Protein AF-0000000072279058 (afdb_homodimer)

Secondary structure (DSSP, 8-state):
---EEEEB-SSHHHHHHH-SSTTB-EEEEGGGS-HHHHHHHHHHHHHHSTT--EEEEE-TT--BB-TTPPPEEE-TT-EEEEE-SPPPTT--SEEBS-TTSGGG--TT-EEEETTTTEEEEEEEE-SSSEEEEEEEE-EEE-TT-BEEESS-----SS--HHHHHHHHHHTT-TTEEEEETT--SHHHHHHHHHHTTS--EEEEE-S---HHHHHHHHTTSSEEEEEHHHHHHHHHHHHHHHHHHHHHHHGGGSSS-EEEESSTTGGGGT-SS--HHHHHHHHHHHHHT--EEEESHHHHT-S-HHHHHHHHHHHHHHHH-/---EEEEB-SSHHHHHHH-SSTTB-EEEEGGGS-HHHHHHHHHHHHHHSTT--EEEEE-TT--BB-TTPPPEEE-TT-EEEEE-SPPPTT--SEEBS-TTSGGG--TT-EEEETTTTEEEEEEEE-SSSEEEEEEEE-EEE-TT-BEEESS-----SS--HHHHHHHHHHTT-TTEEEEETT--SHHHHHHHHHHTTS--EEEEE-S---HHHHHHHHTTSSEEEEEHHHHHHHHHHHHHHHHHHHHHHHGGGSSS-EEEESSTTGGGGT-SS--HHHHHHHHHHHHHT--EEEESHHHHT-S-HHHHHHHHHHHHHHHH-

Organism: Entamoeba histolytica (strain ATCC 30459 / HM-1:IMSS / ABRM) (NCBI:txid294381)

pLDDT: mean 94.72, std 4.69, range [57.72, 98.88]

Solvent-accessible surface area (backbone atoms only — not comparable to full-atom values): 33031 Å² total; per-residue (Å²): 133,75,66,32,40,30,42,26,37,90,47,73,67,44,44,63,49,54,62,83,53,83,59,53,33,42,28,35,64,46,69,82,45,57,67,72,58,45,55,51,49,52,52,51,47,43,70,75,39,71,80,52,47,32,33,40,33,37,54,56,75,62,42,26,28,18,74,72,34,60,75,39,80,44,48,59,70,36,78,38,41,36,28,48,55,83,64,53,92,82,59,81,54,49,29,34,56,50,75,65,52,55,74,73,56,48,66,67,39,58,34,32,28,52,78,53,62,22,28,34,33,29,64,39,71,77,52,78,51,31,33,35,26,34,24,70,35,39,45,76,44,53,48,41,30,42,44,41,49,68,67,72,82,74,83,57,57,55,68,47,71,67,51,45,52,51,35,64,76,42,44,82,42,84,38,48,27,40,28,36,34,62,50,86,54,54,49,26,49,53,42,48,32,62,64,23,75,63,49,56,33,30,38,24,38,31,64,91,74,54,67,70,58,50,39,55,38,26,70,68,34,59,29,37,32,46,30,44,52,60,15,31,62,53,47,32,66,54,46,31,25,54,48,52,54,52,43,59,71,46,48,82,74,38,71,34,53,40,28,46,27,40,47,54,57,53,53,22,23,85,34,92,61,64,47,57,33,34,48,38,42,51,42,46,40,54,73,69,59,45,34,29,40,34,33,49,58,29,37,62,71,20,78,35,32,43,58,47,48,51,48,54,52,52,46,51,53,58,63,76,103,132,76,67,32,39,30,42,25,38,89,48,71,68,45,46,64,49,54,62,84,53,84,59,53,34,41,28,34,63,45,67,83,45,55,68,71,57,45,55,51,51,52,51,52,48,42,70,75,38,71,80,52,48,31,33,41,32,37,53,54,73,63,42,28,29,20,72,72,34,61,77,40,79,44,49,60,70,37,78,38,42,37,27,48,56,82,65,52,94,81,58,82,54,49,29,34,58,47,75,64,53,56,75,72,56,47,66,66,39,58,37,32,27,52,78,54,61,22,30,36,32,29,64,39,72,78,52,79,50,31,33,35,25,33,26,69,35,38,44,75,43,54,48,39,30,41,44,43,49,68,68,72,82,74,83,59,56,52,70,47,71,67,51,45,51,50,34,64,74,41,44,82,43,82,38,47,27,40,30,36,32,60,50,85,53,52,50,25,50,53,41,48,32,61,66,22,74,64,49,55,34,32,40,25,37,31,64,93,74,55,67,70,57,49,40,55,38,26,70,70,34,60,29,36,32,46,31,44,53,59,14,31,61,52,48,32,67,54,47,32,25,51,49,53,52,52,44,60,72,45,49,82,76,37,71,34,55,40,28,47,25,38,47,56,57,52,53,23,21,84,35,93,61,65,46,56,32,34,48,37,42,53,41,45,40,53,74,69,60,42,33,29,39,33,35,49,59,29,38,62,70,20,78,35,31,43,57,46,46,51,49,56,51,52,48,52,53,59,62,74,102

InterPro domains:
  IPR001697 Pyruvate kinase [PR01050] (50-66)
  IPR001697 Pyruvate kinase [PR01050] (201-227)
  IPR001697 Pyruvate kinase [PR01050] (228-252)
  IPR001697 Pyruvate kinase [PR01050] (253-277)
  IPR001697 Pyruvate kinase [PR01050] (278-296)
  IPR001697 Pyruvate kinase [PR01050] (297-313)
  IPR001697 Pyruvate kinase [PTHR11817] (17-311)
  IPR011037 Pyruvate kinase-like, insert domain superfamily [SSF50800] (62-150)
  IPR015793 Pyruvate kinase, barrel [PF00224] (26-308)
  IPR015806 Pyruvate kinase, insert domain superfamily [G3DSA:2.40.33.10] (62-156)
  IPR015813 Pyruvate/Phosphoenolpyruvate kinase-like domain superfamily [SSF51621] (7-316)
  IPR040442 Pyruvate kinase-like domain superfamily [G3DSA:3.20.20.60] (19-311)

Foldseek 3Di:
DAAAEEEEADDPVLVVLQVPDPRYAYEYECLLDDLVSVLVRVVVCCVVPPPGAYEYEDPAPFKWFAQQDDKEWADAFDKAKEFCDDDDPPHNHTHIPDLQVLVVDDQQFWKAKQLNQWIWGWHARPDSTMTMIGTHHIDIDHGSITIDGAPRDDDDLAGDPRRLVNLQSCLPPPNYEYEYPCHQAQNHLVNSCVSSVRGAYEYEHQEADDLVRQQSNLVSHAEYEDALSNNCSHQNDVGSVVRVVVCLVSVVVHNHAYEYEYPLQVVQLEDLDGDPVSLVVLLVCVVSRHRYYYHYSNSYRRPRNNSVSVVSNVSSVVSVD/DAAAEEEEADDPVLVVLQVPDPRYAYEYECLLDDLVSVLVRVVVCCVVPPPGAYEYEDPAPFKWFAQQDDKEWADAFDKAKEFCDDDDPPHNHTHIPDLQVLVVDDQQFWKAKQLNQWIWGWHHRPDSTMTMIGTHHIDIDHGSITIDGAPRDDDDLAGDPRRLVNLQSCLPPPNYEYEYPCHQAQNHLVNSCVSSVRGAYEYEHQEADDLVRQQSNLVSHAEYEDALSNNCSHQNDVRSVVRVVVCLVSVVVHNHAYEYEYPLQVVQLEDLDGDPVSLVVLLVCVVSRHRYYYHYCNSYRRPRNNSVSVVSNVSSVVSVD

Nearest PDB structures (foldseek):
  8iw2-assembly1_A-2  TM=8.907E-01  e=6.709E-64  Entamoeba histolytica HM-1:IMSS
  8tbs-assembly1_B  TM=8.304E-01  e=2.067E-26  Homo sapiens
  7oo1-assembly1_A  TM=7.433E-01  e=3.541E-27  Pseudomonas aeruginosa PAO1
  4ip7-assembly1_A  TM=8.406E-01  e=6.637E-25  Homo sapiens
  7ueh-assembly2_A  TM=7.627E-01  e=2.048E-25  Zymomonas mobilis

Structure (mmCIF, N/CA/C/O backbone):
data_AF-0000000072279058-model_v1
#
loop_
_entity.id
_entity.type
_entity.pdbx_description
1 polymer 'Pyruvate kinase'
#
loop_
_atom_site.group_PDB
_atom_site.id
_atom_site.type_symbol
_atom_site.label_atom_id
_atom_site.label_alt_id
_atom_site.label_comp_id
_atom_site.label_asym_id
_atom_site.label_entity_id
_atom_site.label_seq_id
_atom_site.pdbx_PDB_ins_code
_atom_site.Cartn_x
_atom_site.Cartn_y
_atom_site.Cartn_z
_atom_site.occupancy
_atom_site.B_iso_or_equiv
_atom_site.auth_seq_id
_atom_site.auth_comp_id
_atom_site.auth_asym_id
_atom_site.auth_atom_id
_atom_site.pdbx_PDB_model_num
ATOM 1 N N . MET A 1 1 ? 18.25 -15.102 10.148 1 57.91 1 MET A N 1
ATOM 2 C CA . MET A 1 1 ? 18.344 -15.25 8.695 1 57.91 1 MET A CA 1
ATOM 3 C C . MET A 1 1 ? 18.156 -13.906 8 1 57.91 1 MET A C 1
ATOM 5 O O . MET A 1 1 ? 17.422 -13.039 8.492 1 57.91 1 MET A O 1
ATOM 9 N N . SER A 1 2 ? 18.969 -13.672 6.914 1 84.88 2 SER A N 1
ATOM 10 C CA . SER A 1 2 ? 19 -12.414 6.176 1 84.88 2 SER A CA 1
ATOM 11 C C . SER A 1 2 ? 17.75 -12.242 5.316 1 84.88 2 SER A C 1
ATOM 13 O O . SER A 1 2 ? 17.156 -13.227 4.875 1 84.88 2 SER A O 1
ATOM 15 N N . PHE A 1 3 ? 17.172 -11.148 5.254 1 97.31 3 PHE A N 1
ATOM 16 C CA . PHE A 1 3 ? 16.047 -10.797 4.395 1 97.31 3 PHE A CA 1
ATOM 17 C C . PHE A 1 3 ? 16.438 -10.891 2.924 1 97.31 3 PHE A C 1
ATOM 19 O O . PHE A 1 3 ? 17.469 -10.352 2.512 1 97.31 3 PHE A O 1
ATOM 26 N N . ILE A 1 4 ? 15.672 -11.664 2.145 1 98.5 4 ILE A N 1
ATOM 27 C CA . ILE A 1 4 ? 16.078 -11.891 0.761 1 98.5 4 ILE A CA 1
ATOM 28 C C . ILE A 1 4 ? 15.086 -11.211 -0.184 1 98.5 4 ILE A C 1
ATOM 30 O O . ILE A 1 4 ? 13.945 -10.945 0.19 1 98.5 4 ILE A O 1
ATOM 34 N N . PHE A 1 5 ? 15.57 -10.914 -1.385 1 98.69 5 PHE A N 1
ATOM 35 C CA . PHE A 1 5 ? 14.781 -10.312 -2.453 1 98.69 5 PHE A CA 1
ATOM 36 C C . PHE A 1 5 ? 14.688 -11.242 -3.652 1 98.69 5 PHE A C 1
ATOM 38 O O . PHE A 1 5 ? 15.695 -11.797 -4.098 1 98.69 5 PHE A O 1
ATOM 45 N N . ILE A 1 6 ? 13.461 -11.422 -4.141 1 98.81 6 ILE A N 1
ATOM 46 C CA . ILE A 1 6 ? 13.266 -12.352 -5.25 1 98.81 6 ILE A CA 1
ATOM 47 C C . ILE A 1 6 ? 12.547 -11.648 -6.395 1 98.81 6 ILE A C 1
ATOM 49 O O . ILE A 1 6 ? 11.328 -11.773 -6.539 1 98.81 6 ILE A O 1
ATOM 53 N N . PRO A 1 7 ? 13.297 -10.875 -7.215 1 98.75 7 PRO A N 1
ATOM 54 C CA . PRO A 1 7 ? 12.695 -10.266 -8.406 1 98.75 7 PRO A CA 1
ATOM 55 C C . PRO A 1 7 ? 12.367 -11.289 -9.492 1 98.75 7 PRO A C 1
ATOM 57 O O . PRO A 1 7 ? 13.078 -12.281 -9.641 1 98.75 7 PRO A O 1
ATOM 60 N N . THR A 1 8 ? 11.336 -11.047 -10.188 1 98.56 8 THR A N 1
ATOM 61 C CA . THR A 1 8 ? 10.938 -11.852 -11.336 1 98.56 8 THR A CA 1
ATOM 62 C C . THR A 1 8 ? 11.508 -11.266 -12.625 1 98.56 8 THR A C 1
ATOM 64 O O . THR A 1 8 ? 11.523 -10.047 -12.812 1 98.56 8 THR A O 1
ATOM 67 N N . VAL A 1 9 ? 11.977 -12.141 -13.508 1 98.38 9 VAL A N 1
ATOM 68 C CA . VAL A 1 9 ? 12.539 -11.672 -14.773 1 98.38 9 VAL A CA 1
ATOM 69 C C . VAL A 1 9 ? 12.055 -12.562 -15.914 1 98.38 9 VAL A C 1
ATOM 71 O O . VAL A 1 9 ? 11.711 -13.727 -15.703 1 98.38 9 VAL A O 1
ATOM 74 N N . ARG A 1 10 ? 12.086 -11.953 -17.125 1 96.88 10 ARG A N 1
ATOM 75 C CA . ARG A 1 10 ? 11.719 -12.688 -18.344 1 96.88 10 ARG A CA 1
ATOM 76 C C . ARG A 1 10 ? 12.797 -12.547 -19.406 1 96.88 10 ARG A C 1
ATOM 78 O O . ARG A 1 10 ? 12.734 -13.211 -20.453 1 96.88 10 ARG A O 1
ATOM 85 N N . THR A 1 11 ? 13.766 -11.641 -19.188 1 97.75 11 THR A N 1
ATOM 86 C CA . THR A 1 11 ? 14.844 -11.406 -20.141 1 97.75 11 THR A CA 1
ATOM 87 C C . THR A 1 11 ? 16.188 -11.258 -19.422 1 97.75 11 THR A C 1
ATOM 89 O O . THR A 1 11 ? 16.219 -10.992 -18.219 1 97.75 11 THR A O 1
ATOM 92 N N . LEU A 1 12 ? 17.219 -11.406 -20.188 1 98.25 12 LEU A N 1
ATOM 93 C CA . LEU A 1 12 ? 18.547 -11.211 -19.625 1 98.25 12 LEU A CA 1
ATOM 94 C C . LEU A 1 12 ? 18.766 -9.758 -19.219 1 98.25 12 LEU A C 1
ATOM 96 O O . LEU A 1 12 ? 19.453 -9.477 -18.234 1 98.25 12 LEU A O 1
ATOM 100 N N . HIS A 1 13 ? 18.172 -8.883 -19.969 1 98 13 HIS A N 1
ATOM 101 C CA . HIS A 1 13 ? 18.281 -7.461 -19.641 1 98 13 HIS A CA 1
ATOM 102 C C . HIS A 1 13 ? 17.656 -7.148 -18.297 1 98 13 HIS A C 1
ATOM 104 O O . HIS A 1 13 ? 18.25 -6.434 -17.484 1 98 13 HIS A O 1
ATOM 110 N N . GLN A 1 14 ? 16.547 -7.699 -18.031 1 98.06 14 GLN A N 1
ATOM 111 C CA . GLN A 1 14 ? 15.891 -7.504 -16.75 1 98.06 14 GLN A CA 1
ATOM 112 C C . GLN A 1 14 ? 16.734 -8.062 -15.609 1 98.06 14 GLN A C 1
ATOM 114 O O . GLN A 1 14 ? 16.828 -7.465 -14.539 1 98.06 14 GLN A O 1
ATOM 119 N N . ALA A 1 15 ? 17.312 -9.219 -15.867 1 98.56 15 ALA A N 1
ATOM 120 C CA . ALA A 1 15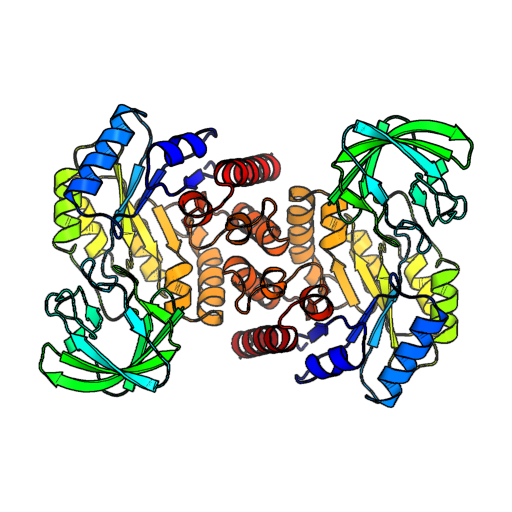 ? 18.188 -9.812 -14.852 1 98.56 15 ALA A CA 1
ATOM 121 C C . ALA A 1 15 ? 19.328 -8.875 -14.492 1 98.56 15 ALA A C 1
ATOM 123 O O . ALA A 1 15 ? 19.672 -8.727 -13.32 1 98.56 15 ALA A O 1
ATOM 124 N N . GLU A 1 16 ? 19.859 -8.219 -15.461 1 97.94 16 GLU A N 1
ATOM 125 C CA . GLU A 1 16 ? 20.953 -7.281 -15.258 1 97.94 16 GLU A CA 1
ATOM 126 C C . GLU A 1 16 ? 20.531 -6.105 -14.383 1 97.94 16 GLU A C 1
ATOM 128 O O . GLU A 1 16 ? 21.297 -5.617 -13.562 1 97.94 16 GLU A O 1
ATOM 133 N N . LEU A 1 17 ? 19.359 -5.73 -14.539 1 97.56 17 LEU A N 1
ATOM 134 C CA . LEU A 1 17 ? 18.844 -4.551 -13.852 1 97.56 17 LEU A CA 1
ATOM 135 C C . LEU A 1 17 ? 18.609 -4.844 -12.375 1 97.56 17 LEU A C 1
ATOM 137 O O . LEU A 1 17 ? 18.656 -3.941 -11.539 1 97.56 17 LEU A O 1
ATOM 141 N N . VAL A 1 18 ? 18.375 -6.137 -12.031 1 98.31 18 VAL A N 1
ATOM 142 C CA . VAL A 1 18 ? 17.828 -6.395 -10.703 1 98.31 18 VAL A CA 1
ATOM 143 C C . VAL A 1 18 ? 18.859 -7.113 -9.844 1 98.31 18 VAL A C 1
ATOM 145 O O . VAL A 1 18 ? 18.656 -7.324 -8.648 1 98.31 18 VAL A O 1
ATOM 148 N N . LEU A 1 19 ? 20.031 -7.543 -10.305 1 98 19 LEU A N 1
ATOM 149 C CA . LEU A 1 19 ? 20.984 -8.359 -9.578 1 98 19 LEU A CA 1
ATOM 150 C C . LEU A 1 19 ? 22.094 -7.496 -8.984 1 98 19 LEU A C 1
ATOM 152 O O . LEU A 1 19 ? 23.156 -8.008 -8.609 1 98 19 LEU A O 1
ATOM 156 N N . ASN A 1 20 ? 21.891 -6.281 -8.656 1 95.5 20 ASN A N 1
ATOM 157 C CA . ASN A 1 20 ? 22.938 -5.379 -8.195 1 95.5 20 ASN A CA 1
ATOM 158 C C . ASN A 1 20 ? 23.062 -5.391 -6.672 1 95.5 20 ASN A C 1
ATOM 160 O O . ASN A 1 20 ? 23.938 -4.738 -6.109 1 95.5 20 ASN A O 1
ATOM 164 N N . HIS A 1 21 ? 22.234 -6.102 -5.973 1 96.62 21 HIS A N 1
ATOM 165 C CA . HIS A 1 21 ? 22.234 -6.086 -4.512 1 96.62 21 HIS A CA 1
ATOM 166 C C . HIS A 1 21 ? 22.484 -7.48 -3.945 1 96.62 21 HIS A C 1
ATOM 168 O O . HIS A 1 21 ? 22.172 -8.484 -4.594 1 96.62 21 HIS A O 1
ATOM 174 N N . LYS A 1 22 ? 23 -7.547 -2.762 1 96.44 22 LYS A N 1
ATOM 175 C CA . LYS A 1 22 ? 23.188 -8.812 -2.064 1 96.44 22 LYS A CA 1
ATOM 176 C C . LYS A 1 22 ? 21.859 -9.461 -1.716 1 96.44 22 LYS A C 1
ATOM 178 O O . LYS A 1 22 ? 20.812 -8.797 -1.712 1 96.44 22 LYS A O 1
ATOM 183 N N . ASN A 1 23 ? 21.844 -10.797 -1.521 1 97.56 23 ASN A N 1
ATOM 184 C CA . ASN A 1 23 ? 20.688 -11.562 -1.081 1 97.56 23 ASN A CA 1
ATOM 185 C C . ASN A 1 23 ? 19.531 -11.469 -2.084 1 97.56 23 ASN A C 1
ATOM 187 O O . ASN A 1 23 ? 18.375 -11.414 -1.694 1 97.56 23 ASN A O 1
ATOM 191 N N . THR A 1 24 ? 19.938 -11.312 -3.354 1 98.44 24 THR A N 1
ATOM 192 C CA . THR A 1 24 ? 18.969 -11.25 -4.434 1 98.44 24 THR A CA 1
ATOM 193 C C . THR A 1 24 ? 18.984 -12.539 -5.25 1 98.44 24 THR A C 1
ATOM 195 O O . THR A 1 24 ? 20.047 -13 -5.676 1 98.44 24 THR A O 1
ATOM 198 N N . TYR A 1 25 ? 17.781 -13.125 -5.461 1 98.69 25 TYR A N 1
ATOM 199 C CA . TYR A 1 25 ? 17.625 -14.352 -6.23 1 98.69 25 TYR A CA 1
ATOM 200 C C . TYR A 1 25 ? 16.547 -14.203 -7.289 1 98.69 25 TYR A C 1
ATOM 202 O O . TYR A 1 25 ? 15.547 -13.508 -7.07 1 98.69 25 TYR A O 1
ATOM 210 N N . LEU A 1 26 ? 16.672 -14.906 -8.414 1 98.81 26 LEU A N 1
ATOM 211 C CA . LEU A 1 26 ? 15.789 -14.664 -9.555 1 98.81 26 LEU A CA 1
ATOM 212 C C . LEU A 1 26 ? 14.594 -15.617 -9.523 1 98.81 26 LEU A C 1
ATOM 214 O O . LEU A 1 26 ? 14.734 -16.781 -9.133 1 98.81 26 LEU A O 1
ATOM 218 N N . ARG A 1 27 ? 13.508 -15.102 -9.922 1 98.81 27 ARG A N 1
ATOM 219 C CA . ARG A 1 27 ? 12.32 -15.914 -10.188 1 98.81 27 ARG A CA 1
ATOM 220 C C . ARG A 1 27 ? 11.969 -15.883 -11.672 1 98.81 27 ARG A C 1
ATOM 222 O O . ARG A 1 27 ? 11.961 -14.82 -12.297 1 98.81 27 ARG A O 1
ATOM 229 N N . VAL A 1 28 ? 11.719 -17.016 -12.203 1 98.62 28 VAL A N 1
ATOM 230 C CA . VAL A 1 28 ? 11.188 -17.156 -13.555 1 98.62 28 VAL A CA 1
ATOM 231 C C . VAL A 1 28 ? 9.836 -17.859 -13.516 1 98.62 28 VAL A C 1
ATOM 233 O O . VAL A 1 28 ? 9.742 -19 -13.062 1 98.62 28 VAL A O 1
ATOM 236 N N . ASN A 1 29 ? 8.828 -17.141 -13.922 1 95.94 29 ASN A N 1
ATOM 237 C CA . ASN A 1 29 ? 7.48 -17.703 -13.961 1 95.94 29 ASN A CA 1
ATOM 238 C C . ASN A 1 29 ? 7.281 -18.594 -15.188 1 95.94 29 ASN A C 1
ATOM 240 O O . ASN A 1 29 ? 7.191 -18.094 -16.312 1 95.94 29 ASN A O 1
ATOM 244 N N . SER A 1 30 ? 7.066 -19.844 -15.016 1 95.88 30 SER A N 1
ATOM 245 C CA . SER A 1 30 ? 6.988 -20.797 -16.125 1 95.88 30 SER A CA 1
ATOM 246 C C . SER A 1 30 ? 5.668 -20.672 -16.875 1 95.88 30 SER A C 1
ATOM 248 O O . SER A 1 30 ? 5.562 -21.078 -18.031 1 95.88 30 SER A O 1
ATOM 250 N N . SER A 1 31 ? 4.68 -20.094 -16.188 1 88.94 31 SER A N 1
ATOM 251 C CA . SER A 1 31 ? 3.332 -20.062 -16.75 1 88.94 31 SER A CA 1
ATOM 252 C C . SER A 1 31 ? 3.275 -19.172 -17.984 1 88.94 31 SER A C 1
ATOM 254 O O . SER A 1 31 ? 2.348 -19.281 -18.797 1 88.94 31 SER A O 1
ATOM 256 N N . HIS A 1 32 ? 4.258 -18.406 -18.172 1 83.75 32 HIS A N 1
ATOM 257 C CA . HIS A 1 32 ? 4.207 -17.422 -19.25 1 83.75 32 HIS A CA 1
ATOM 258 C C . HIS A 1 32 ? 5.168 -17.797 -20.375 1 83.75 32 HIS A C 1
ATOM 260 O O . HIS A 1 32 ? 5.422 -16.984 -21.281 1 83.75 32 HIS A O 1
ATOM 266 N N . MET A 1 33 ? 5.738 -19 -20.328 1 87.81 33 MET A N 1
ATOM 267 C CA . MET A 1 33 ? 6.688 -19.469 -21.344 1 87.81 33 MET A CA 1
ATOM 268 C C . MET A 1 33 ? 6.383 -20.906 -21.734 1 87.81 33 MET A C 1
ATOM 270 O O . MET A 1 33 ? 5.934 -21.719 -20.922 1 87.81 33 MET A O 1
ATOM 274 N N . GLU A 1 34 ? 6.688 -21.188 -23.016 1 89.69 34 GLU A N 1
ATOM 275 C CA . GLU A 1 34 ? 6.73 -22.594 -23.406 1 89.69 34 GLU A CA 1
ATOM 276 C C . GLU A 1 34 ? 7.93 -23.297 -22.781 1 89.69 34 GLU A C 1
ATOM 278 O O . GLU A 1 34 ? 8.961 -22.672 -22.531 1 89.69 34 GLU A O 1
ATOM 283 N N . VAL A 1 35 ? 7.828 -24.625 -22.609 1 95.12 35 VAL A N 1
ATOM 284 C CA . VAL A 1 35 ? 8.82 -25.391 -21.859 1 95.12 35 VAL A CA 1
ATOM 285 C C . VAL A 1 35 ? 10.188 -25.266 -22.531 1 95.12 35 VAL A C 1
ATOM 287 O O . VAL A 1 35 ? 11.18 -24.953 -21.859 1 95.12 35 VAL A O 1
ATOM 290 N N . PRO A 1 36 ? 10.297 -25.375 -23.875 1 97 36 PRO A N 1
ATOM 291 C CA . PRO A 1 36 ? 11.625 -25.25 -24.484 1 97 36 PRO A CA 1
ATOM 292 C C . PRO A 1 36 ? 12.234 -23.859 -24.281 1 97 36 PRO A C 1
ATOM 294 O O . PRO A 1 36 ? 13.438 -23.734 -24.031 1 97 36 PRO A O 1
ATOM 297 N N . GLN A 1 37 ? 11.398 -22.891 -24.344 1 96.19 37 GLN A N 1
ATOM 298 C CA . GLN A 1 37 ? 11.859 -21.531 -24.141 1 96.19 37 GLN A CA 1
ATOM 299 C C . GLN A 1 37 ? 12.312 -21.312 -22.703 1 96.19 37 GLN A C 1
ATOM 301 O O . GLN A 1 37 ? 13.312 -20.625 -22.453 1 96.19 37 GLN A O 1
ATOM 306 N N . LEU A 1 38 ? 11.602 -21.859 -21.828 1 97.81 38 LEU A N 1
ATOM 307 C CA . LEU A 1 38 ? 11.938 -21.766 -20.406 1 97.81 38 LEU A CA 1
ATOM 308 C C . LEU A 1 38 ? 13.305 -22.375 -20.141 1 97.81 38 LEU A C 1
ATOM 310 O O . LEU A 1 38 ? 14.156 -21.75 -19.5 1 97.81 38 LEU A O 1
ATOM 314 N N . VAL A 1 39 ? 13.508 -23.562 -20.594 1 98.38 39 VAL A N 1
ATOM 315 C CA . VAL A 1 39 ? 14.742 -24.297 -20.359 1 98.38 39 VAL A CA 1
ATOM 316 C C . VAL A 1 39 ? 15.922 -23.531 -20.953 1 98.38 39 VAL A C 1
ATOM 318 O O . VAL A 1 39 ? 16.969 -23.391 -20.297 1 98.38 39 VAL A O 1
ATOM 321 N N . GLU A 1 40 ? 15.672 -23.047 -22.141 1 98.44 40 GLU A N 1
ATOM 322 C CA . GLU A 1 40 ? 16.719 -22.25 -22.797 1 98.44 40 GLU A CA 1
ATOM 323 C C . GLU A 1 40 ? 17.047 -21 -21.984 1 98.44 40 GLU A C 1
ATOM 325 O O . GLU A 1 40 ? 18.234 -20.688 -21.781 1 98.44 40 GLU A O 1
ATOM 330 N N . PHE A 1 41 ? 16.094 -20.328 -21.531 1 98.56 41 PHE A N 1
ATOM 331 C CA . PHE A 1 41 ? 16.281 -19.094 -20.781 1 98.56 41 PHE A CA 1
ATOM 332 C C . PHE A 1 41 ? 17.016 -19.359 -19.469 1 98.56 41 PHE A C 1
ATOM 334 O O . PHE A 1 41 ? 17.922 -18.609 -19.094 1 98.56 41 PHE A O 1
ATOM 341 N N . ILE A 1 42 ? 16.672 -20.438 -18.781 1 98.75 42 ILE A N 1
ATOM 342 C CA . ILE A 1 42 ? 17.328 -20.797 -17.531 1 98.75 42 ILE A CA 1
ATOM 343 C C . ILE A 1 42 ? 18.812 -21.062 -17.781 1 98.75 42 ILE A C 1
ATOM 345 O O . ILE A 1 42 ? 19.672 -20.578 -17.031 1 98.75 42 ILE A O 1
ATOM 349 N N . HIS A 1 43 ? 19.094 -21.766 -18.844 1 98.69 43 HIS A N 1
ATOM 350 C CA . HIS A 1 43 ? 20.5 -22.047 -19.141 1 98.69 43 HIS A CA 1
ATOM 351 C C . HIS A 1 43 ? 21.25 -20.766 -19.484 1 98.69 43 HIS A C 1
ATOM 353 O O . HIS A 1 43 ? 22.422 -20.625 -19.125 1 98.69 43 HIS A O 1
ATOM 359 N N . GLN A 1 44 ? 20.594 -19.891 -20.172 1 98.75 44 GLN A N 1
ATOM 360 C CA . GLN A 1 44 ? 21.203 -18.594 -20.453 1 98.75 44 GLN A CA 1
ATOM 361 C C . GLN A 1 44 ? 21.531 -17.844 -19.172 1 98.75 44 GLN A C 1
ATOM 363 O O . GLN A 1 44 ? 22.609 -17.25 -19.047 1 98.75 44 GLN A O 1
ATOM 368 N N . LEU A 1 45 ? 20.641 -17.859 -18.25 1 98.81 45 LEU A N 1
ATOM 369 C CA . LEU A 1 45 ? 20.859 -17.203 -16.953 1 98.81 45 LEU A CA 1
ATOM 370 C C . LEU A 1 45 ? 22.031 -17.859 -16.203 1 98.81 45 LEU A C 1
ATOM 372 O O . LEU A 1 45 ? 22.859 -17.156 -15.641 1 98.81 45 LEU A O 1
ATOM 376 N N . VAL A 1 46 ? 22.094 -19.188 -16.203 1 98.62 46 VAL A N 1
ATOM 377 C CA . VAL A 1 46 ? 23.141 -19.922 -15.508 1 98.62 46 VAL A CA 1
ATOM 378 C C . VAL A 1 46 ? 24.5 -19.594 -16.125 1 98.62 46 VAL A C 1
ATOM 380 O O . VAL A 1 46 ? 25.484 -19.406 -15.406 1 98.62 46 VAL A O 1
ATOM 383 N N . ASP A 1 47 ? 24.5 -19.516 -17.453 1 98.56 47 ASP A N 1
ATOM 384 C CA . ASP A 1 47 ? 25.75 -19.203 -18.156 1 98.56 47 ASP A CA 1
ATOM 385 C C . ASP A 1 47 ? 26.219 -17.797 -17.828 1 98.56 47 ASP A C 1
ATOM 387 O O . ASP A 1 47 ? 27.422 -17.578 -17.609 1 98.56 47 ASP A O 1
ATOM 391 N N . LYS A 1 48 ? 25.328 -16.906 -17.766 1 98.12 48 LYS A N 1
ATOM 392 C CA . LYS A 1 48 ? 25.688 -15.5 -17.547 1 98.12 48 LYS A CA 1
ATOM 393 C C . LYS A 1 48 ? 25.984 -15.234 -16.078 1 98.12 48 LYS A C 1
ATOM 395 O O . LYS A 1 48 ? 26.844 -14.398 -15.758 1 98.12 48 LYS A O 1
ATOM 400 N N . TYR A 1 49 ? 25.25 -15.922 -15.234 1 98.06 49 TYR A N 1
ATOM 401 C CA . TYR A 1 49 ? 25.406 -15.711 -13.797 1 98.06 49 TYR A CA 1
ATOM 402 C C . TYR A 1 49 ? 25.625 -17.031 -13.07 1 98.06 49 TYR A C 1
ATOM 404 O O . TYR A 1 49 ? 24.781 -17.453 -12.266 1 98.06 49 TYR A O 1
ATOM 412 N N . PRO A 1 50 ? 26.75 -17.656 -13.234 1 97.81 50 PRO A N 1
ATOM 413 C CA . PRO A 1 50 ? 27.016 -18.953 -12.578 1 97.81 50 PRO A CA 1
ATOM 414 C C . PRO A 1 50 ? 26.891 -18.859 -11.055 1 97.81 50 PRO A C 1
ATOM 416 O O . PRO A 1 50 ? 27.469 -17.953 -10.438 1 97.81 50 PRO A O 1
ATOM 419 N N . GLY A 1 51 ? 26.062 -19.719 -10.523 1 97.88 51 GLY A N 1
ATOM 420 C CA . GLY A 1 51 ? 25.922 -19.781 -9.078 1 97.88 51 GLY A CA 1
ATOM 421 C C . GLY A 1 51 ? 24.719 -19 -8.57 1 97.88 51 GLY A C 1
ATOM 422 O O . GLY A 1 51 ? 24.344 -19.125 -7.402 1 97.88 51 GLY A O 1
ATOM 423 N N . GLN A 1 52 ? 24.094 -18.219 -9.406 1 98.12 52 GLN A N 1
ATOM 424 C CA . GLN A 1 52 ? 22.922 -17.438 -9.047 1 98.12 52 GLN A CA 1
ATOM 425 C C . GLN A 1 52 ? 21.688 -18.328 -8.875 1 98.12 52 GLN A C 1
ATOM 427 O O . GLN A 1 52 ? 21.25 -18.969 -9.828 1 98.12 52 GLN A O 1
ATOM 432 N N . LYS A 1 53 ? 21.156 -18.312 -7.672 1 98.31 53 LYS A N 1
ATOM 433 C CA . LYS A 1 53 ? 19.953 -19.094 -7.406 1 98.31 53 LYS A CA 1
ATOM 434 C C . LYS A 1 53 ? 18.781 -18.594 -8.242 1 98.31 53 LYS A C 1
ATOM 436 O O . LYS A 1 53 ? 18.562 -17.391 -8.359 1 98.31 53 LYS A O 1
ATOM 441 N N . ILE A 1 54 ? 18.062 -19.562 -8.859 1 98.88 54 ILE A N 1
ATOM 442 C CA . ILE A 1 54 ? 16.938 -19.266 -9.727 1 98.88 54 ILE A CA 1
ATOM 443 C C . ILE A 1 54 ? 15.719 -20.078 -9.297 1 98.88 54 ILE A C 1
ATOM 445 O O . ILE A 1 54 ? 15.766 -21.312 -9.289 1 98.88 54 ILE A O 1
ATOM 449 N N . TYR A 1 55 ? 14.656 -19.359 -8.906 1 98.88 55 TYR A N 1
ATOM 450 C CA . TYR A 1 55 ? 13.383 -20.016 -8.633 1 98.88 55 TYR A CA 1
ATOM 451 C C . TYR A 1 55 ? 12.57 -20.188 -9.906 1 98.88 55 TYR A C 1
ATOM 453 O O . TYR A 1 55 ? 12.133 -19.219 -10.516 1 98.88 55 TYR A O 1
ATOM 461 N N . VAL A 1 56 ? 12.414 -21.438 -10.305 1 98.81 56 VAL A N 1
ATOM 462 C CA . VAL A 1 56 ? 11.461 -21.734 -11.375 1 98.81 56 VAL A CA 1
ATOM 463 C C . VAL A 1 56 ? 10.07 -21.953 -10.781 1 98.81 56 VAL A C 1
ATOM 465 O O . VAL A 1 56 ? 9.836 -22.938 -10.07 1 98.81 56 VAL A O 1
ATOM 468 N N . ASP A 1 57 ? 9.203 -21.047 -11.062 1 98.31 57 ASP A N 1
ATOM 469 C CA . ASP A 1 57 ? 7.84 -21.031 -10.531 1 98.31 57 ASP A CA 1
ATOM 470 C C . ASP A 1 57 ? 6.914 -21.891 -11.398 1 98.31 57 ASP A C 1
ATOM 472 O O . ASP A 1 57 ? 6.551 -21.484 -12.508 1 98.31 57 ASP A O 1
ATOM 476 N N . LEU A 1 58 ? 6.504 -22.984 -10.828 1 97.75 58 LEU A N 1
ATOM 477 C CA . LEU A 1 58 ? 5.68 -23.969 -11.531 1 97.75 58 LEU A CA 1
ATOM 478 C C . LEU A 1 58 ? 4.199 -23.641 -11.383 1 97.75 58 LEU A C 1
ATOM 480 O O . LEU A 1 58 ? 3.754 -23.219 -10.312 1 97.75 58 LEU A O 1
ATOM 484 N N . GLN A 1 59 ? 3.467 -23.859 -12.391 1 93.19 59 GLN A N 1
ATOM 485 C CA . GLN A 1 59 ? 2.064 -23.469 -12.492 1 93.19 59 GLN A CA 1
ATOM 486 C C . GLN A 1 59 ? 1.212 -24.203 -11.461 1 93.19 59 GLN A C 1
ATOM 488 O O . GLN A 1 59 ? 0.246 -23.656 -10.938 1 93.19 59 GLN A O 1
ATOM 493 N N . GLY A 1 60 ? 1.513 -25.422 -11.203 1 92.81 60 GLY A N 1
ATOM 494 C CA . GLY A 1 60 ? 0.705 -26.234 -10.305 1 92.81 60 GLY A CA 1
ATOM 495 C C . GLY A 1 60 ? -0.708 -26.453 -10.812 1 92.81 60 GLY A C 1
ATOM 496 O O . GLY A 1 60 ? -0.92 -26.672 -12.008 1 92.81 60 GLY A O 1
ATOM 497 N N . SER A 1 61 ? -1.632 -26.438 -9.898 1 88.94 61 SER A N 1
ATOM 498 C CA . SER A 1 61 ? -3.008 -26.797 -10.234 1 88.94 61 SER A CA 1
ATOM 499 C C . SER A 1 61 ? -3.793 -25.578 -10.719 1 88.94 61 SER A C 1
ATOM 501 O O . SER A 1 61 ? -4.996 -25.672 -10.977 1 88.94 61 SER A O 1
ATOM 503 N N . LYS A 1 62 ? -3.148 -24.484 -10.852 1 89.25 62 LYS A N 1
ATOM 504 C CA . LYS A 1 62 ? -3.844 -23.297 -11.32 1 89.25 62 LYS A CA 1
ATOM 505 C C . LYS A 1 62 ? -4.441 -23.516 -12.703 1 89.25 62 LYS A C 1
ATOM 507 O O . LYS A 1 62 ? -3.777 -24.047 -13.594 1 89.25 62 LYS A O 1
ATOM 512 N N . ILE A 1 63 ? -5.715 -23.203 -12.766 1 90 63 ILE A N 1
ATOM 513 C CA . ILE A 1 63 ? -6.379 -23.281 -14.062 1 90 63 ILE A CA 1
ATOM 514 C C . ILE A 1 63 ? -6.098 -22 -14.859 1 90 63 ILE A C 1
ATOM 516 O O . ILE A 1 63 ? -6.18 -20.891 -14.32 1 90 63 ILE A O 1
ATOM 520 N N . ARG A 1 64 ? -5.75 -22.203 -16.141 1 91.81 64 ARG A N 1
ATOM 521 C CA . ARG A 1 64 ? -5.41 -21.047 -16.969 1 91.81 64 ARG A CA 1
ATOM 522 C C . ARG A 1 64 ? -6.098 -21.125 -18.312 1 91.81 64 ARG A C 1
ATOM 524 O O . ARG A 1 64 ? -6.43 -22.203 -18.797 1 91.81 64 ARG A O 1
ATOM 531 N N . ILE A 1 65 ? -6.273 -19.953 -18.859 1 92.38 65 ILE A N 1
ATOM 532 C CA . ILE A 1 65 ? -6.633 -19.859 -20.266 1 92.38 65 ILE A CA 1
ATOM 533 C C . ILE A 1 65 ? -5.535 -20.484 -21.125 1 92.38 65 ILE A C 1
ATOM 535 O O . ILE A 1 65 ? -4.352 -20.391 -20.781 1 92.38 65 ILE A O 1
ATOM 539 N N . SER A 1 66 ? -5.996 -21.062 -22.141 1 90.44 66 SER A N 1
ATOM 540 C CA . SER A 1 66 ? -5.031 -21.688 -23.047 1 90.44 66 SER A CA 1
ATOM 541 C C . SER A 1 66 ? -3.969 -20.688 -23.5 1 90.44 66 SER A C 1
ATOM 543 O O . SER A 1 66 ? -4.277 -19.531 -23.781 1 90.44 66 SER A O 1
ATOM 545 N N . ARG A 1 67 ? -2.727 -21.141 -23.609 1 86.88 67 ARG A N 1
ATOM 546 C CA . ARG A 1 67 ? -1.613 -20.297 -24.031 1 86.88 67 ARG A CA 1
ATOM 547 C C . ARG A 1 67 ? -1.723 -19.938 -25.516 1 86.88 67 ARG A C 1
ATOM 549 O O . ARG A 1 67 ? -1.082 -19 -25.984 1 86.88 67 ARG A O 1
ATOM 556 N N . SER A 1 68 ? -2.537 -20.688 -26.234 1 87.69 68 SER A N 1
ATOM 557 C CA . SER A 1 68 ? -2.738 -20.453 -27.656 1 87.69 68 SER A CA 1
ATOM 558 C C . SER A 1 68 ? -3.988 -19.625 -27.906 1 87.69 68 SER A C 1
ATOM 560 O O . SER A 1 68 ? -4.371 -19.406 -29.062 1 87.69 68 SER A O 1
ATOM 562 N N . GLN A 1 69 ? -4.609 -19.203 -26.781 1 92.56 69 GLN A N 1
ATOM 563 C CA . GLN A 1 69 ? -5.781 -18.328 -26.891 1 92.56 69 GLN A CA 1
ATOM 564 C C . GLN A 1 69 ? -5.43 -17.016 -27.578 1 92.56 69 GLN A C 1
ATOM 566 O O . GLN A 1 69 ? -4.488 -16.328 -27.188 1 92.56 69 GLN A O 1
ATOM 571 N N . PRO A 1 70 ? -6.141 -16.703 -28.734 1 92.25 70 PRO A N 1
ATOM 572 C CA . PRO A 1 70 ? -5.953 -15.352 -29.25 1 92.25 70 PRO A CA 1
ATOM 573 C C . PRO A 1 70 ? -6.555 -14.281 -28.359 1 92.25 70 PRO A C 1
ATOM 575 O O . PRO A 1 70 ? -7.43 -14.578 -27.531 1 92.25 70 PRO A O 1
ATOM 578 N N . ASN A 1 71 ? -6.094 -13.094 -28.516 1 93.44 71 ASN A N 1
ATOM 579 C CA . ASN A 1 71 ? -6.715 -11.984 -27.797 1 93.44 71 ASN A CA 1
ATOM 580 C C . ASN A 1 71 ? -8.188 -11.836 -28.156 1 93.44 71 ASN A C 1
ATOM 582 O O . ASN A 1 71 ? -8.562 -11.969 -29.312 1 93.44 71 ASN A O 1
ATOM 586 N N . LEU A 1 72 ? -8.938 -11.688 -27.188 1 94.12 72 LEU A N 1
ATOM 587 C CA . LEU A 1 72 ? -10.375 -11.586 -27.375 1 94.12 72 LEU A CA 1
ATOM 588 C C . LEU A 1 72 ? -10.969 -10.484 -26.5 1 94.12 72 LEU A C 1
ATOM 590 O O . LEU A 1 72 ? -10.633 -10.383 -25.312 1 94.12 72 LEU A O 1
ATOM 594 N N . ILE A 1 73 ? -11.773 -9.656 -27.094 1 95.62 73 ILE A N 1
ATOM 595 C CA . ILE A 1 73 ? -12.469 -8.641 -26.297 1 95.62 73 ILE A CA 1
ATOM 596 C C . ILE A 1 73 ? -13.805 -9.188 -25.812 1 95.62 73 ILE A C 1
ATOM 598 O O . ILE A 1 73 ? -14.648 -9.602 -26.625 1 95.62 73 ILE A O 1
ATOM 602 N N . LEU A 1 74 ? -13.945 -9.234 -24.578 1 96.75 74 LEU A N 1
ATOM 603 C CA . LEU A 1 74 ? -15.195 -9.641 -23.953 1 96.75 74 LEU A CA 1
ATOM 604 C C . LEU A 1 74 ? -16.016 -8.43 -23.5 1 96.75 74 LEU A C 1
ATOM 606 O O . LEU A 1 74 ? -15.469 -7.5 -22.906 1 96.75 74 LEU A O 1
ATOM 610 N N . THR A 1 75 ? -17.281 -8.438 -23.797 1 96.75 75 THR A N 1
ATOM 611 C CA . THR A 1 75 ? -18.156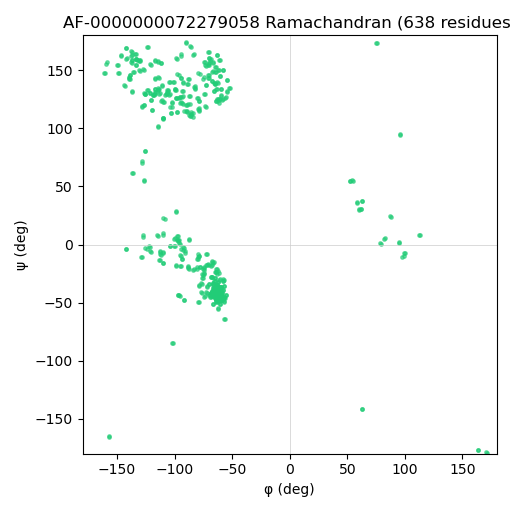 -7.328 -23.453 1 96.75 75 THR A CA 1
ATOM 612 C C . THR A 1 75 ? -19.203 -7.762 -22.422 1 96.75 75 THR A C 1
ATOM 614 O O . THR A 1 75 ? -19.734 -8.867 -22.5 1 96.75 75 THR A O 1
ATOM 617 N N . LYS A 1 76 ? -19.5 -6.91 -21.594 1 96.88 76 LYS A N 1
ATOM 618 C CA . LYS A 1 76 ? -20.5 -7.191 -20.562 1 96.88 76 LYS A CA 1
ATOM 619 C C . LYS A 1 76 ? -21.797 -7.703 -21.188 1 96.88 76 LYS A C 1
ATOM 621 O O . LYS A 1 76 ? -22.234 -7.188 -22.219 1 96.88 76 LYS A O 1
ATOM 626 N N . ASP A 1 77 ? -22.328 -8.695 -20.641 1 97.25 77 ASP A N 1
ATOM 627 C CA . ASP A 1 77 ? -23.625 -9.297 -20.953 1 97.25 77 ASP A CA 1
ATOM 628 C C . ASP A 1 77 ? -23.547 -10.164 -22.203 1 97.25 77 ASP A C 1
ATOM 630 O O . ASP A 1 77 ? -24.531 -10.805 -22.578 1 97.25 77 ASP A O 1
ATOM 634 N N . GLN A 1 78 ? -22.391 -10.25 -22.75 1 96.69 78 GLN A N 1
ATOM 635 C CA . GLN A 1 78 ? -22.219 -11.109 -23.922 1 96.69 78 GLN A CA 1
ATOM 636 C C . GLN A 1 78 ? -22.203 -12.586 -23.516 1 96.69 78 GLN A C 1
ATOM 638 O O . GLN A 1 78 ? -21.688 -12.938 -22.469 1 96.69 78 GLN A O 1
ATOM 643 N N . SER A 1 79 ? -22.844 -13.422 -24.422 1 97.5 79 SER A N 1
ATOM 644 C CA . SER A 1 79 ? -22.719 -14.867 -24.266 1 97.5 79 SER A CA 1
ATOM 645 C C . SER A 1 79 ? -21.406 -15.367 -24.875 1 97.5 79 SER A C 1
ATOM 647 O O . SER A 1 79 ? -21 -14.914 -25.953 1 97.5 79 SER A O 1
ATOM 649 N N . VAL A 1 80 ? -20.734 -16.25 -24.141 1 97.69 80 VAL A N 1
ATOM 650 C CA . VAL A 1 80 ? -19.453 -16.734 -24.625 1 97.69 80 VAL A CA 1
ATOM 651 C C . VAL A 1 80 ? -19.344 -18.234 -24.344 1 97.69 80 VAL A C 1
ATOM 653 O O . VAL A 1 80 ? -19.828 -18.719 -23.312 1 97.69 80 VAL A O 1
ATOM 656 N N . GLU A 1 81 ? -18.734 -18.906 -25.234 1 97.25 81 GLU A N 1
ATOM 657 C CA . GLU A 1 81 ? -18.5 -20.344 -25.078 1 97.25 81 GLU A CA 1
ATOM 658 C C . GLU A 1 81 ? -17.172 -20.594 -24.359 1 97.25 81 GLU A C 1
ATOM 660 O O . GLU A 1 81 ? -16.172 -19.922 -24.625 1 97.25 81 GLU A O 1
ATOM 665 N N . LEU A 1 82 ? -17.203 -21.547 -23.453 1 97.06 82 LEU A N 1
ATOM 666 C CA . LEU A 1 82 ? -16.016 -22.094 -22.812 1 97.06 82 LEU A CA 1
ATOM 667 C C . LEU A 1 82 ? -15.711 -23.484 -23.359 1 97.06 82 LEU A C 1
ATOM 669 O O . LEU A 1 82 ? -16.594 -24.328 -23.469 1 97.06 82 LEU A O 1
ATOM 673 N N . THR A 1 83 ? -14.461 -23.656 -23.703 1 96.38 83 THR A N 1
ATOM 674 C CA . THR A 1 83 ? -14.172 -24.969 -24.266 1 96.38 83 THR A CA 1
ATOM 675 C C . THR A 1 83 ? -12.742 -25.391 -23.938 1 96.38 83 THR A C 1
ATOM 677 O O . THR A 1 83 ? -11.891 -24.562 -23.641 1 96.38 83 THR A O 1
ATOM 680 N N . ILE A 1 84 ? -12.492 -26.719 -23.906 1 93.94 84 ILE A N 1
ATOM 681 C CA . ILE A 1 84 ? -11.164 -27.25 -23.672 1 93.94 84 ILE A CA 1
ATOM 682 C C . ILE A 1 84 ? -10.516 -27.656 -24.984 1 93.94 84 ILE A C 1
ATOM 684 O O . ILE A 1 84 ? -9.414 -28.203 -25 1 93.94 84 ILE A O 1
ATOM 688 N N . LYS A 1 85 ? -11.234 -27.344 -26.031 1 92.44 85 LYS A N 1
ATOM 689 C CA . LYS A 1 85 ? -10.68 -27.625 -27.344 1 92.44 85 LYS A CA 1
ATOM 690 C C . LYS A 1 85 ? -9.578 -26.641 -27.703 1 92.44 85 LYS A C 1
ATOM 692 O O . LYS A 1 85 ? -9.523 -25.531 -27.156 1 92.44 85 LYS A O 1
ATOM 697 N N . ALA A 1 86 ? -8.719 -27.047 -28.594 1 91.12 86 ALA A N 1
ATOM 698 C CA . ALA A 1 86 ? -7.656 -26.156 -29.047 1 91.12 86 ALA A CA 1
ATOM 699 C C . ALA A 1 86 ? -8.234 -24.953 -29.797 1 91.12 86 ALA A C 1
ATOM 701 O O . ALA A 1 86 ? -9.188 -25.094 -30.562 1 91.12 86 ALA A O 1
ATOM 702 N N . PRO A 1 87 ? -7.652 -23.828 -29.516 1 91.62 87 PRO A N 1
ATOM 703 C CA . PRO A 1 87 ? -8.18 -22.641 -30.172 1 91.62 87 PRO A CA 1
ATOM 704 C C . PRO A 1 87 ? -7.871 -22.594 -31.672 1 91.62 87 PRO A C 1
ATOM 706 O O . PRO A 1 87 ? -6.793 -23.016 -32.094 1 91.62 87 PRO A O 1
ATOM 709 N N . THR A 1 88 ? -8.875 -22.062 -32.375 1 89 88 THR A N 1
ATOM 710 C CA . THR A 1 88 ? -8.617 -21.641 -33.75 1 89 88 THR A CA 1
ATOM 711 C C . THR A 1 88 ? -8.273 -20.156 -33.812 1 89 88 THR A C 1
ATOM 713 O O . THR A 1 88 ? -8.516 -19.422 -32.875 1 89 88 THR A O 1
ATOM 716 N N . LYS A 1 89 ? -7.711 -19.719 -34.906 1 87.12 89 LYS A N 1
ATOM 717 C CA . LYS A 1 89 ? -7.27 -18.344 -35.031 1 87.12 89 LYS A CA 1
ATOM 718 C C . LYS A 1 89 ? -8.438 -17.375 -34.906 1 87.12 89 LYS A C 1
ATOM 720 O O . LYS A 1 89 ? -8.273 -16.266 -34.406 1 87.12 89 LYS A O 1
ATOM 725 N N . ASP A 1 90 ? -9.617 -17.797 -35.312 1 88.06 90 ASP A N 1
ATOM 726 C CA . ASP A 1 90 ? -10.75 -16.891 -35.344 1 88.06 90 ASP A CA 1
ATOM 727 C C . ASP A 1 90 ? -11.773 -17.219 -34.25 1 88.06 90 ASP A C 1
ATOM 729 O O . ASP A 1 90 ? -12.914 -16.75 -34.312 1 88.06 90 ASP A O 1
ATOM 733 N N . THR A 1 91 ? -11.32 -17.859 -33.312 1 90.38 91 THR A N 1
ATOM 734 C CA . THR A 1 91 ? -12.258 -18.312 -32.281 1 90.38 91 THR A CA 1
ATOM 735 C C . THR A 1 91 ? -12.828 -17.125 -31.5 1 90.38 91 THR A C 1
ATOM 737 O O . THR A 1 91 ? -12.172 -16.094 -31.359 1 90.38 91 THR A O 1
ATOM 740 N N . LYS A 1 92 ? -14.078 -17.234 -31.016 1 92.25 92 LYS A N 1
ATOM 741 C CA . LYS A 1 92 ? -14.727 -16.266 -30.141 1 92.25 92 LYS A CA 1
ATOM 742 C C . LYS A 1 92 ? -14.992 -16.875 -28.766 1 92.25 92 LYS A C 1
ATOM 744 O O . LYS A 1 92 ? -15.625 -16.234 -27.906 1 92.25 92 LYS A O 1
ATOM 749 N N . ALA A 1 93 ? -14.414 -18.094 -28.641 1 95.94 93 ALA A N 1
ATOM 750 C CA . ALA A 1 93 ? -14.625 -18.812 -27.391 1 95.94 93 ALA A CA 1
ATOM 751 C C . ALA A 1 93 ? -13.43 -18.641 -26.453 1 95.94 93 ALA A C 1
ATOM 753 O O . ALA A 1 93 ? -12.359 -18.203 -26.875 1 95.94 93 ALA A O 1
ATOM 754 N N . ILE A 1 94 ? -13.688 -18.906 -25.203 1 96.38 94 ILE A N 1
ATOM 755 C CA . ILE A 1 94 ? -12.625 -18.969 -24.203 1 96.38 94 ILE A CA 1
ATOM 756 C C . ILE A 1 94 ? -12.117 -20.406 -24.094 1 96.38 94 ILE A C 1
ATOM 758 O O . ILE A 1 94 ? -12.859 -21.312 -23.688 1 96.38 94 ILE A O 1
ATOM 762 N N . HIS A 1 95 ? -10.938 -20.562 -24.453 1 95.38 95 HIS A N 1
ATOM 763 C CA . HIS A 1 95 ? -10.328 -21.891 -24.406 1 95.38 95 HIS A CA 1
ATOM 764 C C . HIS A 1 95 ? -9.539 -22.094 -23.109 1 95.38 95 HIS A C 1
ATOM 766 O O . HIS A 1 95 ? -8.656 -21.297 -22.797 1 95.38 95 HIS A O 1
ATOM 772 N N . ILE A 1 96 ? -9.852 -23.172 -22.438 1 93.5 96 ILE A N 1
ATOM 773 C CA . ILE A 1 96 ? -9.266 -23.422 -21.125 1 93.5 96 ILE A CA 1
ATOM 774 C C . ILE A 1 96 ? -8.195 -24.516 -21.234 1 93.5 96 ILE A C 1
ATOM 776 O O . ILE A 1 96 ? -8.406 -25.531 -21.906 1 93.5 96 ILE A O 1
ATOM 780 N N . GLY A 1 97 ? -7.137 -24.375 -20.578 1 83.75 97 GLY A N 1
ATOM 781 C CA . GLY A 1 97 ? -5.98 -25.25 -20.703 1 83.75 97 GLY A CA 1
ATOM 782 C C . GLY A 1 97 ? -6.164 -26.578 -20 1 83.75 97 GLY A C 1
ATOM 783 O O . GLY A 1 97 ? -5.641 -27.609 -20.469 1 83.75 97 GLY A O 1
ATOM 784 N N . ASN A 1 98 ? -6.828 -26.656 -18.938 1 83.25 98 ASN A N 1
ATOM 785 C CA . ASN A 1 98 ? -7.02 -27.891 -18.203 1 83.25 98 ASN A CA 1
ATOM 786 C C . ASN A 1 98 ? -8.219 -28.672 -18.719 1 83.25 98 ASN A C 1
ATOM 788 O O . ASN A 1 98 ? -9.359 -28.219 -18.609 1 83.25 98 ASN A O 1
ATOM 792 N N . PRO A 1 99 ? -7.996 -29.859 -19.156 1 82.06 99 PRO A N 1
ATOM 793 C CA . PRO A 1 99 ? -9.07 -30.641 -19.781 1 82.06 99 PRO A CA 1
ATOM 794 C C . PRO A 1 99 ? -10.18 -31.016 -18.812 1 82.06 99 PRO A C 1
ATOM 796 O O . PRO A 1 99 ? -11.273 -31.391 -19.234 1 82.06 99 PRO A O 1
ATOM 799 N N . ASN A 1 100 ? -9.945 -30.906 -17.531 1 84.44 100 ASN A N 1
ATOM 800 C CA . ASN A 1 100 ? -10.945 -31.328 -16.547 1 84.44 100 ASN A CA 1
ATOM 801 C C . ASN A 1 100 ? -11.766 -30.141 -16.047 1 84.44 100 ASN A C 1
ATOM 803 O O . ASN A 1 100 ? -12.625 -30.312 -15.18 1 84.44 100 ASN A O 1
ATOM 807 N N . THR A 1 101 ? -11.625 -29.031 -16.578 1 88.62 101 THR A N 1
ATOM 808 C CA . THR A 1 101 ? -12.203 -27.812 -16.031 1 88.62 101 THR A CA 1
ATOM 809 C C . THR A 1 101 ? -13.711 -27.781 -16.219 1 88.62 101 THR A C 1
ATOM 811 O O . THR A 1 101 ? -14.461 -27.422 -15.312 1 88.62 101 THR A O 1
ATOM 814 N N . ILE A 1 102 ? -14.188 -28.219 -17.422 1 90.88 102 ILE A N 1
ATOM 815 C CA . ILE A 1 102 ? -15.602 -28.109 -17.734 1 90.88 102 ILE A CA 1
ATOM 816 C C . ILE A 1 102 ? -16.422 -28.984 -16.797 1 90.88 102 ILE A C 1
ATOM 818 O O . ILE A 1 102 ? -17.531 -28.625 -16.406 1 90.88 102 ILE A O 1
ATOM 822 N N . LYS A 1 103 ? -15.836 -30.094 -16.375 1 89.06 103 LYS A N 1
ATOM 823 C CA . LYS A 1 103 ? -16.5 -31.031 -15.484 1 89.06 103 LYS A CA 1
ATOM 824 C C . LYS A 1 103 ? -16.719 -30.422 -14.102 1 89.06 103 LYS A C 1
ATOM 826 O O . LYS A 1 103 ? -17.547 -30.891 -13.328 1 89.06 103 LYS A O 1
ATOM 831 N N . LEU A 1 104 ? -16 -29.391 -13.844 1 89 104 LEU A N 1
ATOM 832 C CA . LEU A 1 104 ? -16.062 -28.75 -12.531 1 89 104 LEU A CA 1
ATOM 833 C C . LEU A 1 104 ? -17.109 -27.641 -12.516 1 89 104 LEU A C 1
ATOM 835 O O . LEU A 1 104 ? -17.406 -27.078 -11.461 1 89 104 LEU A O 1
ATOM 839 N N . LEU A 1 105 ? -17.641 -27.359 -13.641 1 91.88 105 LEU A N 1
ATOM 840 C CA . LEU A 1 105 ? -18.562 -26.234 -13.773 1 91.88 105 LEU A CA 1
ATOM 841 C C . LEU A 1 105 ? -20.016 -26.688 -13.672 1 91.88 105 LEU A C 1
ATOM 843 O O . LEU A 1 105 ? -20.328 -27.828 -13.969 1 91.88 105 LEU A O 1
ATOM 847 N N . SER A 1 106 ? -20.781 -25.844 -13.109 1 93 106 SER A N 1
ATOM 848 C CA . SER A 1 106 ? -22.234 -25.984 -13.078 1 93 106 SER A CA 1
ATOM 849 C C . SER A 1 106 ? -22.938 -24.656 -13.352 1 93 106 SER A C 1
ATOM 851 O O . SER A 1 106 ? -22.297 -23.594 -13.32 1 93 106 SER A O 1
ATOM 853 N N . GLN A 1 107 ? -24.219 -24.844 -13.633 1 94.19 107 GLN A N 1
ATOM 854 C CA . GLN A 1 107 ? -24.984 -23.609 -13.781 1 94.19 107 GLN A CA 1
ATOM 855 C C . GLN A 1 107 ? -24.859 -22.719 -12.547 1 94.19 107 GLN A C 1
ATOM 857 O O . GLN A 1 107 ? -25 -23.203 -11.422 1 94.19 107 GLN A O 1
ATOM 862 N N . GLY A 1 108 ? -24.484 -21.516 -12.805 1 93.81 108 GLY A N 1
ATOM 863 C CA . GLY A 1 108 ? -24.359 -20.578 -11.695 1 93.81 108 GLY A CA 1
ATOM 864 C C . GLY A 1 108 ? -22.938 -20.406 -11.211 1 93.81 108 GLY A C 1
ATOM 865 O O . GLY A 1 108 ? -22.656 -19.469 -10.445 1 93.81 108 GLY A O 1
ATOM 866 N N . THR A 1 109 ? -22.031 -21.219 -11.742 1 93.31 109 THR A N 1
ATOM 867 C CA . THR A 1 109 ? -20.641 -21.094 -11.336 1 93.31 109 THR A CA 1
ATOM 868 C C . THR A 1 109 ? -20.078 -19.734 -11.742 1 93.31 109 THR A C 1
ATOM 870 O O . THR A 1 109 ? -20.188 -19.328 -12.898 1 93.31 109 THR A O 1
ATOM 873 N N . HIS A 1 110 ? -19.578 -19.047 -10.719 1 93.56 110 HIS A N 1
ATOM 874 C CA . HIS A 1 110 ? -18.922 -17.75 -10.961 1 93.56 110 HIS A CA 1
ATOM 875 C C . HIS A 1 110 ? -17.422 -17.922 -11.141 1 93.56 110 HIS A C 1
ATOM 877 O O . HIS A 1 110 ? -16.766 -18.562 -10.312 1 93.56 110 HIS A O 1
ATOM 883 N N . VAL A 1 111 ? -16.922 -17.344 -12.297 1 94.62 111 VAL A N 1
ATOM 884 C CA . VAL A 1 111 ? -15.508 -17.5 -12.617 1 94.62 111 VAL A CA 1
ATOM 885 C C . VAL A 1 111 ? -14.852 -16.141 -12.742 1 94.62 111 VAL A C 1
ATOM 887 O O . VAL A 1 111 ? -15.367 -15.25 -13.414 1 94.62 111 VAL A O 1
ATOM 890 N N . LYS A 1 112 ? -13.695 -15.992 -12.023 1 93.75 112 LYS A N 1
ATOM 891 C CA . LYS A 1 112 ? -12.859 -14.812 -12.188 1 93.75 112 LYS A CA 1
ATOM 892 C C . LYS A 1 112 ? -11.688 -15.094 -13.125 1 93.75 112 LYS A C 1
ATOM 894 O O . LYS A 1 112 ? -11.047 -16.141 -13.023 1 93.75 112 LYS A O 1
ATOM 899 N N . ILE A 1 113 ? -11.523 -14.125 -14.078 1 93.25 113 ILE A N 1
ATOM 900 C CA . ILE A 1 113 ? -10.453 -14.289 -15.062 1 93.25 113 ILE A CA 1
ATOM 901 C C . ILE A 1 113 ? -9.438 -13.164 -14.914 1 93.25 113 ILE A C 1
ATOM 903 O O . ILE A 1 113 ? -9.805 -12.008 -14.672 1 93.25 113 ILE A O 1
ATOM 907 N N . ASP A 1 114 ? -8.164 -13.477 -15.094 1 88.88 114 ASP A N 1
ATOM 908 C CA . ASP A 1 114 ? -7.078 -12.5 -15.039 1 88.88 114 ASP A CA 1
ATOM 909 C C . ASP A 1 114 ? -7.105 -11.727 -13.727 1 88.88 114 ASP A C 1
ATOM 911 O O . ASP A 1 114 ? -7.184 -10.492 -13.727 1 88.88 114 ASP A O 1
ATOM 915 N N . ASP A 1 115 ? -7.082 -12.547 -12.688 1 77.88 115 ASP A N 1
ATOM 916 C CA . ASP A 1 115 ? -7.008 -12.039 -11.32 1 77.88 115 ASP A CA 1
ATOM 917 C C . ASP A 1 115 ? -8.211 -11.148 -11 1 77.88 115 ASP A C 1
ATOM 919 O O . ASP A 1 115 ? -8.062 -10.117 -10.344 1 77.88 115 ASP A O 1
ATOM 923 N N . GLY A 1 116 ? -9.305 -11.445 -11.641 1 82.94 116 GLY A N 1
ATOM 924 C CA . GLY A 1 116 ? -10.547 -10.766 -11.312 1 82.94 116 GLY A CA 1
ATOM 925 C C . GLY A 1 116 ? -10.828 -9.578 -12.211 1 82.94 116 GLY A C 1
ATOM 926 O O . GLY A 1 116 ? -11.867 -8.914 -12.07 1 82.94 116 GLY A O 1
ATOM 927 N N . ARG A 1 117 ? -10.023 -9.305 -13.133 1 83.19 117 ARG A N 1
ATOM 928 C CA . ARG A 1 117 ? -10.227 -8.195 -14.062 1 83.19 117 ARG A CA 1
ATOM 929 C C . ARG A 1 117 ? -11.43 -8.461 -14.969 1 83.19 117 ARG A C 1
ATOM 931 O O . ARG A 1 117 ? -12.039 -7.52 -15.484 1 83.19 117 ARG A O 1
ATOM 938 N N . MET A 1 118 ? -11.688 -9.719 -15.18 1 92.31 118 MET A N 1
ATOM 939 C CA . MET A 1 118 ? -12.875 -10.164 -15.906 1 92.31 118 MET A CA 1
ATOM 940 C C . MET A 1 118 ? -13.648 -11.203 -15.094 1 92.31 118 MET A C 1
ATOM 942 O O . MET A 1 118 ? -13.07 -11.891 -14.258 1 92.31 118 MET A O 1
ATOM 946 N N . GLU A 1 119 ? -14.922 -11.18 -15.359 1 95.5 119 GLU A N 1
ATOM 947 C CA . GLU A 1 119 ? -15.773 -12.125 -14.648 1 95.5 119 GLU A CA 1
ATOM 948 C C . GLU A 1 119 ? -16.844 -12.711 -15.578 1 95.5 119 GLU A C 1
ATOM 950 O O . GLU A 1 119 ? -17.406 -12 -16.406 1 95.5 119 GLU A O 1
ATOM 955 N N . ILE A 1 120 ? -17.141 -13.992 -15.406 1 96.56 120 ILE A N 1
ATOM 956 C CA . ILE A 1 120 ? -18.188 -14.648 -16.156 1 96.56 120 ILE A CA 1
ATOM 957 C C . ILE A 1 120 ? -19.016 -15.539 -15.234 1 96.56 120 ILE A C 1
ATOM 959 O O . ILE A 1 120 ? -18.562 -15.898 -14.148 1 96.56 120 ILE A O 1
ATOM 963 N N . VAL A 1 121 ? -20.219 -15.844 -15.641 1 97.19 121 VAL A N 1
ATOM 964 C CA . VAL A 1 121 ? -21.094 -16.781 -14.945 1 97.19 121 VAL A CA 1
ATOM 965 C C . VAL A 1 121 ? -21.562 -17.875 -15.906 1 97.19 121 VAL A C 1
ATOM 967 O O . VAL A 1 121 ? -22.031 -17.562 -17 1 97.19 121 VAL A O 1
ATOM 970 N N . VAL A 1 122 ? -21.422 -19.078 -15.5 1 96.88 122 VAL A N 1
ATOM 971 C CA . VAL A 1 122 ? -21.797 -20.219 -16.344 1 96.88 122 VAL A CA 1
ATOM 972 C C . VAL A 1 122 ? -23.328 -20.328 -16.391 1 96.88 122 VAL A C 1
ATOM 974 O O . VAL A 1 122 ? -23.984 -20.359 -15.359 1 96.88 122 VAL A O 1
ATOM 977 N N . ASN A 1 123 ? -23.812 -20.422 -17.594 1 97.12 123 ASN A N 1
ATOM 978 C CA . ASN A 1 123 ? -25.25 -20.531 -17.797 1 97.12 123 ASN A CA 1
ATOM 979 C C . ASN A 1 123 ? -25.688 -21.984 -17.953 1 97.12 123 ASN A C 1
ATOM 981 O O . ASN A 1 123 ? -26.75 -22.375 -17.469 1 97.12 123 ASN A O 1
ATOM 985 N N . SER A 1 124 ? -24.891 -22.688 -18.734 1 96.31 124 SER A N 1
ATOM 986 C CA . SER A 1 124 ? -25.219 -24.078 -19 1 96.31 124 SER A CA 1
ATOM 987 C C . SER A 1 124 ? -24 -24.859 -19.469 1 96.31 124 SER A C 1
ATOM 989 O O . SER A 1 124 ? -23.031 -24.281 -19.969 1 96.31 124 SER A O 1
ATOM 991 N N . ILE A 1 125 ? -24.156 -26.172 -19.203 1 96.19 125 ILE A N 1
ATOM 992 C CA . ILE A 1 125 ? -23.156 -27.094 -19.719 1 96.19 125 ILE A CA 1
ATOM 993 C C . ILE A 1 125 ? -23.703 -27.812 -20.953 1 96.19 125 ILE A C 1
ATOM 995 O O . ILE A 1 125 ? -24.703 -28.516 -20.875 1 96.19 125 ILE A O 1
ATOM 999 N N . LYS A 1 126 ? -23.031 -27.594 -22.031 1 95.31 126 LYS A N 1
ATOM 1000 C CA . LYS A 1 126 ? -23.5 -28.219 -23.266 1 95.31 126 LYS A CA 1
ATOM 1001 C C . LYS A 1 126 ? -23.109 -29.688 -23.344 1 95.31 126 LYS A C 1
ATOM 1003 O O . LYS A 1 126 ? -23.906 -30.531 -23.75 1 95.31 126 LYS A O 1
ATOM 1008 N N . ASP A 1 127 ? -21.828 -29.922 -23.078 1 93.62 127 ASP A N 1
ATOM 1009 C CA . ASP A 1 127 ? -21.266 -31.266 -23.031 1 93.62 127 ASP A CA 1
ATOM 1010 C C . ASP A 1 127 ? -20 -31.312 -22.188 1 93.62 127 ASP A C 1
ATOM 1012 O O . ASP A 1 127 ? -19.75 -30.406 -21.391 1 93.62 127 ASP A O 1
ATOM 1016 N N . SER A 1 128 ? -19.312 -32.406 -22.375 1 92.5 128 SER A N 1
ATOM 1017 C CA . SER A 1 128 ? -18.156 -32.625 -21.5 1 92.5 128 SER A CA 1
ATOM 1018 C C . SER A 1 128 ? -17.016 -31.688 -21.844 1 92.5 128 SER A C 1
ATOM 1020 O O . SER A 1 128 ? -16.062 -31.562 -21.094 1 92.5 128 SER A O 1
ATOM 1022 N N . GLU A 1 129 ? -17.156 -30.953 -22.953 1 95.12 129 GLU A N 1
ATOM 1023 C CA . GLU A 1 129 ? -16.016 -30.156 -23.406 1 95.12 129 GLU A CA 1
ATOM 1024 C C . GLU A 1 129 ? -16.422 -28.688 -23.578 1 95.12 129 GLU A C 1
ATOM 1026 O O . GLU A 1 129 ? -15.578 -27.844 -23.875 1 95.12 129 GLU A O 1
ATOM 1031 N N . THR A 1 130 ? -17.719 -28.469 -23.344 1 95.81 130 THR A N 1
ATOM 1032 C CA . THR A 1 130 ? -18.188 -27.141 -23.688 1 95.81 130 THR A CA 1
ATOM 1033 C C . THR A 1 130 ? -19.219 -26.641 -22.688 1 95.81 130 THR A C 1
ATOM 1035 O O . THR A 1 130 ? -20.094 -27.406 -22.266 1 95.81 130 THR A O 1
ATOM 1038 N N . ALA A 1 131 ? -19.078 -25.391 -22.312 1 97.12 131 ALA A N 1
ATOM 1039 C CA . ALA A 1 131 ? -20.062 -24.688 -21.5 1 97.12 131 ALA A CA 1
ATOM 1040 C C . ALA A 1 131 ? -20.359 -23.312 -22.078 1 97.12 131 ALA A C 1
ATOM 1042 O O . ALA A 1 131 ? -19.625 -22.812 -22.922 1 97.12 131 ALA A O 1
ATOM 1043 N N . ILE A 1 132 ? -21.531 -22.812 -21.656 1 97.81 132 ILE A N 1
ATOM 1044 C CA . ILE A 1 132 ? -21.922 -21.469 -22.062 1 97.81 132 ILE A CA 1
ATOM 1045 C C . ILE A 1 132 ? -21.969 -20.547 -20.844 1 97.81 132 ILE A C 1
ATOM 1047 O O . ILE A 1 132 ? -22.469 -20.938 -19.781 1 97.81 132 ILE A O 1
ATOM 1051 N N . ALA A 1 133 ? -21.406 -19.391 -21 1 97.94 133 ALA A N 1
ATOM 1052 C CA . ALA A 1 133 ? -21.375 -18.453 -19.891 1 97.94 133 ALA A CA 1
ATOM 1053 C C . ALA A 1 133 ? -21.766 -17.047 -20.344 1 97.94 133 ALA A C 1
ATOM 1055 O O . ALA A 1 133 ? -21.828 -16.781 -21.547 1 97.94 133 ALA A O 1
ATOM 1056 N N . THR A 1 134 ? -22.078 -16.203 -19.422 1 98.25 134 THR A N 1
ATOM 1057 C CA . THR A 1 134 ? -22.328 -14.789 -19.641 1 98.25 134 THR A CA 1
ATOM 1058 C C . THR A 1 134 ? -21.219 -13.938 -19.031 1 98.25 134 THR A C 1
ATOM 1060 O O . THR A 1 134 ? -20.797 -14.195 -17.906 1 98.25 134 THR A O 1
ATOM 1063 N N . VAL A 1 135 ? -20.812 -12.938 -19.797 1 97.88 135 VAL A N 1
ATOM 1064 C CA . VAL A 1 135 ? -19.797 -12.023 -19.297 1 97.88 135 VAL A CA 1
ATOM 1065 C C . VAL A 1 135 ? -20.422 -11.008 -18.344 1 97.88 135 VAL A C 1
ATOM 1067 O O . VAL A 1 135 ? -21.344 -10.289 -18.719 1 97.88 135 VAL A O 1
ATOM 1070 N N . ILE A 1 136 ? -19.891 -10.961 -17.156 1 96.69 136 ILE A N 1
ATOM 1071 C CA . ILE A 1 136 ? -20.375 -10.031 -16.141 1 96.69 136 ILE A CA 1
ATOM 1072 C C . ILE A 1 136 ? -19.5 -8.781 -16.125 1 96.69 136 ILE A C 1
ATOM 1074 O O . ILE A 1 136 ? -20 -7.664 -15.984 1 96.69 136 ILE A O 1
ATOM 1078 N N . LYS A 1 137 ? -18.266 -8.977 -16.203 1 93.88 137 LYS A N 1
ATOM 1079 C CA . LYS A 1 137 ? -17.266 -7.93 -16.312 1 93.88 137 LYS A CA 1
ATOM 1080 C C . LYS A 1 137 ? -16.344 -8.172 -17.516 1 93.88 137 LYS A C 1
ATOM 1082 O O . LYS A 1 137 ? -15.617 -9.164 -17.562 1 93.88 137 LYS A O 1
ATOM 1087 N N . GLY A 1 138 ? -16.328 -7.211 -18.453 1 95.25 138 GLY A N 1
ATOM 1088 C CA . GLY A 1 138 ? -15.617 -7.387 -19.703 1 95.25 138 GLY A CA 1
ATOM 1089 C C . GLY A 1 138 ? -14.18 -6.918 -19.641 1 95.25 138 GLY A C 1
ATOM 1090 O O . GLY A 1 138 ? -13.711 -6.465 -18.594 1 95.25 138 GLY A O 1
ATOM 1091 N N . GLY A 1 139 ? -13.445 -7.191 -20.766 1 94.56 139 GLY A N 1
ATOM 1092 C CA . GLY A 1 139 ? -12.039 -6.828 -20.906 1 94.56 139 GLY A CA 1
ATOM 1093 C C . GLY A 1 139 ? -11.352 -7.574 -22.031 1 94.56 139 GLY A C 1
ATOM 1094 O O . GLY A 1 139 ? -12 -8.273 -22.812 1 94.56 139 GLY A O 1
ATOM 1095 N N . GLU A 1 140 ? -10.117 -7.328 -22.141 1 94.44 140 GLU A N 1
ATOM 1096 C CA . GLU A 1 140 ? -9.32 -8.031 -23.141 1 94.44 140 GLU A CA 1
ATOM 1097 C C . GLU A 1 140 ? -8.75 -9.328 -22.578 1 94.44 140 GLU A C 1
ATOM 1099 O O . GLU A 1 140 ? -7.91 -9.305 -21.688 1 94.44 140 GLU A O 1
ATOM 1104 N N . LEU A 1 141 ? -9.211 -10.414 -23.141 1 94.25 141 LEU A N 1
ATOM 1105 C CA . LEU A 1 141 ? -8.703 -11.727 -22.75 1 94.25 141 LEU A CA 1
ATOM 1106 C C . LEU A 1 141 ? -7.371 -12.016 -23.438 1 94.25 141 LEU A C 1
ATOM 1108 O O . LEU A 1 141 ? -7.27 -11.93 -24.672 1 94.25 141 LEU A O 1
ATOM 1112 N N . LYS A 1 142 ? -6.434 -12.336 -22.625 1 90 142 LYS A N 1
ATOM 1113 C CA . LYS A 1 142 ? -5.102 -12.648 -23.125 1 90 142 LYS A CA 1
ATOM 1114 C C . LYS A 1 142 ? -4.719 -14.094 -22.812 1 90 142 LYS A C 1
ATOM 1116 O O . LYS A 1 142 ? -5.266 -14.695 -21.891 1 90 142 LYS A O 1
ATOM 1121 N N . PRO A 1 143 ? -3.781 -14.594 -23.594 1 88.94 143 PRO A N 1
ATOM 1122 C CA . PRO A 1 143 ? -3.359 -15.977 -23.375 1 88.94 143 PRO A CA 1
ATOM 1123 C C . PRO A 1 143 ? -2.748 -16.203 -22 1 88.94 143 PRO A C 1
ATOM 1125 O O . PRO A 1 143 ? -2.029 -15.336 -21.484 1 88.94 143 PRO A O 1
ATOM 1128 N N . GLY A 1 144 ? -3.127 -17.328 -21.453 1 88.06 144 GLY A N 1
ATOM 1129 C CA . GLY A 1 144 ? -2.424 -17.812 -20.266 1 88.06 144 GLY A CA 1
ATOM 1130 C C . GLY A 1 144 ? -2.914 -17.172 -18.984 1 88.06 144 GLY A C 1
ATOM 1131 O O . GLY A 1 144 ? -2.404 -17.469 -17.891 1 88.06 144 GLY A O 1
ATOM 1132 N N . LYS A 1 145 ? -3.938 -16.375 -19.062 1 89.5 145 LYS A N 1
ATOM 1133 C CA . LYS A 1 145 ? -4.43 -15.695 -17.875 1 89.5 145 LYS A CA 1
ATOM 1134 C C . LYS A 1 145 ? -5.168 -16.672 -16.953 1 89.5 145 LYS A C 1
ATOM 1136 O O . LYS A 1 145 ? -5.656 -17.703 -17.406 1 89.5 145 LYS A O 1
ATOM 1141 N N . GLY A 1 146 ? -5.156 -16.297 -15.773 1 90.94 146 GLY A N 1
ATOM 1142 C CA . GLY A 1 146 ? -5.777 -17.156 -14.773 1 90.94 146 GLY A CA 1
ATOM 1143 C C . GLY A 1 146 ? -7.273 -17.312 -14.961 1 90.94 146 GLY A C 1
ATOM 1144 O O . GLY A 1 146 ? -7.961 -16.359 -15.328 1 90.94 146 GLY A O 1
ATOM 1145 N N . PHE A 1 147 ? -7.758 -18.531 -14.797 1 93 147 PHE A N 1
ATOM 1146 C CA . PHE A 1 147 ? -9.156 -18.938 -14.75 1 93 147 PHE A CA 1
ATOM 1147 C C . PHE A 1 147 ? -9.523 -19.469 -13.375 1 93 147 PHE A C 1
ATOM 1149 O O . PHE A 1 147 ? -9.297 -20.641 -13.078 1 93 147 PHE A O 1
ATOM 1156 N N . ASN A 1 148 ? -10.203 -18.625 -12.578 1 91.69 148 ASN A N 1
ATOM 1157 C CA . ASN A 1 148 ? -10.281 -18.938 -11.148 1 91.69 148 ASN A CA 1
ATOM 1158 C C . ASN A 1 148 ? -11.688 -19.359 -10.742 1 91.69 148 ASN A C 1
ATOM 1160 O O . ASN A 1 148 ? -12.648 -18.609 -10.945 1 91.69 148 ASN A O 1
ATOM 1164 N N . LEU A 1 149 ? -11.766 -20.562 -10.18 1 89.62 149 LEU A N 1
ATOM 1165 C CA . LEU A 1 149 ? -12.961 -21.047 -9.516 1 89.62 149 LEU A CA 1
ATOM 1166 C C . LEU A 1 149 ? -12.836 -20.938 -7.996 1 89.62 149 LEU A C 1
ATOM 1168 O O . LEU A 1 149 ? -11.75 -21.141 -7.445 1 89.62 149 LEU A O 1
ATOM 1172 N N . GLN A 1 150 ? -13.961 -20.531 -7.348 1 83.94 150 GLN A N 1
ATOM 1173 C CA . GLN A 1 150 ? -13.969 -20.391 -5.898 1 83.94 150 GLN A CA 1
ATOM 1174 C C . GLN A 1 150 ? -15.023 -21.297 -5.258 1 83.94 150 GLN A C 1
ATOM 1176 O O . GLN A 1 150 ? -16.203 -21.234 -5.617 1 83.94 150 GLN A O 1
ATOM 1181 N N . PRO A 1 151 ? -14.594 -22.062 -4.41 1 81.19 151 PRO A N 1
ATOM 1182 C CA . PRO A 1 151 ? -13.227 -22.359 -3.963 1 81.19 151 PRO A CA 1
ATOM 1183 C C . PRO A 1 151 ? -12.414 -23.125 -5.008 1 81.19 151 PRO A C 1
ATOM 1185 O O . PRO A 1 151 ? -12.984 -23.75 -5.906 1 81.19 151 PRO A O 1
ATOM 1188 N N . HIS A 1 152 ? -11.094 -22.984 -4.895 1 83.38 152 HIS A N 1
ATOM 1189 C CA . HIS A 1 152 ? -10.258 -23.734 -5.82 1 83.38 152 HIS A CA 1
ATOM 1190 C C . HIS A 1 152 ? -10.594 -25.234 -5.77 1 83.38 152 HIS A C 1
ATOM 1192 O O . HIS A 1 152 ? -10.531 -25.844 -4.707 1 83.38 152 HIS A O 1
ATOM 1198 N N . PRO A 1 153 ? -10.766 -25.781 -6.914 1 76.06 153 PRO A N 1
ATOM 1199 C CA . PRO A 1 153 ? -11.43 -27.078 -6.891 1 76.06 153 PRO A CA 1
ATOM 1200 C C . PRO A 1 153 ? -10.445 -28.25 -6.891 1 76.06 153 PRO A C 1
ATOM 1202 O O . PRO A 1 153 ? -10.852 -29.406 -6.719 1 76.06 153 PRO A O 1
ATOM 1205 N N . PHE A 1 154 ? -9.25 -28 -7.078 1 78.81 154 PHE A N 1
ATOM 1206 C CA . PHE A 1 154 ? -8.328 -29.094 -7.312 1 78.81 154 PHE A CA 1
ATOM 1207 C C . PHE A 1 154 ? -7.445 -29.344 -6.094 1 78.81 154 PHE A C 1
ATOM 1209 O O . PHE A 1 154 ? -6.977 -28.391 -5.469 1 78.81 154 PHE A O 1
ATOM 1216 N N . VAL A 1 155 ? -7.449 -30.641 -5.801 1 78.88 155 VAL A N 1
ATOM 1217 C CA . VAL A 1 155 ? -6.379 -31.141 -4.945 1 78.88 155 VAL A CA 1
ATOM 1218 C C . VAL A 1 155 ? -5.438 -32.031 -5.762 1 78.88 155 VAL A C 1
ATOM 1220 O O . VAL A 1 155 ? -5.844 -33.062 -6.262 1 78.88 155 VAL A O 1
ATOM 1223 N N . GLN A 1 156 ? -4.305 -31.531 -5.984 1 83.56 156 GLN A N 1
ATOM 1224 C CA . GLN A 1 156 ? -3.332 -32.25 -6.793 1 83.56 156 GLN A CA 1
ATOM 1225 C C . GLN A 1 156 ? -2.344 -33 -5.91 1 83.56 156 GLN A C 1
ATOM 1227 O O . GLN A 1 156 ? -1.639 -32.406 -5.098 1 83.56 156 GLN A O 1
ATOM 1232 N N . ASN A 1 157 ? -2.254 -34.312 -6.188 1 88 157 ASN A N 1
ATOM 1233 C CA . ASN A 1 157 ? -1.335 -35.125 -5.41 1 88 157 ASN A CA 1
ATOM 1234 C C . ASN A 1 157 ? -0.022 -35.344 -6.156 1 88 157 ASN A C 1
ATOM 1236 O O . ASN A 1 157 ? 0.963 -35.812 -5.562 1 88 157 ASN A O 1
ATOM 1240 N N . GLN A 1 158 ? -0.135 -35.094 -7.473 1 92.44 158 GLN A N 1
ATOM 1241 C CA . GLN A 1 158 ? 1.041 -35.219 -8.328 1 92.44 158 GLN A CA 1
ATOM 1242 C C . GLN A 1 158 ? 1.193 -34 -9.242 1 92.44 158 GLN A C 1
ATOM 1244 O O . GLN A 1 158 ? 0.228 -33.281 -9.477 1 92.44 158 GLN A O 1
ATOM 1249 N N . LEU A 1 159 ? 2.373 -33.844 -9.68 1 94.69 159 LEU A N 1
ATOM 1250 C CA . LEU A 1 159 ? 2.625 -32.75 -10.602 1 94.69 159 LEU A CA 1
ATOM 1251 C C . LEU A 1 159 ? 1.857 -32.938 -11.906 1 94.69 159 LEU A C 1
ATOM 1253 O O . LEU A 1 159 ? 1.625 -34.094 -12.328 1 94.69 159 LEU A O 1
ATOM 1257 N N . SER A 1 160 ? 1.493 -31.859 -12.492 1 90.38 160 SER A N 1
ATOM 1258 C CA . SER A 1 160 ? 0.989 -31.938 -13.859 1 90.38 160 SER A CA 1
ATOM 1259 C C . SER A 1 160 ? 2.061 -32.438 -14.82 1 90.38 160 SER A C 1
ATOM 1261 O O . SER A 1 160 ? 3.252 -32.406 -14.5 1 90.38 160 SER A O 1
ATOM 1263 N N . GLU A 1 161 ? 1.658 -32.875 -15.992 1 91.44 161 GLU A N 1
ATOM 1264 C CA . GLU A 1 161 ? 2.604 -33.344 -17 1 91.44 161 GLU A CA 1
ATOM 1265 C C . GLU A 1 161 ? 3.588 -32.25 -17.391 1 91.44 161 GLU A C 1
ATOM 1267 O O . GLU A 1 161 ? 4.785 -32.5 -17.547 1 91.44 161 GLU A O 1
ATOM 1272 N N . ARG A 1 162 ? 3.068 -31.109 -17.516 1 91.25 162 ARG A N 1
ATOM 1273 C CA . ARG A 1 162 ? 3.912 -29.984 -17.875 1 91.25 162 ARG A CA 1
ATOM 1274 C C . ARG A 1 162 ? 4.961 -29.703 -16.812 1 91.25 162 ARG A C 1
ATOM 1276 O O . ARG A 1 162 ? 6.145 -29.531 -17.125 1 91.25 162 ARG A O 1
ATOM 1283 N N . ASP A 1 163 ? 4.531 -29.625 -15.594 1 96.5 163 ASP A N 1
ATOM 1284 C CA . ASP A 1 163 ? 5.457 -29.359 -14.5 1 96.5 163 ASP A CA 1
ATOM 1285 C C . ASP A 1 163 ? 6.492 -30.469 -14.375 1 96.5 163 ASP A C 1
ATOM 1287 O O . ASP A 1 163 ? 7.672 -30.203 -14.125 1 96.5 163 ASP A O 1
ATOM 1291 N N . ALA A 1 164 ? 6.031 -31.688 -14.562 1 97.06 164 ALA A N 1
ATOM 1292 C CA . ALA A 1 164 ? 6.945 -32.812 -14.516 1 97.06 164 ALA A CA 1
ATOM 1293 C C . ALA A 1 164 ? 8.016 -32.719 -15.594 1 97.06 164 ALA A C 1
ATOM 1295 O O . ALA A 1 164 ? 9.188 -33 -15.352 1 97.06 164 ALA A O 1
ATOM 1296 N N . GLU A 1 165 ? 7.617 -32.312 -16.75 1 97.88 165 GLU A N 1
ATOM 1297 C CA . GLU A 1 165 ? 8.562 -32.125 -17.859 1 97.88 165 GLU A CA 1
ATOM 1298 C C . GLU A 1 165 ? 9.602 -31.062 -17.516 1 97.88 165 GLU A C 1
ATOM 1300 O O . GLU A 1 165 ? 10.789 -31.25 -17.766 1 97.88 165 GLU A O 1
ATOM 1305 N N . ILE A 1 166 ? 9.164 -30 -16.969 1 98.38 166 ILE A N 1
ATOM 1306 C CA . ILE A 1 166 ? 10.062 -28.922 -16.594 1 98.38 166 ILE A CA 1
ATOM 1307 C C . ILE A 1 166 ? 11.07 -29.422 -15.562 1 98.38 166 ILE A C 1
ATOM 1309 O O . ILE A 1 166 ? 12.273 -29.188 -15.703 1 98.38 166 ILE A O 1
ATOM 1313 N N . VAL A 1 167 ? 10.562 -30.141 -14.57 1 98.69 167 VAL A N 1
ATOM 1314 C CA . VAL A 1 167 ? 11.414 -30.641 -13.5 1 98.69 167 VAL A CA 1
ATOM 1315 C C . VAL A 1 167 ? 12.445 -31.609 -14.07 1 98.69 167 VAL A C 1
ATOM 1317 O O . VAL A 1 167 ? 13.633 -31.516 -13.734 1 98.69 167 VAL A O 1
ATOM 1320 N N . GLU A 1 168 ? 12 -32.438 -14.938 1 98.5 168 GLU A N 1
ATOM 1321 C CA . GLU A 1 168 ? 12.906 -33.406 -15.555 1 98.5 168 GLU A CA 1
ATOM 1322 C C . GLU A 1 168 ? 14.039 -32.719 -16.297 1 98.5 168 GLU A C 1
ATOM 1324 O O . GLU A 1 168 ? 15.188 -33.156 -16.234 1 98.5 168 GLU A O 1
ATOM 1329 N N . LYS A 1 169 ? 13.773 -31.688 -16.938 1 98.56 169 LYS A N 1
ATOM 1330 C CA . LYS A 1 169 ? 14.734 -31 -17.797 1 98.56 169 LYS A CA 1
ATOM 1331 C C . LYS A 1 169 ? 15.672 -30.125 -16.969 1 98.56 169 LYS A C 1
ATOM 1333 O O . LYS A 1 169 ? 16.766 -29.766 -17.422 1 98.56 169 LYS A O 1
ATOM 1338 N N . LEU A 1 170 ? 15.258 -29.766 -15.75 1 98.62 170 LEU A N 1
ATOM 1339 C CA . LEU A 1 170 ? 16.016 -28.766 -15.023 1 98.62 170 LEU A CA 1
ATOM 1340 C C . LEU A 1 170 ? 16.516 -29.297 -13.688 1 98.62 170 LEU A C 1
ATOM 1342 O O . LEU A 1 170 ? 17.25 -28.609 -12.969 1 98.62 170 LEU A O 1
ATOM 1346 N N . LYS A 1 171 ? 16.188 -30.562 -13.289 1 98.19 171 LYS A N 1
ATOM 1347 C CA . LYS A 1 171 ? 16.484 -31.141 -11.977 1 98.19 171 LYS A CA 1
ATOM 1348 C C . LYS A 1 171 ? 18 -31.203 -11.734 1 98.19 171 LYS A C 1
ATOM 1350 O O . LYS A 1 171 ? 18.438 -31.156 -10.586 1 98.19 171 LYS A O 1
ATOM 1355 N N . ASP A 1 172 ? 18.781 -31.234 -12.766 1 97.94 172 ASP A N 1
ATOM 1356 C CA . ASP A 1 172 ? 20.219 -31.406 -12.602 1 97.94 172 ASP A CA 1
ATOM 1357 C C . ASP A 1 172 ? 20.953 -30.062 -12.711 1 97.94 172 ASP A C 1
ATOM 1359 O O . ASP A 1 172 ? 22.172 -30 -12.617 1 97.94 172 ASP A O 1
ATOM 1363 N N . VAL A 1 173 ? 20.266 -28.969 -12.945 1 98.31 173 VAL A N 1
ATOM 1364 C CA . VAL A 1 173 ? 20.844 -27.641 -12.953 1 98.31 173 VAL A CA 1
ATOM 1365 C C . VAL A 1 173 ? 21.031 -27.141 -11.523 1 98.31 173 VAL A C 1
ATOM 1367 O O . VAL A 1 173 ? 20.047 -26.891 -10.812 1 98.31 173 VAL A O 1
ATOM 1370 N N . LYS A 1 174 ? 22.172 -26.922 -11.188 1 97.81 174 LYS A N 1
ATOM 1371 C CA . LYS A 1 174 ? 22.547 -26.688 -9.797 1 97.81 174 LYS A CA 1
ATOM 1372 C C . LYS A 1 174 ? 21.859 -25.438 -9.25 1 97.81 174 LYS A C 1
ATOM 1374 O O . LYS A 1 174 ? 21.438 -25.406 -8.086 1 97.81 174 LYS A O 1
ATOM 1379 N N . GLU A 1 175 ? 21.688 -24.438 -10.016 1 98.44 175 GLU A N 1
ATOM 1380 C CA . GLU A 1 175 ? 21.219 -23.125 -9.586 1 98.44 175 GLU A CA 1
ATOM 1381 C C . GLU A 1 175 ? 19.703 -23.109 -9.406 1 98.44 175 GLU A C 1
ATOM 1383 O O . GLU A 1 175 ? 19.141 -22.188 -8.812 1 98.44 175 GLU A O 1
ATOM 1388 N N . VAL A 1 176 ? 19.031 -24.156 -9.797 1 98.69 176 VAL A N 1
ATOM 1389 C CA . VAL A 1 176 ? 17.578 -24.125 -9.93 1 98.69 176 VAL A CA 1
ATOM 1390 C C . VAL A 1 176 ? 16.938 -24.625 -8.633 1 98.69 176 VAL A C 1
ATOM 1392 O O . VAL A 1 176 ? 17.344 -25.641 -8.078 1 98.69 176 VAL A O 1
ATOM 1395 N N . CYS A 1 177 ? 15.961 -23.844 -8.164 1 98.62 177 CYS A N 1
ATOM 1396 C CA . CYS A 1 177 ? 14.945 -24.203 -7.176 1 98.62 177 CYS A CA 1
ATOM 1397 C C . CYS A 1 177 ? 13.555 -24.203 -7.797 1 98.62 177 CYS A C 1
ATOM 1399 O O . CYS A 1 177 ? 13.336 -23.578 -8.836 1 98.62 177 CYS A O 1
ATOM 1401 N N . PHE A 1 178 ? 12.656 -24.953 -7.133 1 98.81 178 PHE A N 1
ATOM 1402 C CA . PHE A 1 178 ? 11.312 -25 -7.688 1 98.81 178 PHE A CA 1
ATOM 1403 C C . PHE A 1 178 ? 10.305 -24.422 -6.703 1 98.81 178 PHE A C 1
ATOM 1405 O O . PHE A 1 178 ? 10.336 -24.719 -5.512 1 98.81 178 PHE A O 1
ATOM 1412 N N . ALA A 1 179 ? 9.516 -23.516 -7.164 1 98.69 179 ALA A N 1
ATOM 1413 C CA . ALA A 1 179 ? 8.336 -23.031 -6.441 1 98.69 179 ALA A CA 1
ATOM 1414 C C . ALA A 1 179 ? 7.059 -23.609 -7.035 1 98.69 179 ALA A C 1
ATOM 1416 O O . ALA A 1 179 ? 6.848 -23.547 -8.25 1 98.69 179 ALA A O 1
ATOM 1417 N N . LEU A 1 180 ? 6.203 -24.172 -6.195 1 98 180 LEU A N 1
ATOM 1418 C CA . LEU A 1 180 ? 5.004 -24.859 -6.672 1 98 180 LEU A CA 1
ATOM 1419 C C . LEU A 1 180 ? 3.748 -24.094 -6.27 1 98 180 LEU A C 1
ATOM 1421 O O . LEU A 1 180 ? 3.504 -23.875 -5.078 1 98 180 LEU A O 1
ATOM 1425 N N . SER A 1 181 ? 2.949 -23.75 -7.238 1 95.94 181 SER A N 1
ATOM 1426 C CA . SER A 1 181 ? 1.746 -22.969 -7.012 1 95.94 181 SER A CA 1
ATOM 1427 C C . SER A 1 181 ? 0.614 -23.812 -6.457 1 95.94 181 SER A C 1
ATOM 1429 O O . SER A 1 181 ? 0.503 -25 -6.789 1 95.94 181 SER A O 1
ATOM 1431 N N . PHE A 1 182 ? -0.246 -23.234 -5.609 1 94.38 182 PHE A N 1
ATOM 1432 C CA . PHE A 1 182 ? -1.52 -23.734 -5.109 1 94.38 182 PHE A CA 1
ATOM 1433 C C . PHE A 1 182 ? -1.318 -25.016 -4.297 1 94.38 182 PHE A C 1
ATOM 1435 O O . PHE A 1 182 ? -2.125 -25.938 -4.375 1 94.38 182 PHE A O 1
ATOM 1442 N N . VAL A 1 183 ? -0.28 -25.031 -3.596 1 95.69 183 VAL A N 1
ATOM 1443 C CA . VAL A 1 183 ? -0.043 -26.172 -2.717 1 95.69 183 VAL A CA 1
ATOM 1444 C C . VAL A 1 183 ? -1.103 -26.219 -1.618 1 95.69 183 VAL A C 1
ATOM 1446 O O . VAL A 1 183 ? -1.405 -25.188 -1.007 1 95.69 183 VAL A O 1
ATOM 1449 N N . CYS A 1 184 ? -1.701 -27.484 -1.414 1 92.75 184 CYS A N 1
ATOM 1450 C CA . CYS A 1 184 ? -2.68 -27.594 -0.339 1 92.75 184 CYS A CA 1
ATOM 1451 C C . CYS A 1 184 ? -2.549 -28.938 0.366 1 92.75 184 CYS A C 1
ATOM 1453 O O . CYS A 1 184 ? -3.24 -29.203 1.353 1 92.75 184 CYS A O 1
ATOM 1455 N N . VAL A 1 185 ? -1.625 -29.812 -0.153 1 93.38 185 VAL A N 1
ATOM 1456 C CA . VAL A 1 185 ? -1.369 -31.109 0.469 1 93.38 185 VAL A CA 1
ATOM 1457 C C . VAL A 1 185 ? 0.122 -31.422 0.4 1 93.38 185 VAL A C 1
ATOM 1459 O O . VAL A 1 185 ? 0.845 -30.859 -0.429 1 93.38 185 VAL A O 1
ATOM 1462 N N . VAL A 1 186 ? 0.545 -32.312 1.232 1 95.81 186 VAL A N 1
ATOM 1463 C CA . VAL A 1 186 ? 1.965 -32.656 1.317 1 95.81 186 VAL A CA 1
ATOM 1464 C C . VAL A 1 186 ? 2.363 -33.531 0.139 1 95.81 186 VAL A C 1
ATOM 1466 O O . VAL A 1 186 ? 3.516 -33.5 -0.296 1 95.81 186 VAL A O 1
ATOM 1469 N N . GLU A 1 187 ? 1.399 -34.219 -0.386 1 95.62 187 GLU A N 1
ATOM 1470 C CA . GLU A 1 187 ? 1.677 -35.219 -1.418 1 95.62 187 GLU A CA 1
ATOM 1471 C C . GLU A 1 187 ? 2.293 -34.594 -2.656 1 95.62 187 GLU A C 1
ATOM 1473 O O . GLU A 1 187 ? 3.215 -35.125 -3.26 1 95.62 187 GLU A O 1
ATOM 1478 N N . GLU A 1 188 ? 1.823 -33.469 -3.029 1 92.94 188 GLU A N 1
ATOM 1479 C CA . GLU A 1 188 ? 2.35 -32.812 -4.223 1 92.94 188 GLU A CA 1
ATOM 1480 C C . GLU A 1 188 ? 3.797 -32.375 -4.016 1 92.94 188 GLU A C 1
ATOM 1482 O O . GLU A 1 188 ? 4.605 -32.438 -4.945 1 92.94 188 GLU A O 1
ATOM 1487 N N . ILE A 1 189 ? 4.109 -31.938 -2.869 1 96.94 189 ILE A N 1
ATOM 1488 C CA . ILE A 1 189 ? 5.469 -31.531 -2.523 1 96.94 189 ILE A CA 1
ATOM 1489 C C . ILE A 1 189 ? 6.387 -32.75 -2.551 1 96.94 189 ILE A C 1
ATOM 1491 O O . ILE A 1 189 ? 7.504 -32.688 -3.072 1 96.94 189 ILE A O 1
ATOM 1495 N N . GLN A 1 190 ? 5.895 -33.844 -2.004 1 97.25 190 GLN A N 1
ATOM 1496 C CA . GLN A 1 190 ? 6.672 -35.062 -1.975 1 97.25 190 GLN A CA 1
ATOM 1497 C C . GLN A 1 190 ? 6.965 -35.562 -3.387 1 97.25 190 GLN A C 1
ATOM 1499 O O . GLN A 1 190 ? 8.07 -36.031 -3.67 1 97.25 190 GLN A O 1
ATOM 1504 N N . ASP A 1 191 ? 5.98 -35.469 -4.199 1 97.69 191 ASP A N 1
ATOM 1505 C CA . ASP A 1 191 ? 6.18 -35.844 -5.594 1 97.69 191 ASP A CA 1
ATOM 1506 C C . ASP A 1 191 ? 7.246 -34.969 -6.254 1 97.69 191 ASP A C 1
ATOM 1508 O O . ASP A 1 191 ? 8.133 -35.5 -6.938 1 97.69 191 ASP A O 1
ATOM 1512 N N . LEU A 1 192 ? 7.141 -33.719 -6.07 1 98.19 192 LEU A N 1
ATOM 1513 C CA . LEU A 1 192 ? 8.117 -32.781 -6.621 1 98.19 192 LEU A CA 1
ATOM 1514 C C . LEU A 1 192 ? 9.516 -33.094 -6.082 1 98.19 192 LEU A C 1
ATOM 1516 O O . LEU A 1 192 ? 10.492 -33.062 -6.832 1 98.19 192 LEU A O 1
ATOM 1520 N N . LYS A 1 193 ? 9.602 -33.375 -4.84 1 97.62 193 LYS A N 1
ATOM 1521 C CA . LYS A 1 193 ? 10.883 -33.688 -4.215 1 97.62 193 LYS A CA 1
ATOM 1522 C C . LYS A 1 193 ? 11.516 -34.938 -4.844 1 97.62 193 LYS A C 1
ATOM 1524 O O . LYS A 1 193 ? 12.711 -34.938 -5.129 1 97.62 193 LYS A O 1
ATOM 1529 N N . LYS A 1 194 ? 10.703 -35.875 -5.035 1 97.62 194 LYS A N 1
ATOM 1530 C CA . LYS A 1 194 ? 11.164 -37.125 -5.648 1 97.62 194 LYS A CA 1
ATOM 1531 C C . LYS A 1 194 ? 11.641 -36.875 -7.078 1 97.62 194 LYS A C 1
ATOM 1533 O O . LYS A 1 194 ? 12.734 -37.312 -7.453 1 97.62 194 LYS A O 1
ATOM 1538 N N . ARG A 1 195 ? 10.836 -36.188 -7.812 1 97.88 195 ARG A N 1
ATOM 1539 C CA . ARG A 1 195 ? 11.133 -35.938 -9.227 1 97.88 195 ARG A CA 1
ATOM 1540 C C . ARG A 1 195 ? 12.344 -35.031 -9.398 1 97.88 195 ARG A C 1
ATOM 1542 O O . ARG A 1 195 ? 13.078 -35.156 -10.383 1 97.88 195 ARG A O 1
ATOM 1549 N N . SER A 1 196 ? 12.586 -34.219 -8.469 1 97.81 196 SER A N 1
ATOM 1550 C CA . SER A 1 196 ? 13.625 -33.188 -8.602 1 97.81 196 SER A CA 1
ATOM 1551 C C . SER A 1 196 ? 14.93 -33.656 -7.957 1 97.81 196 SER A C 1
ATOM 1553 O O . SER A 1 196 ? 15.898 -32.875 -7.879 1 97.81 196 SER A O 1
ATOM 1555 N N . ASN A 1 197 ? 15 -34.875 -7.438 1 95.56 197 ASN A N 1
ATOM 1556 C CA . ASN A 1 197 ? 16.156 -35.438 -6.75 1 95.56 197 ASN A CA 1
ATOM 1557 C C . ASN A 1 197 ? 16.562 -34.594 -5.535 1 95.56 197 ASN A C 1
ATOM 1559 O O . ASN A 1 197 ? 17.734 -34.281 -5.34 1 95.56 197 ASN A O 1
ATOM 1563 N N . GLY A 1 198 ? 15.531 -34.031 -4.848 1 94.88 198 GLY A N 1
ATOM 1564 C CA . GLY A 1 198 ? 15.758 -33.375 -3.576 1 94.88 198 GLY A CA 1
ATOM 1565 C C . GLY A 1 198 ? 16.109 -31.906 -3.73 1 94.88 198 GLY A C 1
ATOM 1566 O O . GLY A 1 198 ? 16.75 -31.312 -2.857 1 94.88 198 GLY A O 1
ATOM 1567 N N . LYS A 1 199 ? 15.758 -31.266 -4.77 1 96.81 199 LYS A N 1
ATOM 1568 C CA . LYS A 1 199 ? 15.992 -29.844 -4.988 1 96.81 199 LYS A CA 1
ATOM 1569 C C . LYS A 1 199 ? 15.297 -29 -3.92 1 96.81 199 LYS A C 1
ATOM 1571 O O . LYS A 1 199 ? 14.422 -29.484 -3.207 1 96.81 199 LYS A O 1
ATOM 1576 N N . TYR A 1 200 ? 15.82 -27.75 -3.789 1 98.19 200 TYR A N 1
ATOM 1577 C CA . TYR A 1 200 ? 15.164 -26.75 -2.943 1 98.19 200 TYR A CA 1
ATOM 1578 C C . TYR A 1 200 ? 13.75 -26.469 -3.441 1 98.19 200 TYR A C 1
ATOM 1580 O O . TYR A 1 200 ? 13.555 -26.125 -4.613 1 98.19 200 TYR A O 1
ATOM 1588 N N . ILE A 1 201 ? 12.742 -26.625 -2.49 1 98.56 201 ILE A N 1
ATOM 1589 C CA . ILE A 1 201 ? 11.352 -26.531 -2.906 1 98.56 201 ILE A CA 1
ATOM 1590 C C . ILE A 1 201 ? 10.633 -25.453 -2.084 1 98.56 201 ILE A C 1
ATOM 1592 O O . ILE A 1 201 ? 10.781 -25.406 -0.862 1 98.56 201 ILE A O 1
ATOM 1596 N N . VAL A 1 202 ? 9.891 -24.609 -2.811 1 98.69 202 VAL A N 1
ATOM 1597 C CA . VAL A 1 202 ? 9.031 -23.594 -2.225 1 98.69 202 VAL A CA 1
ATOM 1598 C C . VAL A 1 202 ? 7.566 -23.984 -2.395 1 98.69 202 VAL A C 1
ATOM 1600 O O . VAL A 1 202 ? 7.145 -24.375 -3.486 1 98.69 202 VAL A O 1
ATOM 1603 N N . ALA A 1 203 ? 6.824 -23.953 -1.311 1 98.19 203 ALA A N 1
ATOM 1604 C CA . ALA A 1 203 ? 5.371 -24.109 -1.384 1 98.19 203 ALA A CA 1
ATOM 1605 C C . ALA A 1 203 ? 4.68 -22.75 -1.434 1 98.19 203 ALA A C 1
ATOM 1607 O O . ALA A 1 203 ? 4.844 -21.922 -0.529 1 98.19 203 ALA A O 1
ATOM 1608 N N . LYS A 1 204 ? 3.945 -22.547 -2.43 1 97.88 204 LYS A N 1
ATOM 1609 C CA . LYS A 1 204 ? 3.162 -21.312 -2.535 1 97.88 204 LYS A CA 1
ATOM 1610 C C . LYS A 1 204 ? 1.756 -21.516 -1.977 1 97.88 204 LYS A C 1
ATOM 1612 O O . LYS A 1 204 ? 1.009 -22.375 -2.449 1 97.88 204 LYS A O 1
ATOM 1617 N N . ILE A 1 205 ? 1.436 -20.734 -1.016 1 96.75 205 ILE A N 1
ATOM 1618 C CA . ILE A 1 205 ? 0.126 -20.766 -0.373 1 96.75 205 ILE A CA 1
ATOM 1619 C C . ILE A 1 205 ? -0.761 -19.672 -0.961 1 96.75 205 ILE A C 1
ATOM 1621 O O . ILE A 1 205 ? -0.516 -18.484 -0.746 1 96.75 205 ILE A O 1
ATOM 1625 N N . GLU A 1 206 ? -1.827 -20.125 -1.665 1 95.19 206 GLU A N 1
ATOM 1626 C CA . GLU A 1 206 ? -2.674 -19.188 -2.402 1 95.19 206 GLU A CA 1
ATOM 1627 C C . GLU A 1 206 ? -4.145 -19.375 -2.033 1 95.19 206 GLU A C 1
ATOM 1629 O O . GLU A 1 206 ? -5.023 -18.781 -2.662 1 95.19 206 GLU A O 1
ATOM 1634 N N . ARG A 1 207 ? -4.445 -20.172 -1.056 1 90.25 207 ARG A N 1
ATOM 1635 C CA . ARG A 1 207 ? -5.789 -20.375 -0.522 1 90.25 207 ARG A CA 1
ATOM 1636 C C . ARG A 1 207 ? -5.758 -20.547 0.993 1 90.25 207 ARG A C 1
ATOM 1638 O O . ARG A 1 207 ? -4.684 -20.641 1.589 1 90.25 207 ARG A O 1
ATOM 1645 N N . GLU A 1 208 ? -6.91 -20.516 1.572 1 89.69 208 GLU A N 1
ATOM 1646 C CA . GLU A 1 208 ? -6.973 -20.656 3.023 1 89.69 208 GLU A CA 1
ATOM 1647 C C . GLU A 1 208 ? -6.562 -22.047 3.469 1 89.69 208 GLU A C 1
ATOM 1649 O O . GLU A 1 208 ? -6.887 -23.031 2.807 1 89.69 208 GLU A O 1
ATOM 1654 N N . MET A 1 209 ? -5.832 -22.047 4.562 1 90.94 209 MET A N 1
ATOM 1655 C CA . MET A 1 209 ? -5.355 -23.281 5.16 1 90.94 209 MET A CA 1
ATOM 1656 C C . MET A 1 209 ? -5.246 -23.156 6.676 1 90.94 209 MET A C 1
ATOM 1658 O O . MET A 1 209 ? -4.895 -22.094 7.184 1 90.94 209 MET A O 1
ATOM 1662 N N . ASP A 1 210 ? -5.488 -24.266 7.352 1 90.12 210 ASP A N 1
ATOM 1663 C CA . ASP A 1 210 ? -5.34 -24.203 8.805 1 90.12 210 ASP A CA 1
ATOM 1664 C C . ASP A 1 210 ? -3.891 -24.469 9.219 1 90.12 210 ASP A C 1
ATOM 1666 O O . ASP A 1 210 ? -3.061 -24.844 8.391 1 90.12 210 ASP A O 1
ATOM 1670 N N . LEU A 1 211 ? -3.662 -24.25 10.398 1 92.25 211 LEU A N 1
ATOM 1671 C CA . LEU A 1 211 ? -2.314 -24.312 10.953 1 92.25 211 LEU A CA 1
ATOM 1672 C C . LEU A 1 211 ? -1.743 -25.719 10.82 1 92.25 211 LEU A C 1
ATOM 1674 O O . LEU A 1 211 ? -0.564 -25.891 10.5 1 92.25 211 LEU A O 1
ATOM 1678 N N . GLU A 1 212 ? -2.551 -26.656 11.086 1 93.88 212 GLU A N 1
ATOM 1679 C CA . GLU A 1 212 ? -2.074 -28.031 11.039 1 93.88 212 GLU A CA 1
ATOM 1680 C C . GLU A 1 212 ? -1.577 -28.406 9.641 1 93.88 212 GLU A C 1
ATOM 1682 O O . GLU A 1 212 ? -0.52 -29.016 9.492 1 93.88 212 GLU A O 1
ATOM 1687 N N . ARG A 1 213 ? -2.291 -27.984 8.664 1 93.88 213 ARG A N 1
ATOM 1688 C CA . ARG A 1 213 ? -1.899 -28.234 7.285 1 93.88 213 ARG A CA 1
ATOM 1689 C C . ARG A 1 213 ? -0.646 -27.453 6.918 1 93.88 213 ARG A C 1
ATOM 1691 O O . ARG A 1 213 ? 0.245 -27.969 6.242 1 93.88 213 ARG A O 1
ATOM 1698 N N . LEU A 1 214 ? -0.588 -26.25 7.336 1 96 214 LEU A N 1
ATOM 1699 C CA . LEU A 1 214 ? 0.574 -25.406 7.066 1 96 214 LEU A CA 1
ATOM 1700 C C . LEU A 1 214 ? 1.831 -26 7.695 1 96 214 LEU A C 1
ATOM 1702 O O . LEU A 1 214 ? 2.898 -26 7.078 1 96 214 LEU A O 1
ATOM 1706 N N . LYS A 1 215 ? 1.668 -26.531 8.867 1 96.69 215 LYS A N 1
ATOM 1707 C CA . LYS A 1 215 ? 2.793 -27.172 9.547 1 96.69 215 LYS A CA 1
ATOM 1708 C C . LYS A 1 215 ? 3.271 -28.406 8.781 1 96.69 215 LYS A C 1
ATOM 1710 O O . LYS A 1 215 ? 4.477 -28.609 8.625 1 96.69 215 LYS A O 1
ATOM 1715 N N . ALA A 1 216 ? 2.32 -29.172 8.375 1 96.88 216 ALA A N 1
ATOM 1716 C CA . ALA A 1 216 ? 2.652 -30.375 7.609 1 96.88 216 ALA A CA 1
ATOM 1717 C C . ALA A 1 216 ? 3.406 -30.016 6.332 1 96.88 216 ALA A C 1
ATOM 1719 O O . ALA A 1 216 ? 4.426 -30.625 6.016 1 96.88 216 ALA A O 1
ATOM 1720 N N . ILE A 1 217 ? 2.965 -29.016 5.652 1 96.81 217 ILE A N 1
ATOM 1721 C CA . ILE A 1 217 ? 3.586 -28.578 4.406 1 96.81 217 ILE A CA 1
ATOM 1722 C C . ILE A 1 217 ? 4.977 -28.016 4.691 1 96.81 217 ILE A C 1
ATOM 1724 O O . ILE A 1 217 ? 5.941 -28.359 4 1 96.81 217 ILE A O 1
ATOM 1728 N N . SER A 1 218 ? 5.098 -27.25 5.734 1 97.25 218 SER A N 1
ATOM 1729 C CA . SER A 1 218 ? 6.355 -26.594 6.082 1 97.25 218 SER A CA 1
ATOM 1730 C C . SER A 1 218 ? 7.43 -27.609 6.438 1 97.25 218 SER A C 1
ATOM 1732 O O . SER A 1 218 ? 8.625 -27.344 6.293 1 97.25 218 SER A O 1
ATOM 1734 N N . SER A 1 219 ? 6.992 -28.766 6.852 1 97.19 219 SER A N 1
ATOM 1735 C CA . SER A 1 219 ? 7.934 -29.828 7.215 1 97.19 219 SER A CA 1
ATOM 1736 C C . SER A 1 219 ? 8.461 -30.547 5.98 1 97.19 219 SER A C 1
ATOM 1738 O O . SER A 1 219 ? 9.461 -31.266 6.051 1 97.19 219 SER A O 1
ATOM 1740 N N . GLN A 1 220 ? 7.801 -30.281 4.836 1 97.12 220 GLN A N 1
ATOM 1741 C CA . GLN A 1 220 ? 8.156 -31.031 3.629 1 97.12 220 GLN A CA 1
ATOM 1742 C C . GLN A 1 220 ? 8.812 -30.109 2.596 1 97.12 220 GLN A C 1
ATOM 1744 O O . GLN A 1 220 ? 9.359 -30.594 1.599 1 97.12 220 GLN A O 1
ATOM 1749 N N . CYS A 1 221 ? 8.805 -28.828 2.836 1 97.94 221 CYS A N 1
ATOM 1750 C CA . CYS A 1 221 ? 9.383 -27.891 1.88 1 97.94 221 CYS A CA 1
ATOM 1751 C C . CYS A 1 221 ? 10.461 -27.031 2.537 1 97.94 221 CYS A C 1
ATOM 1753 O O . CYS A 1 221 ? 10.711 -27.156 3.736 1 97.94 221 CYS A O 1
ATOM 1755 N N . ASN A 1 222 ? 11.211 -26.281 1.735 1 98.19 222 ASN A N 1
ATOM 1756 C CA . ASN A 1 222 ? 12.328 -25.484 2.236 1 98.19 222 ASN A CA 1
ATOM 1757 C C . ASN A 1 222 ? 11.906 -24.047 2.533 1 98.19 222 ASN A C 1
ATOM 1759 O O . ASN A 1 222 ? 12.594 -23.344 3.281 1 98.19 222 ASN A O 1
ATOM 1763 N N . GLU A 1 223 ? 10.812 -23.641 1.984 1 98.12 223 GLU A N 1
ATOM 1764 C CA . GLU A 1 223 ? 10.344 -22.266 2.059 1 98.12 223 GLU A CA 1
ATOM 1765 C C . GLU A 1 223 ? 8.852 -22.172 1.742 1 98.12 223 GLU A C 1
ATOM 1767 O O . GLU A 1 223 ? 8.328 -22.953 0.96 1 98.12 223 GLU A O 1
ATOM 1772 N N . ILE A 1 224 ? 8.156 -21.234 2.355 1 98.12 224 ILE A N 1
ATOM 1773 C CA . ILE A 1 224 ? 6.754 -20.969 2.051 1 98.12 224 ILE A CA 1
ATOM 1774 C C . ILE A 1 224 ? 6.59 -19.547 1.538 1 98.12 224 ILE A C 1
ATOM 1776 O O . ILE A 1 224 ? 7.148 -18.609 2.109 1 98.12 224 ILE A O 1
ATOM 1780 N N . TRP A 1 225 ? 5.941 -19.438 0.412 1 98.5 225 TRP A N 1
ATOM 1781 C CA . TRP A 1 225 ? 5.516 -18.125 -0.08 1 98.5 225 TRP A CA 1
ATOM 1782 C C . TRP A 1 225 ? 4.031 -17.906 0.176 1 98.5 225 TRP A C 1
ATOM 1784 O O . TRP A 1 225 ? 3.199 -18.734 -0.21 1 98.5 225 TRP A O 1
ATOM 1794 N N . ILE A 1 226 ? 3.723 -16.906 0.862 1 97.5 226 ILE A N 1
ATOM 1795 C CA . ILE A 1 226 ? 2.338 -16.438 0.933 1 97.5 226 ILE A CA 1
ATOM 1796 C C . ILE A 1 226 ? 2.031 -15.539 -0.256 1 97.5 226 ILE A C 1
ATOM 1798 O O . ILE A 1 226 ? 2.559 -14.43 -0.35 1 97.5 226 ILE A O 1
ATOM 1802 N N . CYS A 1 227 ? 1.165 -16 -1.116 1 96.5 227 CYS A N 1
ATOM 1803 C CA . CYS A 1 227 ? 0.963 -15.344 -2.402 1 96.5 227 CYS A CA 1
ATOM 1804 C C . CYS A 1 227 ? -0.399 -14.664 -2.459 1 96.5 227 CYS A C 1
ATOM 1806 O O . CYS A 1 227 ? -1.41 -15.312 -2.74 1 96.5 227 CYS A O 1
ATOM 1808 N N . ARG A 1 228 ? -0.429 -13.391 -2.426 1 95.94 228 ARG A N 1
ATOM 1809 C CA . ARG A 1 228 ? -1.658 -12.641 -2.191 1 95.94 228 ARG A CA 1
ATOM 1810 C C . ARG A 1 228 ? -2.395 -12.367 -3.5 1 95.94 228 ARG A C 1
ATOM 1812 O O . ARG A 1 228 ? -3.572 -12.008 -3.492 1 95.94 228 ARG A O 1
ATOM 1819 N N . GLY A 1 229 ? -1.666 -12.477 -4.609 1 91.69 229 GLY A N 1
ATOM 1820 C CA . GLY A 1 229 ? -2.34 -12.281 -5.883 1 91.69 229 GLY A CA 1
ATOM 1821 C C . GLY A 1 229 ? -3.52 -13.211 -6.086 1 91.69 229 GLY A C 1
ATOM 1822 O O . GLY A 1 229 ? -4.672 -12.773 -6.043 1 91.69 229 GLY A O 1
ATOM 1823 N N . ASP A 1 230 ? -3.256 -14.469 -6.156 1 90.56 230 ASP A N 1
ATOM 1824 C CA . ASP A 1 230 ? -4.289 -15.484 -6.352 1 90.56 230 ASP A CA 1
ATOM 1825 C C . ASP A 1 230 ? -5.164 -15.617 -5.109 1 90.56 230 ASP A C 1
ATOM 1827 O O . ASP A 1 230 ? -6.359 -15.898 -5.215 1 90.56 230 ASP A O 1
ATOM 1831 N N . MET A 1 231 ? -4.594 -15.445 -3.998 1 93.81 231 MET A N 1
ATOM 1832 C CA . MET A 1 231 ? -5.348 -15.555 -2.752 1 93.81 231 MET A CA 1
ATOM 1833 C C . MET A 1 231 ? -6.48 -14.539 -2.709 1 93.81 231 MET A C 1
ATOM 1835 O O . MET A 1 231 ? -7.586 -14.844 -2.26 1 93.81 231 MET A O 1
ATOM 1839 N N . GLY A 1 232 ? -6.145 -13.312 -3.115 1 93 232 GLY A N 1
ATOM 1840 C CA . GLY A 1 232 ? -7.16 -12.273 -3.17 1 93 232 GLY A CA 1
ATOM 1841 C C . GLY A 1 232 ? -8.344 -12.633 -4.051 1 93 232 GLY A C 1
ATOM 1842 O O . GLY A 1 232 ? -9.477 -12.266 -3.754 1 93 232 GLY A O 1
ATOM 1843 N N . VAL A 1 233 ? -8.047 -13.32 -5.102 1 89 233 VAL A N 1
ATOM 1844 C CA . VAL A 1 233 ? -9.102 -13.758 -6.012 1 89 233 VAL A CA 1
ATOM 1845 C C . VAL A 1 233 ? -9.914 -14.875 -5.359 1 89 233 VAL A C 1
ATOM 1847 O O . VAL A 1 233 ? -11.141 -14.914 -5.484 1 89 233 VAL A O 1
ATOM 1850 N N . GLN A 1 234 ? -9.266 -15.742 -4.594 1 89.25 234 GLN A N 1
ATOM 1851 C CA . GLN A 1 234 ? -9.883 -16.922 -3.994 1 89.25 234 GLN A CA 1
ATOM 1852 C C . GLN A 1 234 ? -10.727 -16.547 -2.779 1 89.25 234 GLN A C 1
ATOM 1854 O O . GLN A 1 234 ? -11.859 -17 -2.633 1 89.25 234 GLN A O 1
ATOM 1859 N N . LEU A 1 235 ? -10.211 -15.648 -1.994 1 92.8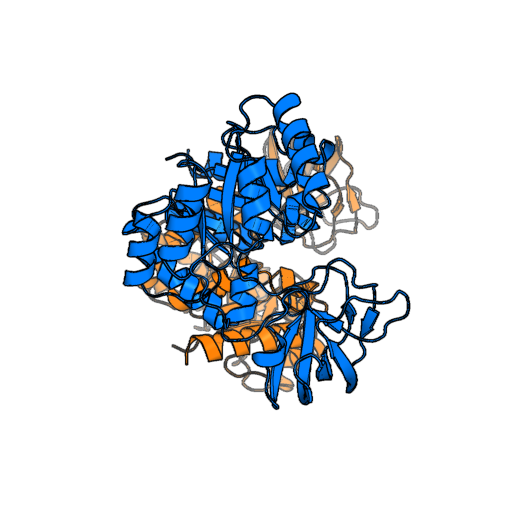1 235 LEU A N 1
ATOM 1860 C CA . LEU A 1 235 ? -10.812 -15.422 -0.683 1 92.81 235 LEU A CA 1
ATOM 1861 C C . LEU A 1 235 ? -11.508 -14.062 -0.63 1 92.81 235 LEU A C 1
ATOM 1863 O O . LEU A 1 235 ? -12.227 -13.766 0.328 1 92.81 235 LEU A O 1
ATOM 1867 N N . GLY A 1 236 ? -11.328 -13.328 -1.653 1 92.88 236 GLY A N 1
ATOM 1868 C CA . GLY A 1 236 ? -11.727 -11.938 -1.544 1 92.88 236 GLY A CA 1
ATOM 1869 C C . GLY A 1 236 ? -10.75 -11.102 -0.734 1 92.88 236 GLY A C 1
ATOM 1870 O O . GLY A 1 236 ? -9.836 -11.641 -0.102 1 92.88 236 GLY A O 1
ATOM 1871 N N . PHE A 1 237 ? -10.992 -9.812 -0.719 1 94.88 237 PHE A N 1
ATOM 1872 C CA . PHE A 1 237 ? -10.039 -8.906 -0.087 1 94.88 237 PHE A CA 1
ATOM 1873 C C . PHE A 1 237 ? -10.047 -9.086 1.426 1 94.88 237 PHE A C 1
ATOM 1875 O O . PHE A 1 237 ? -8.984 -9.141 2.051 1 94.88 237 PHE A O 1
ATOM 1882 N N . VAL A 1 238 ? -11.219 -9.203 2.037 1 97.44 238 VAL A N 1
ATOM 1883 C CA . VAL A 1 238 ? -11.32 -9.352 3.486 1 97.44 238 VAL A CA 1
ATOM 1884 C C . VAL A 1 238 ? -10.766 -10.711 3.912 1 97.44 238 VAL A C 1
ATOM 1886 O O . VAL A 1 238 ? -9.992 -10.797 4.871 1 97.44 238 VAL A O 1
ATOM 1889 N N . GLY A 1 239 ? -11.188 -11.742 3.137 1 96.5 239 GLY A N 1
ATOM 1890 C CA . GLY A 1 239 ? -10.664 -13.07 3.43 1 96.5 239 GLY A CA 1
ATOM 1891 C C . GLY A 1 239 ? -9.156 -13.156 3.338 1 96.5 239 GLY A C 1
ATOM 1892 O O . GLY A 1 239 ? -8.508 -13.773 4.188 1 96.5 239 GLY A O 1
ATOM 1893 N N . MET A 1 240 ? -8.617 -12.539 2.35 1 96.69 240 MET A N 1
ATOM 1894 C CA . MET A 1 240 ? -7.164 -12.508 2.182 1 96.69 240 MET A CA 1
ATOM 1895 C C . MET A 1 240 ? -6.496 -11.797 3.357 1 96.69 240 MET A C 1
ATOM 1897 O O . MET A 1 240 ? -5.551 -12.328 3.949 1 96.69 240 MET A O 1
ATOM 1901 N N . ALA A 1 241 ? -7.035 -10.617 3.701 1 97.94 241 ALA A N 1
ATOM 1902 C CA . ALA A 1 241 ? -6.449 -9.844 4.793 1 97.94 241 ALA A CA 1
ATOM 1903 C C . ALA A 1 241 ? -6.488 -10.625 6.102 1 97.94 241 ALA A C 1
ATOM 1905 O O . ALA A 1 241 ? -5.504 -10.656 6.844 1 97.94 241 ALA A O 1
ATOM 1906 N N . LYS A 1 242 ? -7.574 -11.273 6.367 1 97.25 242 LYS A N 1
ATOM 1907 C CA . LYS A 1 242 ? -7.727 -12.047 7.598 1 97.25 242 LYS A CA 1
ATOM 1908 C C . LYS A 1 242 ? -6.785 -13.25 7.613 1 97.25 242 LYS A C 1
ATOM 1910 O O . LYS A 1 242 ? -6.133 -13.516 8.625 1 97.25 242 LYS A O 1
ATOM 1915 N N . PHE A 1 243 ? -6.691 -13.922 6.523 1 97.25 243 PHE A N 1
ATOM 1916 C CA . PHE A 1 243 ? -5.855 -15.117 6.469 1 97.25 243 PHE A CA 1
ATOM 1917 C C . PHE A 1 243 ? -4.383 -14.75 6.609 1 97.25 243 PHE A C 1
ATOM 1919 O O . PHE A 1 243 ? -3.637 -15.422 7.324 1 97.25 243 PHE A O 1
ATOM 1926 N N . VAL A 1 244 ? -3.965 -13.719 5.906 1 97.75 244 VAL A N 1
ATOM 1927 C CA . VAL A 1 244 ? -2.564 -13.312 5.961 1 97.75 244 VAL A CA 1
ATOM 1928 C C . VAL A 1 244 ? -2.199 -12.922 7.391 1 97.75 244 VAL A C 1
ATOM 1930 O O . VAL A 1 244 ? -1.112 -13.25 7.875 1 97.75 244 VAL A O 1
ATOM 1933 N N . ARG A 1 245 ? -3.092 -12.203 8.023 1 96.62 245 ARG A N 1
ATOM 1934 C CA . ARG A 1 245 ? -2.852 -11.867 9.422 1 96.62 245 ARG A CA 1
ATOM 1935 C C . ARG A 1 245 ? -2.721 -13.117 10.273 1 96.62 245 ARG A C 1
ATOM 1937 O O . ARG A 1 245 ? -1.815 -13.219 11.109 1 96.62 245 ARG A O 1
ATOM 1944 N N . GLU A 1 246 ? -3.623 -14.023 10.109 1 96.25 246 GLU A N 1
ATOM 1945 C CA . GLU A 1 246 ? -3.572 -15.281 10.836 1 96.25 246 GLU A CA 1
ATOM 1946 C C . GLU A 1 246 ? -2.268 -16.031 10.562 1 96.25 246 GLU A C 1
ATOM 1948 O O . GLU A 1 246 ? -1.611 -16.5 11.492 1 96.25 246 GLU A O 1
ATOM 1953 N N . TYR A 1 247 ? -1.912 -16.109 9.359 1 97.25 247 TYR A N 1
ATOM 1954 C CA . TYR A 1 247 ? -0.668 -16.766 8.969 1 97.25 247 TYR A CA 1
ATOM 1955 C C . TYR A 1 247 ? 0.525 -16.125 9.672 1 97.25 247 TYR A C 1
ATOM 1957 O O . TYR A 1 247 ? 1.431 -16.828 10.125 1 97.25 247 TYR A O 1
ATOM 1965 N N . THR A 1 248 ? 0.538 -14.781 9.656 1 96.69 248 THR A N 1
ATOM 1966 C CA . THR A 1 248 ? 1.64 -14.047 10.258 1 96.69 248 THR A CA 1
ATOM 1967 C C . THR A 1 248 ? 1.791 -14.406 11.734 1 96.69 248 THR A C 1
ATOM 1969 O O . THR A 1 248 ? 2.908 -14.461 12.25 1 96.69 248 THR A O 1
ATOM 1972 N N . THR A 1 249 ? 0.711 -14.742 12.328 1 92.44 249 THR A N 1
ATOM 1973 C CA . THR A 1 249 ? 0.756 -15.148 13.727 1 92.44 249 THR A CA 1
ATOM 1974 C C . THR A 1 249 ? 1.305 -16.562 13.867 1 92.44 249 THR A C 1
ATOM 1976 O O . THR A 1 249 ? 1.97 -16.875 14.859 1 92.44 249 THR A O 1
ATOM 1979 N N . PHE A 1 250 ? 1.06 -17.375 12.789 1 90.69 250 PHE A N 1
ATOM 1980 C CA . PHE A 1 250 ? 1.408 -18.797 12.797 1 90.69 250 PHE A CA 1
ATOM 1981 C C . PHE A 1 250 ? 2.844 -19 12.328 1 90.69 250 PHE A C 1
ATOM 1983 O O . PHE A 1 250 ? 3.469 -20 12.656 1 90.69 250 PHE A O 1
ATOM 1990 N N . MET A 1 251 ? 3.334 -18.094 11.656 1 92.81 251 MET A N 1
ATOM 1991 C CA . MET A 1 251 ? 4.523 -18.328 10.844 1 92.81 251 MET A CA 1
ATOM 1992 C C . MET A 1 251 ? 5.719 -18.688 11.727 1 92.81 251 MET A C 1
ATOM 1994 O O . MET A 1 251 ? 6.598 -19.438 11.312 1 92.81 251 MET A O 1
ATOM 1998 N N . LYS A 1 252 ? 5.727 -18.281 12.953 1 92 252 LYS A N 1
ATOM 1999 C CA . LYS A 1 252 ? 6.824 -18.562 13.875 1 92 252 LYS A CA 1
ATOM 2000 C C . LYS A 1 252 ? 6.832 -20.047 14.281 1 92 252 LYS A C 1
ATOM 2002 O O . LYS A 1 252 ? 7.848 -20.547 14.758 1 92 252 LYS A O 1
ATOM 2007 N N . GLN A 1 253 ? 5.766 -20.641 14.055 1 94.94 253 GLN A N 1
ATOM 2008 C CA . GLN A 1 253 ? 5.629 -22.047 14.43 1 94.94 253 GLN A CA 1
ATOM 2009 C C . GLN A 1 253 ? 5.965 -22.969 13.25 1 94.94 253 GLN A C 1
ATOM 2011 O O . GLN A 1 253 ? 5.945 -24.188 13.391 1 94.94 253 GLN A O 1
ATOM 2016 N N . LEU A 1 254 ? 6.227 -22.406 12.117 1 95.38 254 LEU A N 1
ATOM 2017 C CA . LEU A 1 254 ? 6.5 -23.203 10.922 1 95.38 254 LEU A CA 1
ATOM 2018 C C . LEU A 1 254 ? 7.965 -23.625 10.875 1 95.38 254 LEU A C 1
ATOM 2020 O O . LEU A 1 254 ? 8.812 -23.016 11.531 1 95.38 254 LEU A O 1
ATOM 2024 N N . ASN A 1 255 ? 8.25 -24.609 10.047 1 91.56 255 ASN A N 1
ATOM 2025 C CA . ASN A 1 255 ? 9.562 -25.25 10.016 1 91.56 255 ASN A CA 1
ATOM 2026 C C . ASN A 1 255 ? 10.469 -24.641 8.953 1 91.56 255 ASN A C 1
ATOM 2028 O O . ASN A 1 255 ? 11.586 -25.125 8.734 1 91.56 255 ASN A O 1
ATOM 2032 N N . CYS A 1 256 ? 9.992 -23.719 8.297 1 95.88 256 CYS A N 1
ATOM 2033 C CA . CYS A 1 256 ? 10.773 -23.109 7.223 1 95.88 256 CYS A CA 1
ATOM 2034 C C . CYS A 1 256 ? 10.469 -21.625 7.105 1 95.88 256 CYS A C 1
ATOM 2036 O O . CYS A 1 256 ? 9.508 -21.141 7.703 1 95.88 256 CYS A O 1
ATOM 2038 N N . PRO A 1 257 ? 11.383 -20.844 6.391 1 97.44 257 PRO A N 1
ATOM 2039 C CA . PRO A 1 257 ? 11.188 -19.391 6.242 1 97.44 257 PRO A CA 1
ATOM 2040 C C . PRO A 1 257 ? 9.938 -19.047 5.43 1 97.44 257 PRO A C 1
ATOM 2042 O O . PRO A 1 257 ? 9.516 -19.844 4.582 1 97.44 257 PRO A O 1
ATOM 2045 N N . SER A 1 258 ? 9.391 -17.891 5.691 1 98.12 258 SER A N 1
ATOM 2046 C CA . SER A 1 258 ? 8.211 -17.375 5.008 1 98.12 258 SER A CA 1
ATOM 2047 C C . SER A 1 258 ? 8.547 -16.156 4.172 1 98.12 258 SER A C 1
ATOM 2049 O O . SER A 1 258 ? 9.203 -15.219 4.656 1 98.12 258 SER A O 1
ATOM 2051 N N . ILE A 1 259 ? 8.148 -16.156 2.953 1 98.56 259 ILE A N 1
ATOM 2052 C CA . ILE A 1 259 ? 8.367 -15.062 2.008 1 98.56 259 ILE A CA 1
ATOM 2053 C C . ILE A 1 259 ? 7.023 -14.484 1.571 1 98.56 259 ILE A C 1
ATOM 2055 O O . ILE A 1 259 ? 6.078 -15.227 1.299 1 98.56 259 ILE A O 1
ATOM 2059 N N . MET A 1 260 ? 6.883 -13.141 1.553 1 98.62 260 MET A N 1
ATOM 2060 C CA . MET A 1 260 ? 5.668 -12.484 1.075 1 98.62 260 MET A CA 1
ATOM 2061 C C . MET A 1 260 ? 5.727 -12.266 -0.433 1 98.62 260 MET A C 1
ATOM 2063 O O . MET A 1 260 ? 6.715 -11.75 -0.953 1 98.62 260 MET A O 1
ATOM 2067 N N . ALA A 1 261 ? 4.68 -12.719 -1.051 1 97.75 261 ALA A N 1
ATOM 2068 C CA . ALA A 1 261 ? 4.582 -12.555 -2.498 1 97.75 261 ALA A CA 1
ATOM 2069 C C . ALA A 1 261 ? 3.229 -11.969 -2.895 1 97.75 261 ALA A C 1
ATOM 2071 O O . ALA A 1 261 ? 2.252 -12.094 -2.15 1 97.75 261 ALA A O 1
ATOM 2072 N N . GLY A 1 262 ? 3.201 -11.367 -4.074 1 93.81 262 GLY A N 1
ATOM 2073 C CA . GLY A 1 262 ? 1.968 -10.828 -4.625 1 93.81 262 GLY A CA 1
ATOM 2074 C C . GLY A 1 262 ? 1.788 -9.344 -4.34 1 93.81 262 GLY A C 1
ATOM 2075 O O . GLY A 1 262 ? 1.217 -8.969 -3.314 1 93.81 262 GLY A O 1
ATOM 2076 N N . GLU A 1 263 ? 2.18 -8.609 -5.25 1 90.06 263 GLU A N 1
ATOM 2077 C CA . GLU A 1 263 ? 1.952 -7.168 -5.254 1 90.06 263 GLU A CA 1
ATOM 2078 C C . GLU A 1 263 ? 2.43 -6.535 -3.949 1 90.06 263 GLU A C 1
ATOM 2080 O O . GLU A 1 263 ? 1.678 -5.809 -3.295 1 90.06 263 GLU A O 1
ATOM 2085 N N . VAL A 1 264 ? 3.646 -6.766 -3.617 1 95.62 264 VAL A N 1
ATOM 2086 C CA . VAL A 1 264 ? 4.195 -6.289 -2.354 1 95.62 264 VAL A CA 1
ATOM 2087 C C . VAL A 1 264 ? 4.438 -4.781 -2.43 1 95.62 264 VAL A C 1
ATOM 2089 O O . VAL A 1 264 ? 4.074 -4.043 -1.511 1 95.62 264 VAL A O 1
ATOM 2092 N N . MET A 1 265 ? 5.023 -4.359 -3.541 1 96.94 265 MET A N 1
ATOM 2093 C CA . MET A 1 265 ? 5.305 -2.949 -3.805 1 96.94 265 MET A CA 1
ATOM 2094 C C . MET A 1 265 ? 4.723 -2.52 -5.145 1 96.94 265 MET A C 1
ATOM 2096 O O . MET A 1 265 ? 5.43 -1.96 -5.984 1 96.94 265 MET A O 1
ATOM 2100 N N . GLU A 1 266 ? 3.428 -2.74 -5.273 1 94.5 266 GLU A N 1
ATOM 2101 C CA . GLU A 1 266 ? 2.75 -2.561 -6.555 1 94.5 266 GLU A CA 1
ATOM 2102 C C . GLU A 1 266 ? 2.834 -1.11 -7.023 1 94.5 266 GLU A C 1
ATOM 2104 O O . GLU A 1 266 ? 2.916 -0.845 -8.227 1 94.5 266 GLU A O 1
ATOM 2109 N N . HIS A 1 267 ? 2.85 -0.174 -6.105 1 94.31 267 HIS A N 1
ATOM 2110 C CA . HIS A 1 267 ? 2.898 1.242 -6.449 1 94.31 267 HIS A CA 1
ATOM 2111 C C . HIS A 1 267 ? 4.203 1.592 -7.16 1 94.31 267 HIS A C 1
ATOM 2113 O O . HIS A 1 267 ? 4.254 2.557 -7.926 1 94.31 267 HIS A O 1
ATOM 2119 N N . LEU A 1 268 ? 5.234 0.805 -7.023 1 95.81 268 LEU A N 1
ATOM 2120 C CA . LEU A 1 268 ? 6.543 1.049 -7.625 1 95.81 268 LEU A CA 1
ATOM 2121 C C . LEU A 1 268 ? 6.547 0.654 -9.102 1 95.81 268 LEU A C 1
ATOM 2123 O O . LEU A 1 268 ? 7.492 0.959 -9.828 1 95.81 268 LEU A O 1
ATOM 2127 N N . CYS A 1 269 ? 5.504 -0.017 -9.555 1 95 269 CYS A N 1
ATOM 2128 C CA . CYS A 1 269 ? 5.414 -0.319 -10.977 1 95 269 CYS A CA 1
ATOM 2129 C C . CYS A 1 269 ? 5.398 0.96 -11.805 1 95 269 CYS A C 1
ATOM 2131 O O . CYS A 1 269 ? 5.988 1.013 -12.883 1 95 269 CYS A O 1
ATOM 2133 N N . ASP A 1 270 ? 4.719 1.978 -11.227 1 93.56 270 ASP A N 1
ATOM 2134 C CA . ASP A 1 270 ? 4.504 3.188 -12.016 1 93.56 270 ASP A CA 1
ATOM 2135 C C . ASP A 1 270 ? 5.109 4.406 -11.328 1 93.56 270 ASP A C 1
ATOM 2137 O O . ASP A 1 270 ? 5.086 5.512 -11.875 1 93.56 270 ASP A O 1
ATOM 2141 N N . ASN A 1 271 ? 5.605 4.191 -10.102 1 91.06 271 ASN A N 1
ATOM 2142 C CA . ASN A 1 271 ? 6.152 5.285 -9.305 1 91.06 271 ASN A CA 1
ATOM 2143 C C . ASN A 1 271 ? 7.523 4.934 -8.734 1 91.06 271 ASN A C 1
ATOM 2145 O O . ASN A 1 271 ? 7.871 3.754 -8.625 1 91.06 271 ASN A O 1
ATOM 2149 N N . THR A 1 272 ? 8.258 5.895 -8.391 1 90.88 272 THR A N 1
ATOM 2150 C CA . THR A 1 272 ? 9.594 5.645 -7.863 1 90.88 272 THR A CA 1
ATOM 2151 C C . THR A 1 272 ? 9.57 5.586 -6.34 1 90.88 272 THR A C 1
ATOM 2153 O O . THR A 1 272 ? 10.547 5.156 -5.715 1 90.88 272 THR A O 1
ATOM 2156 N N . ILE A 1 273 ? 8.43 6.016 -5.77 1 89.94 273 ILE A N 1
ATOM 2157 C CA . ILE A 1 273 ? 8.281 5.996 -4.32 1 89.94 273 ILE A CA 1
ATOM 2158 C C . ILE A 1 273 ? 7.02 5.223 -3.939 1 89.94 273 ILE A C 1
ATOM 2160 O O . ILE A 1 273 ? 5.945 5.457 -4.5 1 89.94 273 ILE A O 1
ATOM 2164 N N . PRO A 1 274 ? 7.129 4.289 -3.039 1 93.88 274 PRO A N 1
ATOM 2165 C CA . PRO A 1 274 ? 5.938 3.555 -2.613 1 93.88 274 PRO A CA 1
ATOM 2166 C C . PRO A 1 274 ? 4.984 4.41 -1.78 1 93.88 274 PRO A C 1
ATOM 2168 O O . PRO A 1 274 ? 5.355 5.5 -1.336 1 93.88 274 PRO A O 1
ATOM 2171 N N . THR A 1 275 ? 3.793 3.926 -1.625 1 93.12 275 THR A N 1
ATOM 2172 C CA . THR A 1 275 ? 2.861 4.598 -0.727 1 93.12 275 THR A CA 1
ATOM 2173 C C . THR A 1 275 ? 3.297 4.434 0.727 1 93.12 275 THR A C 1
ATOM 2175 O O . THR A 1 275 ? 4.062 3.523 1.051 1 93.12 275 THR A O 1
ATOM 2178 N N . ARG A 1 276 ? 2.799 5.289 1.548 1 93.69 276 ARG A N 1
ATOM 2179 C CA . ARG A 1 276 ? 3.107 5.168 2.969 1 93.69 276 ARG A CA 1
ATOM 2180 C C . ARG A 1 276 ? 2.619 3.832 3.523 1 93.69 276 ARG A C 1
ATOM 2182 O O . ARG A 1 276 ? 3.26 3.246 4.398 1 93.69 276 ARG A O 1
ATOM 2189 N N . SER A 1 277 ? 1.485 3.375 3.033 1 95.5 277 SER A N 1
ATOM 2190 C CA . SER A 1 277 ? 0.96 2.094 3.494 1 95.5 277 SER A CA 1
ATOM 2191 C C . SER A 1 277 ? 1.854 0.939 3.053 1 95.5 277 SER A C 1
ATOM 2193 O O . SER A 1 277 ? 2.096 0.006 3.82 1 95.5 277 SER A O 1
ATOM 2195 N N . GLU A 1 278 ? 2.359 0.994 1.827 1 96.31 278 GLU A N 1
ATOM 2196 C CA . GLU A 1 278 ? 3.297 -0.026 1.369 1 96.31 278 GLU A CA 1
ATOM 2197 C C . GLU A 1 278 ? 4.578 -0.01 2.197 1 96.31 278 GLU A C 1
ATOM 2199 O O . GLU A 1 278 ? 5.121 -1.065 2.531 1 96.31 278 GLU A O 1
ATOM 2204 N N . ILE A 1 279 ? 4.977 1.202 2.545 1 96.62 279 ILE A N 1
ATOM 2205 C CA . ILE A 1 279 ? 6.195 1.369 3.328 1 96.62 279 ILE A CA 1
ATOM 2206 C C . ILE A 1 279 ? 5.996 0.779 4.723 1 96.62 279 ILE A C 1
ATOM 2208 O O . ILE A 1 279 ? 6.82 -0.008 5.195 1 96.62 279 ILE A O 1
ATOM 2212 N N . CYS A 1 280 ? 4.934 1.164 5.363 1 97.44 280 CYS A N 1
ATOM 2213 C CA . CYS A 1 280 ? 4.66 0.659 6.707 1 97.44 280 CYS A CA 1
ATOM 2214 C C . CYS A 1 280 ? 4.434 -0.848 6.684 1 97.44 280 CYS A C 1
ATOM 2216 O O . CYS A 1 280 ? 4.848 -1.555 7.605 1 97.44 280 CYS A O 1
ATOM 2218 N N . TYR A 1 281 ? 3.822 -1.353 5.621 1 97.62 281 TYR A N 1
ATOM 2219 C CA . TYR A 1 281 ? 3.598 -2.789 5.5 1 97.62 281 TYR A CA 1
ATOM 2220 C C . TYR A 1 281 ? 4.918 -3.537 5.352 1 97.62 281 TYR A C 1
ATOM 2222 O O . TYR A 1 281 ? 5.117 -4.586 5.973 1 97.62 281 TYR A O 1
ATOM 2230 N N . LEU A 1 282 ? 5.789 -3.01 4.559 1 97.94 282 LEU A N 1
ATOM 2231 C CA . LEU A 1 282 ? 7.113 -3.607 4.43 1 97.94 282 LEU A CA 1
ATOM 2232 C C . LEU A 1 282 ? 7.828 -3.641 5.777 1 97.94 282 LEU A C 1
ATOM 2234 O O . LEU A 1 282 ? 8.445 -4.648 6.133 1 97.94 282 LEU A O 1
ATOM 2238 N N . GLY A 1 283 ? 7.766 -2.529 6.496 1 97.88 283 GLY A N 1
ATOM 2239 C CA . GLY A 1 283 ? 8.32 -2.52 7.844 1 97.88 283 GLY A CA 1
ATOM 2240 C C . GLY A 1 283 ? 7.738 -3.6 8.734 1 97.88 283 GLY A C 1
ATOM 2241 O O . GLY A 1 283 ? 8.469 -4.273 9.461 1 97.88 283 GLY A O 1
ATOM 2242 N N . ASN A 1 284 ? 6.434 -3.748 8.641 1 97.69 284 ASN A N 1
ATOM 2243 C CA . ASN A 1 284 ? 5.758 -4.773 9.43 1 97.69 284 ASN A CA 1
ATOM 2244 C C . ASN A 1 284 ? 6.223 -6.176 9.039 1 97.69 284 ASN A C 1
ATOM 2246 O O . ASN A 1 284 ? 6.379 -7.043 9.898 1 97.69 284 ASN A O 1
ATOM 2250 N N . LEU A 1 285 ? 6.391 -6.406 7.742 1 97.94 285 LEU A N 1
ATOM 2251 C CA . LEU A 1 285 ? 6.855 -7.715 7.297 1 97.94 285 LEU A CA 1
ATOM 2252 C C . LEU A 1 285 ? 8.188 -8.07 7.945 1 97.94 285 LEU A C 1
ATOM 2254 O O . LEU A 1 285 ? 8.367 -9.18 8.445 1 97.94 285 LEU A O 1
ATOM 2258 N N . ILE A 1 286 ? 9.094 -7.102 7.957 1 97.69 286 ILE A N 1
ATOM 2259 C CA . ILE A 1 286 ? 10.406 -7.305 8.547 1 97.69 286 ILE A CA 1
ATOM 2260 C C . ILE A 1 286 ? 10.266 -7.559 10.047 1 97.69 286 ILE A C 1
ATOM 2262 O O . ILE A 1 286 ? 10.797 -8.539 10.57 1 97.69 286 ILE A O 1
ATOM 2266 N N . ALA A 1 287 ? 9.5 -6.754 10.68 1 96.31 287 ALA A N 1
ATOM 2267 C CA . ALA A 1 287 ? 9.352 -6.816 12.133 1 96.31 287 ALA A CA 1
ATOM 2268 C C . ALA A 1 287 ? 8.664 -8.109 12.562 1 96.31 287 ALA A C 1
ATOM 2270 O O . ALA A 1 287 ? 8.969 -8.656 13.625 1 96.31 287 ALA A O 1
ATOM 2271 N N . ASP A 1 288 ? 7.746 -8.578 11.742 1 96.44 288 ASP A N 1
ATOM 2272 C CA . ASP A 1 288 ? 6.965 -9.766 12.07 1 96.44 288 ASP A CA 1
ATOM 2273 C C . ASP A 1 288 ? 7.777 -11.039 11.836 1 96.44 288 ASP A C 1
ATOM 2275 O O . ASP A 1 288 ? 7.41 -12.109 12.312 1 96.44 288 ASP A O 1
ATOM 2279 N N . GLY A 1 289 ? 8.867 -10.906 11.008 1 96.31 289 GLY A N 1
ATOM 2280 C CA . GLY A 1 289 ? 9.758 -12.047 10.883 1 96.31 289 GLY A CA 1
ATOM 2281 C C . GLY A 1 289 ? 9.742 -12.68 9.508 1 96.31 289 GLY A C 1
ATOM 2282 O O . GLY A 1 289 ? 10.258 -13.781 9.32 1 96.31 289 GLY A O 1
ATOM 2283 N N . TYR A 1 290 ? 9.078 -12.07 8.547 1 97.94 290 TYR A N 1
ATOM 2284 C CA . TYR A 1 290 ? 9.195 -12.562 7.184 1 97.94 290 TYR A CA 1
ATOM 2285 C C . TYR A 1 290 ? 10.656 -12.555 6.727 1 97.94 290 TYR A C 1
ATOM 2287 O O . TYR A 1 290 ? 11.438 -11.703 7.148 1 97.94 290 TYR A O 1
ATOM 2295 N N . ASN A 1 291 ? 10.969 -13.461 5.855 1 98.12 291 ASN A N 1
ATOM 2296 C CA . ASN A 1 291 ? 12.367 -13.656 5.477 1 98.12 291 ASN A CA 1
ATOM 2297 C C . ASN A 1 291 ? 12.664 -13.047 4.105 1 98.12 291 ASN A C 1
ATOM 2299 O O . ASN A 1 291 ? 13.805 -13.086 3.641 1 98.12 291 ASN A O 1
ATOM 2303 N N . GLY A 1 292 ? 11.672 -12.5 3.486 1 98.44 292 GLY A N 1
ATOM 2304 C CA . GLY A 1 292 ? 11.906 -11.914 2.178 1 98.44 292 GLY A CA 1
ATOM 2305 C C . GLY A 1 292 ? 10.625 -11.508 1.469 1 98.44 292 GLY A C 1
ATOM 2306 O O . GLY A 1 292 ? 9.539 -11.633 2.027 1 98.44 292 GLY A O 1
ATOM 2307 N N . ILE A 1 293 ? 10.82 -10.977 0.227 1 98.75 293 ILE A N 1
ATOM 2308 C CA . ILE A 1 293 ? 9.695 -10.57 -0.611 1 98.75 293 ILE A CA 1
ATOM 2309 C C . ILE A 1 293 ? 9.953 -10.992 -2.057 1 98.75 293 ILE A C 1
ATOM 2311 O O . ILE A 1 293 ? 11.102 -11.039 -2.502 1 98.75 293 ILE A O 1
ATOM 2315 N N . VAL A 1 294 ? 8.891 -11.32 -2.682 1 98.75 294 VAL A N 1
ATOM 2316 C CA . VAL A 1 294 ? 8.914 -11.539 -4.125 1 98.75 294 VAL A CA 1
ATOM 2317 C C . VAL A 1 294 ? 8.406 -10.297 -4.848 1 98.75 294 VAL A C 1
ATOM 2319 O O . VAL A 1 294 ? 7.367 -9.742 -4.492 1 98.75 294 VAL A O 1
ATOM 2322 N N . LEU A 1 295 ? 9.211 -9.812 -5.77 1 98.38 295 LEU A N 1
ATOM 2323 C CA . LEU A 1 295 ? 8.797 -8.719 -6.648 1 98.38 295 LEU A CA 1
ATOM 2324 C C . LEU A 1 295 ? 8.43 -9.242 -8.031 1 98.38 295 LEU A C 1
ATOM 2326 O O . LEU A 1 295 ? 9.297 -9.719 -8.773 1 98.38 295 LEU A O 1
ATOM 2330 N N . SER A 1 296 ? 7.188 -9.133 -8.367 1 95.56 296 SER A N 1
ATOM 2331 C CA . SER A 1 296 ? 6.68 -9.734 -9.594 1 95.56 296 SER A CA 1
ATOM 2332 C C . SER A 1 296 ? 6.504 -8.688 -10.688 1 95.56 296 SER A C 1
ATOM 2334 O O . SER A 1 296 ? 7.449 -8.375 -11.414 1 95.56 296 SER A O 1
ATOM 2336 N N . ASP A 1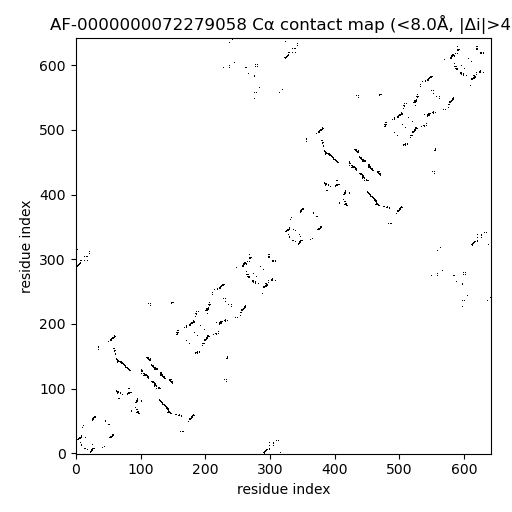 297 ? 5.355 -7.977 -10.711 1 93.56 297 ASP A N 1
ATOM 2337 C CA . ASP A 1 297 ? 5.086 -6.98 -11.742 1 93.56 297 ASP A CA 1
ATOM 2338 C C . ASP A 1 297 ? 6.062 -5.809 -11.641 1 93.56 297 ASP A C 1
ATOM 2340 O O . ASP A 1 297 ? 6.414 -5.199 -12.656 1 93.56 297 ASP A O 1
ATOM 2344 N N . GLU A 1 298 ? 6.559 -5.508 -10.469 1 96.69 298 GLU A N 1
ATOM 2345 C CA . GLU A 1 298 ? 7.469 -4.391 -10.234 1 96.69 298 GLU A CA 1
ATOM 2346 C C . GLU A 1 298 ? 8.727 -4.516 -11.086 1 96.69 298 GLU A C 1
ATOM 2348 O O . GLU A 1 298 ? 9.273 -3.508 -11.547 1 96.69 298 GLU A O 1
ATOM 2353 N N . THR A 1 299 ? 9.125 -5.777 -11.352 1 97.69 299 THR A N 1
ATOM 2354 C CA . THR A 1 299 ? 10.406 -5.953 -12.031 1 97.69 299 THR A CA 1
ATOM 2355 C C . THR A 1 299 ? 10.195 -6.457 -13.461 1 97.69 299 THR A C 1
ATOM 2357 O O . THR A 1 299 ? 11.102 -6.383 -14.289 1 97.69 299 THR A O 1
ATOM 2360 N N . VAL A 1 300 ? 8.969 -6.969 -13.758 1 9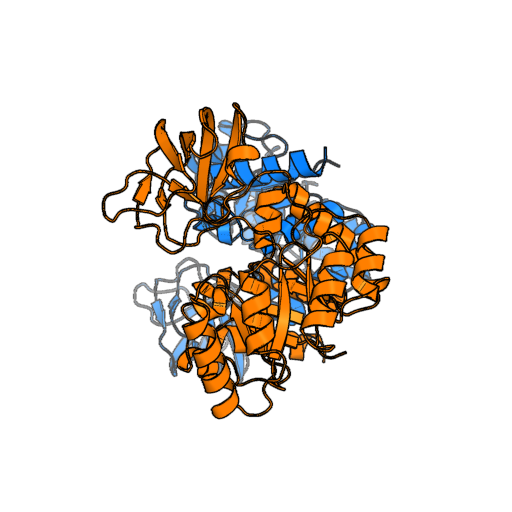5.88 300 VAL A N 1
ATOM 2361 C CA . VAL A 1 300 ? 8.703 -7.477 -15.094 1 95.88 300 VAL A CA 1
ATOM 2362 C C . VAL A 1 300 ? 8.109 -6.363 -15.961 1 95.88 300 VAL A C 1
ATOM 2364 O O . VAL A 1 300 ? 8.57 -6.137 -17.078 1 95.88 300 VAL A O 1
ATOM 2367 N N . PHE A 1 301 ? 7.125 -5.703 -15.367 1 93.94 301 PHE A N 1
ATOM 2368 C CA . PHE A 1 301 ? 6.371 -4.73 -16.156 1 93.94 301 PHE A CA 1
ATOM 2369 C C . PHE A 1 301 ? 6.621 -3.316 -15.633 1 93.94 301 PHE A C 1
ATOM 2371 O O . PHE A 1 301 ? 6.242 -2.338 -16.281 1 93.94 301 PHE A O 1
ATOM 2378 N N . GLY A 1 302 ? 7.199 -3.182 -14.469 1 95.94 302 GLY A N 1
ATOM 2379 C CA . GLY A 1 302 ? 7.414 -1.88 -13.859 1 95.94 302 GLY A CA 1
ATOM 2380 C C . GLY A 1 302 ? 8.312 -0.977 -14.68 1 95.94 302 GLY A C 1
ATOM 2381 O O . GLY A 1 302 ? 9.234 -1.451 -15.352 1 95.94 302 GLY A O 1
ATOM 2382 N N . LYS A 1 303 ? 8.117 0.27 -14.586 1 96.31 303 LYS A N 1
ATOM 2383 C CA . LYS A 1 303 ? 8.883 1.273 -15.32 1 96.31 303 LYS A CA 1
ATOM 2384 C C . LYS A 1 303 ? 10.273 1.44 -14.734 1 96.31 303 LYS A C 1
ATOM 2386 O O . LYS A 1 303 ? 11.195 1.89 -15.422 1 96.31 303 LYS A O 1
ATOM 2391 N N . TYR A 1 304 ? 10.422 1.013 -13.461 1 96.88 304 TYR A N 1
ATOM 2392 C CA . TYR A 1 304 ? 11.648 1.347 -12.742 1 96.88 304 TYR A CA 1
ATOM 2393 C C . TYR A 1 304 ? 12.172 0.14 -11.977 1 96.88 304 TYR A C 1
ATOM 2395 O O . TYR A 1 304 ? 12.383 0.211 -10.758 1 96.88 304 TYR A O 1
ATOM 2403 N N . PRO A 1 305 ? 12.516 -0.928 -12.664 1 97.94 305 PRO A N 1
ATOM 2404 C CA . PRO A 1 305 ? 12.906 -2.148 -11.953 1 97.94 305 PRO A CA 1
ATOM 2405 C C . PRO A 1 305 ? 14.148 -1.956 -11.094 1 97.94 305 PRO A C 1
ATOM 2407 O O . PRO A 1 305 ? 14.203 -2.441 -9.961 1 97.94 305 PRO A O 1
ATOM 2410 N N . GLN A 1 306 ? 15.141 -1.265 -11.594 1 98 306 GLN A N 1
ATOM 2411 C CA . GLN A 1 306 ? 16.359 -1.042 -10.82 1 98 306 GLN A CA 1
ATOM 2412 C C . GLN A 1 306 ? 16.078 -0.187 -9.594 1 98 306 GLN A C 1
ATOM 2414 O O . GLN A 1 306 ? 16.531 -0.509 -8.492 1 98 306 GLN A O 1
ATOM 2419 N N . GLN A 1 307 ? 15.336 0.893 -9.75 1 97.38 307 GLN A N 1
ATOM 2420 C CA . GLN A 1 307 ? 15 1.778 -8.641 1 97.38 307 GLN A CA 1
ATOM 2421 C C . GLN A 1 307 ? 14.164 1.05 -7.59 1 97.38 307 GLN A C 1
ATOM 2423 O O . GLN A 1 307 ? 14.297 1.312 -6.395 1 97.38 307 GLN A O 1
ATOM 2428 N N . THR A 1 308 ? 13.297 0.162 -8.094 1 98 308 THR A N 1
ATOM 2429 C CA . THR A 1 308 ? 12.5 -0.66 -7.188 1 98 308 THR A CA 1
ATOM 2430 C C . THR A 1 308 ? 13.406 -1.496 -6.285 1 98 308 THR A C 1
ATOM 2432 O O . THR A 1 308 ? 13.234 -1.511 -5.066 1 98 308 THR A O 1
ATOM 2435 N N . MET A 1 309 ? 14.414 -2.166 -6.914 1 98.44 309 MET A N 1
ATOM 2436 C CA . MET A 1 309 ? 15.367 -2.967 -6.148 1 98.44 309 MET A CA 1
ATOM 2437 C C . MET A 1 309 ? 16.156 -2.094 -5.176 1 98.44 309 MET A C 1
ATOM 2439 O O . MET A 1 309 ? 16.359 -2.473 -4.02 1 98.44 309 MET A O 1
ATOM 2443 N N . ASP A 1 310 ? 16.578 -0.916 -5.664 1 98.12 310 ASP A N 1
ATOM 2444 C CA . ASP A 1 310 ? 17.344 0.005 -4.824 1 98.12 310 ASP A CA 1
ATOM 2445 C C . ASP A 1 310 ? 16.531 0.409 -3.588 1 98.12 310 ASP A C 1
ATOM 2447 O O . ASP A 1 310 ? 17.047 0.365 -2.467 1 98.12 310 ASP A O 1
ATOM 2451 N N . PHE A 1 311 ? 15.359 0.731 -3.799 1 97.56 311 PHE A N 1
ATOM 2452 C CA . PHE A 1 311 ? 14.516 1.178 -2.693 1 97.56 311 PHE A CA 1
ATOM 2453 C C . PHE A 1 311 ? 14.344 0.068 -1.663 1 97.56 311 PHE A C 1
ATOM 2455 O O . PHE A 1 311 ? 14.586 0.276 -0.472 1 97.56 311 PHE A O 1
ATOM 2462 N N . CYS A 1 312 ? 13.883 -1.079 -2.123 1 98.38 312 CYS A N 1
ATOM 2463 C CA . CYS A 1 312 ? 13.609 -2.189 -1.219 1 98.38 312 CYS A CA 1
ATOM 2464 C C . CYS A 1 312 ? 14.852 -2.584 -0.438 1 98.38 312 CYS A C 1
ATOM 2466 O O . CYS A 1 312 ? 14.797 -2.766 0.779 1 98.38 312 CYS A O 1
ATOM 2468 N N . TYR A 1 313 ? 15.961 -2.693 -1.125 1 97.88 313 TYR A N 1
ATOM 2469 C CA . TYR A 1 313 ? 17.203 -3.096 -0.487 1 97.88 313 TYR A CA 1
ATOM 2470 C C . TYR A 1 313 ? 17.641 -2.078 0.562 1 97.88 313 TYR A C 1
ATOM 2472 O O . TYR A 1 313 ? 17.953 -2.441 1.698 1 97.88 313 TYR A O 1
ATOM 2480 N N . ASP A 1 314 ? 17.609 -0.819 0.2 1 97.44 314 ASP A N 1
ATOM 2481 C CA . ASP A 1 314 ? 18.047 0.241 1.106 1 97.44 314 ASP A CA 1
ATOM 2482 C C . ASP A 1 314 ? 17.141 0.317 2.334 1 97.44 314 ASP A C 1
ATOM 2484 O O . ASP A 1 314 ? 17.625 0.487 3.455 1 97.44 314 ASP A O 1
ATOM 2488 N N . PHE A 1 315 ? 15.875 0.25 2.102 1 97.94 315 PHE A N 1
ATOM 2489 C CA . PHE A 1 315 ? 14.914 0.288 3.201 1 97.94 315 PHE A CA 1
ATOM 2490 C C . PHE A 1 315 ? 15.188 -0.835 4.195 1 97.94 315 PHE A C 1
ATOM 2492 O O . PHE A 1 315 ? 15.281 -0.595 5.402 1 97.94 315 PHE A O 1
ATOM 2499 N N . VAL A 1 316 ? 15.344 -2.059 3.688 1 98.06 316 VAL A N 1
ATOM 2500 C CA . VAL A 1 316 ? 15.508 -3.234 4.535 1 98.06 316 VAL A CA 1
ATOM 2501 C C . VAL A 1 316 ? 16.828 -3.145 5.297 1 98.06 316 VAL A C 1
ATOM 2503 O O . VAL A 1 316 ? 16.891 -3.439 6.492 1 98.06 316 VAL A O 1
ATOM 2506 N N . GLN A 1 317 ? 17.891 -2.719 4.594 1 97.25 317 GLN A N 1
ATOM 2507 C CA . GLN A 1 317 ? 19.203 -2.576 5.246 1 97.25 317 GLN A CA 1
ATOM 2508 C C . GLN A 1 317 ? 19.125 -1.571 6.391 1 97.25 317 GLN A C 1
ATOM 2510 O O . GLN A 1 317 ? 19.641 -1.832 7.48 1 97.25 317 GLN A O 1
ATOM 2515 N N . GLN A 1 318 ? 18.484 -0.508 6.129 1 96.94 318 GLN A N 1
ATOM 2516 C CA . GLN A 1 318 ? 18.359 0.521 7.152 1 96.94 318 GLN A CA 1
ATOM 2517 C C . GLN A 1 318 ? 17.484 0.045 8.305 1 96.94 318 GLN A C 1
ATOM 2519 O O . GLN A 1 318 ? 17.75 0.344 9.469 1 96.94 318 GLN A O 1
ATOM 2524 N N . TYR A 1 319 ? 16.422 -0.615 7.949 1 97.56 319 TYR A N 1
ATOM 2525 C CA . TYR A 1 319 ? 15.484 -1.084 8.969 1 97.56 319 TYR A CA 1
ATOM 2526 C C . TYR A 1 319 ? 16.156 -2.072 9.914 1 97.56 319 TYR A C 1
ATOM 2528 O O . TYR A 1 319 ? 15.906 -2.057 11.117 1 97.56 319 TYR A O 1
ATOM 2536 N N . LEU A 1 320 ? 17 -2.938 9.406 1 96.12 320 LEU A N 1
ATOM 2537 C CA . LEU A 1 320 ? 17.625 -4.012 10.18 1 96.12 320 LEU A CA 1
ATOM 2538 C C . LEU A 1 320 ? 18.859 -3.504 10.93 1 96.12 320 LEU A C 1
ATOM 2540 O O . LEU A 1 320 ? 19.312 -4.145 11.875 1 96.12 320 LEU A O 1
ATOM 2544 N N . ASN A 1 321 ? 19.484 -2.428 10.555 1 87.75 321 ASN A N 1
ATOM 2545 C CA . ASN A 1 321 ? 20.672 -1.885 11.211 1 87.75 321 ASN A CA 1
ATOM 2546 C C . ASN A 1 321 ? 20.297 -0.833 12.258 1 87.75 321 ASN A C 1
ATOM 2548 O O . ASN A 1 321 ? 20.938 -0.735 13.305 1 87.75 321 ASN A O 1
ATOM 2552 N N . MET B 1 1 ? -15.781 0.302 20.125 1 57.72 1 MET B N 1
ATOM 2553 C CA . MET B 1 1 ? -16.047 1.52 19.359 1 57.72 1 MET B CA 1
ATOM 2554 C C . MET B 1 1 ? -16.016 1.24 17.859 1 57.72 1 MET B C 1
ATOM 2556 O O . MET B 1 1 ? -15.289 0.362 17.406 1 57.72 1 MET B O 1
ATOM 2560 N N . SER B 1 2 ? -16.969 1.889 17.109 1 84.88 2 SER B N 1
ATOM 2561 C CA . SER B 1 2 ? -17.172 1.684 15.68 1 84.88 2 SER B CA 1
ATOM 2562 C C . SER B 1 2 ? -16.047 2.326 14.867 1 84.88 2 SER B C 1
ATOM 2564 O O . SER B 1 2 ? -15.453 3.32 15.297 1 84.88 2 SER B O 1
ATOM 2566 N N . PHE B 1 3 ? -15.547 1.724 13.914 1 97.31 3 PHE B N 1
ATOM 2567 C CA . PHE B 1 3 ? -14.555 2.236 12.969 1 97.31 3 PHE B CA 1
ATOM 2568 C C . PHE B 1 3 ? -15.117 3.42 12.188 1 97.31 3 PHE B C 1
ATOM 2570 O O . PHE B 1 3 ? -16.219 3.338 11.633 1 97.31 3 PHE B O 1
ATOM 2577 N N . ILE B 1 4 ? -14.414 4.562 12.219 1 98.5 4 ILE B N 1
ATOM 2578 C CA . ILE B 1 4 ? -14.977 5.75 11.594 1 98.5 4 ILE B CA 1
ATOM 2579 C C . ILE B 1 4 ? -14.148 6.121 10.359 1 98.5 4 ILE B C 1
ATOM 2581 O O . ILE B 1 4 ? -12.984 5.73 10.25 1 98.5 4 ILE B O 1
ATOM 2585 N N . PHE B 1 5 ? -14.789 6.84 9.445 1 98.69 5 PHE B N 1
ATOM 2586 C CA . PHE B 1 5 ? -14.18 7.332 8.219 1 98.69 5 PHE B CA 1
ATOM 2587 C C . PHE B 1 5 ? -14.172 8.859 8.188 1 98.69 5 PHE B C 1
ATOM 2589 O O . PHE B 1 5 ? -15.195 9.492 8.469 1 98.69 5 PHE B O 1
ATOM 2596 N N . ILE B 1 6 ? -13.008 9.422 7.883 1 98.81 6 ILE B N 1
ATOM 2597 C CA . ILE B 1 6 ? -12.898 10.883 7.898 1 98.81 6 ILE B CA 1
ATOM 2598 C C . ILE B 1 6 ? -12.367 11.375 6.555 1 98.81 6 ILE B C 1
ATOM 2600 O O . ILE B 1 6 ? -11.172 11.648 6.418 1 98.81 6 ILE B O 1
ATOM 2604 N N . PRO B 1 7 ? -13.25 11.477 5.531 1 98.75 7 PRO B N 1
ATOM 2605 C CA . PRO B 1 7 ? -12.836 12.055 4.25 1 98.75 7 PRO B CA 1
ATOM 2606 C C . PRO B 1 7 ? -12.586 13.562 4.34 1 98.75 7 PRO B C 1
ATOM 2608 O O . PRO B 1 7 ? -13.25 14.258 5.105 1 98.75 7 PRO B O 1
ATOM 2611 N N . THR B 1 8 ? -11.656 14.008 3.594 1 98.56 8 THR B N 1
ATOM 2612 C CA . THR B 1 8 ? -11.367 15.43 3.461 1 98.56 8 THR B CA 1
ATOM 2613 C C . THR B 1 8 ? -12.125 16.031 2.283 1 98.56 8 THR B C 1
ATOM 2615 O O . THR B 1 8 ? -12.227 15.414 1.224 1 98.56 8 THR B O 1
ATOM 2618 N N . VAL B 1 9 ? -12.641 17.25 2.469 1 98.38 9 VAL B N 1
ATOM 2619 C CA . VAL B 1 9 ? -13.375 17.891 1.39 1 98.38 9 VAL B CA 1
ATOM 2620 C C . VAL B 1 9 ? -12.977 19.375 1.312 1 98.38 9 VAL B C 1
ATOM 2622 O O . VAL B 1 9 ? -12.547 19.953 2.307 1 98.38 9 VAL B O 1
ATOM 2625 N N . ARG B 1 10 ? -13.195 19.922 0.112 1 96.75 10 ARG B N 1
ATOM 2626 C CA . ARG B 1 10 ? -12.938 21.344 -0.117 1 96.75 10 ARG B CA 1
ATOM 2627 C C . ARG B 1 10 ? -14.141 22.016 -0.751 1 96.75 10 ARG B C 1
ATOM 2629 O O . ARG B 1 10 ? -14.172 23.25 -0.884 1 96.75 10 ARG B O 1
ATOM 2636 N N . THR B 1 11 ? -15.133 21.234 -1.209 1 97.69 11 THR B N 1
ATOM 2637 C CA . THR B 1 11 ? -16.344 21.766 -1.847 1 97.69 11 THR B CA 1
ATOM 2638 C C . THR B 1 11 ? -17.578 21.031 -1.352 1 97.69 11 THR B C 1
ATOM 2640 O O . THR B 1 11 ? -17.484 19.922 -0.808 1 97.69 11 THR B O 1
ATOM 2643 N N . LEU B 1 12 ? -18.688 21.656 -1.584 1 98.25 12 LEU B N 1
ATOM 2644 C CA . LEU B 1 12 ? -19.953 21.016 -1.224 1 98.25 12 LEU B CA 1
ATOM 2645 C C . LEU B 1 12 ? -20.203 19.781 -2.076 1 98.25 12 LEU B C 1
ATOM 2647 O O . LEU B 1 12 ? -20.781 18.797 -1.601 1 98.25 12 LEU B O 1
ATOM 2651 N N . HIS B 1 13 ? -19.75 19.844 -3.289 1 98 13 HIS B N 1
ATOM 2652 C CA . HIS B 1 13 ? -19.906 18.703 -4.184 1 98 13 HIS B CA 1
ATOM 2653 C C . HIS B 1 13 ? -19.141 17.484 -3.662 1 98 13 HIS B C 1
ATOM 2655 O O . HIS B 1 13 ? -19.656 16.375 -3.652 1 98 13 HIS B O 1
ATOM 2661 N N . GLN B 1 14 ? -17.984 17.703 -3.213 1 98.06 14 GLN B N 1
ATOM 2662 C CA . GLN B 1 14 ? -17.188 16.625 -2.646 1 98.06 14 GLN B CA 1
ATOM 2663 C C . GLN B 1 14 ? -17.844 16.031 -1.402 1 98.06 14 GLN B C 1
ATOM 2665 O O . GLN B 1 14 ? -17.828 14.82 -1.195 1 98.06 14 GLN B O 1
ATOM 2670 N N . ALA B 1 15 ? -18.375 16.922 -0.596 1 98.56 15 ALA B N 1
ATOM 2671 C CA . ALA B 1 15 ? -19.078 16.469 0.599 1 98.56 15 ALA B CA 1
ATOM 2672 C C . ALA B 1 15 ? -20.234 15.531 0.233 1 98.56 15 ALA B C 1
ATOM 2674 O O . ALA B 1 15 ? -20.438 14.5 0.887 1 98.56 15 ALA B O 1
ATOM 2675 N N . GLU B 1 16 ? -20.906 15.836 -0.812 1 97.94 16 GLU B N 1
ATOM 2676 C CA . GLU B 1 16 ? -22.031 15.023 -1.281 1 97.94 16 GLU B CA 1
ATOM 2677 C C . GLU B 1 16 ? -21.562 13.641 -1.705 1 97.94 16 GLU B C 1
ATOM 2679 O O . GLU B 1 16 ? -22.25 12.648 -1.479 1 97.94 16 GLU B O 1
ATOM 2684 N N . LEU B 1 17 ? -20.453 13.586 -2.229 1 97.56 17 LEU B N 1
ATOM 2685 C CA . LEU B 1 17 ? -19.922 12.336 -2.781 1 97.56 17 LEU B CA 1
ATOM 2686 C C . LEU B 1 17 ? -19.484 11.398 -1.67 1 97.56 17 LEU B C 1
ATOM 2688 O O . LEU B 1 17 ? -19.484 10.172 -1.847 1 97.56 17 LEU B O 1
ATOM 2692 N N . VAL B 1 18 ? -19.141 11.945 -0.479 1 98.31 18 VAL B N 1
ATOM 2693 C CA . VAL B 1 18 ? -18.422 11.109 0.476 1 98.31 18 VAL B CA 1
ATOM 2694 C C . VAL B 1 18 ? -19.312 10.836 1.69 1 98.31 18 VAL B C 1
ATOM 2696 O O . VAL B 1 18 ? -18.938 10.055 2.568 1 98.31 18 VAL B O 1
ATOM 2699 N N . LEU B 1 19 ? -20.484 11.391 1.874 1 98 19 LEU B N 1
ATOM 2700 C CA . LEU B 1 19 ? -21.297 11.289 3.076 1 98 19 LEU B CA 1
ATOM 2701 C C . LEU B 1 19 ? -22.375 10.219 2.912 1 98 19 LEU B C 1
ATOM 2703 O O . LEU B 1 19 ? -23.344 10.172 3.68 1 98 19 LEU B O 1
ATOM 2707 N N . ASN B 1 20 ? -22.203 9.211 2.137 1 95.44 20 ASN B N 1
ATOM 2708 C CA . ASN B 1 20 ? -23.25 8.219 1.851 1 95.44 20 ASN B CA 1
ATOM 2709 C C . ASN B 1 20 ? -23.172 7.039 2.814 1 95.44 20 ASN B C 1
ATOM 2711 O O . ASN B 1 20 ? -24.016 6.141 2.762 1 95.44 20 ASN B O 1
ATOM 2715 N N . HIS B 1 21 ? -22.234 7 3.703 1 96.62 21 HIS B N 1
ATOM 2716 C CA . HIS B 1 21 ? -22.062 5.855 4.59 1 96.62 21 HIS B CA 1
ATOM 2717 C C . HIS B 1 21 ? -22.156 6.27 6.051 1 96.62 21 HIS B C 1
ATOM 2719 O O . HIS B 1 21 ? -21.875 7.422 6.395 1 96.62 21 HIS B O 1
ATOM 2725 N N . LYS B 1 22 ? -22.516 5.359 6.898 1 96.38 22 LYS B N 1
ATOM 2726 C CA . LYS B 1 22 ? -22.547 5.598 8.336 1 96.38 22 LYS B CA 1
ATOM 2727 C C . LYS B 1 22 ? -21.141 5.812 8.891 1 96.38 22 LYS B C 1
ATOM 2729 O O . LYS B 1 22 ? -20.156 5.449 8.25 1 96.38 22 LYS B O 1
ATOM 2734 N N . ASN B 1 23 ? -21.031 6.496 10.039 1 97.56 23 ASN B N 1
ATOM 2735 C CA . ASN B 1 23 ? -19.781 6.703 10.766 1 97.56 23 ASN B CA 1
ATOM 2736 C C . ASN B 1 23 ? -18.766 7.492 9.93 1 97.56 23 ASN B C 1
ATOM 2738 O O . ASN B 1 23 ? -17.562 7.223 9.984 1 97.56 23 ASN B O 1
ATOM 2742 N N . THR B 1 24 ? -19.344 8.359 9.07 1 98.44 24 THR B N 1
ATOM 2743 C CA . THR B 1 24 ? -18.5 9.219 8.234 1 98.44 24 THR B CA 1
ATOM 2744 C C . THR B 1 24 ? -18.547 10.656 8.742 1 98.44 24 THR B C 1
ATOM 2746 O O . THR B 1 24 ? -19.625 11.211 8.969 1 98.44 24 THR B O 1
ATOM 2749 N N . TYR B 1 25 ? -17.344 11.266 8.914 1 98.69 25 TYR B N 1
ATOM 2750 C CA . TYR B 1 25 ? -17.219 12.641 9.375 1 98.69 25 TYR B CA 1
ATOM 2751 C C . TYR B 1 25 ? -16.281 13.43 8.477 1 98.69 25 TYR B C 1
ATOM 2753 O O . TYR B 1 25 ? -15.305 12.883 7.945 1 98.69 25 TYR B O 1
ATOM 2761 N N . LEU B 1 26 ? -16.5 14.742 8.344 1 98.81 26 LEU B N 1
ATOM 2762 C CA . LEU B 1 26 ? -15.781 15.523 7.348 1 98.81 26 LEU B CA 1
ATOM 2763 C C . LEU B 1 26 ? -14.539 16.172 7.961 1 98.81 26 LEU B C 1
ATOM 2765 O O . LEU B 1 26 ? -14.562 16.594 9.117 1 98.81 26 LEU B O 1
ATOM 2769 N N . ARG B 1 27 ? -13.555 16.219 7.18 1 98.81 27 ARG B N 1
ATOM 2770 C CA . ARG B 1 27 ? -12.359 17 7.492 1 98.81 27 ARG B CA 1
ATOM 2771 C C . ARG B 1 27 ? -12.188 18.156 6.516 1 98.81 27 ARG B C 1
ATOM 2773 O O . ARG B 1 27 ? -12.32 17.984 5.301 1 98.81 27 ARG B O 1
ATOM 2780 N N . VAL B 1 28 ? -11.93 19.297 7.039 1 98.62 28 VAL B N 1
ATOM 2781 C CA . VAL B 1 28 ? -11.57 20.469 6.246 1 98.62 28 VAL B CA 1
ATOM 2782 C C . VAL B 1 28 ? -10.18 20.953 6.656 1 98.62 28 VAL B C 1
ATOM 2784 O O . VAL B 1 28 ? -9.969 21.328 7.809 1 98.62 28 VAL B O 1
ATOM 2787 N N . ASN B 1 29 ? -9.273 20.875 5.715 1 95.88 29 ASN B N 1
ATOM 2788 C CA . ASN B 1 29 ? -7.914 21.344 5.961 1 95.88 29 ASN B CA 1
ATOM 2789 C C . ASN B 1 29 ? -7.812 22.859 5.875 1 95.88 29 ASN B C 1
ATOM 2791 O O . ASN B 1 29 ? -7.898 23.422 4.785 1 95.88 29 ASN B O 1
ATOM 2795 N N . SER B 1 30 ? -7.504 23.531 6.93 1 95.88 30 SER B N 1
ATOM 2796 C CA . SER B 1 30 ? -7.504 24.984 6.984 1 95.88 30 SER B CA 1
ATOM 2797 C C . SER B 1 30 ? -6.301 25.562 6.25 1 95.88 30 SER B C 1
ATOM 2799 O O . SER B 1 30 ? -6.32 26.734 5.836 1 95.88 30 SER B O 1
ATOM 2801 N N . SER B 1 31 ? -5.266 24.734 6.105 1 89.06 31 SER B N 1
ATOM 2802 C CA . SER B 1 31 ? -4.004 25.219 5.559 1 89.06 31 SER B CA 1
ATOM 2803 C C . SER B 1 31 ? -4.152 25.641 4.098 1 89.06 31 SER B C 1
ATOM 2805 O O . SER B 1 31 ? -3.326 26.375 3.568 1 89.06 31 SER B O 1
ATOM 2807 N N . HIS B 1 32 ? -5.199 25.25 3.508 1 83.94 32 HIS B N 1
ATOM 2808 C CA . HIS B 1 32 ? -5.34 25.469 2.072 1 83.94 32 HIS B CA 1
ATOM 2809 C C . HIS B 1 32 ? -6.406 26.531 1.783 1 83.94 32 HIS B C 1
ATOM 2811 O O . HIS B 1 32 ? -6.816 26.703 0.633 1 83.94 32 HIS B O 1
ATOM 2817 N N . MET B 1 33 ? -6.898 27.203 2.832 1 87.75 33 MET B N 1
ATOM 2818 C CA . MET B 1 33 ? -7.93 28.234 2.697 1 87.75 33 MET B CA 1
ATOM 2819 C C . MET B 1 33 ? -7.586 29.469 3.529 1 87.75 33 MET B C 1
ATOM 2821 O O . MET B 1 33 ? -6.988 29.344 4.602 1 87.75 33 MET B O 1
ATOM 2825 N N . GLU B 1 34 ? -8.031 30.594 2.99 1 89.5 34 GLU B N 1
ATOM 2826 C CA . GLU B 1 34 ? -8.039 31.781 3.848 1 89.5 34 GLU B CA 1
ATOM 2827 C C . GLU B 1 34 ? -9.109 31.672 4.926 1 89.5 34 GLU B C 1
ATOM 2829 O O . GLU B 1 34 ? -10.133 31.016 4.73 1 89.5 34 GLU B O 1
ATOM 2834 N N . VAL B 1 35 ? -8.914 32.375 6.047 1 95.06 35 VAL B N 1
ATOM 2835 C CA . VAL B 1 35 ? -9.758 32.219 7.227 1 95.06 35 VAL B CA 1
ATOM 2836 C C . VAL B 1 35 ? -11.203 32.562 6.883 1 95.06 35 VAL B C 1
ATOM 2838 O O . VAL B 1 35 ? -12.125 31.812 7.18 1 95.06 35 VAL B O 1
ATOM 2841 N N . PRO B 1 36 ? -11.461 33.688 6.156 1 96.94 36 PRO B N 1
ATOM 2842 C CA . PRO B 1 36 ? -12.852 34 5.84 1 96.94 36 PRO B CA 1
ATOM 2843 C C . PRO B 1 36 ? -13.508 32.938 4.965 1 96.94 36 PRO B C 1
ATOM 2845 O O . PRO B 1 36 ? -14.68 32.594 5.172 1 96.94 36 PRO B O 1
ATOM 2848 N N . GLN B 1 37 ? -12.75 32.438 4.074 1 96.06 37 GLN B N 1
ATOM 2849 C CA . GLN B 1 37 ? -13.258 31.391 3.193 1 96.06 37 GLN B CA 1
ATOM 2850 C C . GLN B 1 37 ? -13.547 30.109 3.965 1 96.06 37 GLN B C 1
ATOM 2852 O O . GLN B 1 37 ? -14.547 29.422 3.705 1 96.06 37 GLN B O 1
ATOM 2857 N N . LEU B 1 38 ? -12.703 29.812 4.855 1 97.75 38 LEU B N 1
ATOM 2858 C CA . LEU B 1 38 ? -12.867 28.641 5.695 1 97.75 38 LEU B CA 1
ATOM 2859 C C . LEU B 1 38 ? -14.156 28.719 6.504 1 97.75 38 LEU B C 1
ATOM 2861 O O . LEU B 1 38 ? -14.953 27.781 6.512 1 97.75 38 LEU B O 1
ATOM 2865 N N . VAL B 1 39 ? -14.344 29.812 7.164 1 98.38 39 VAL B N 1
ATOM 2866 C CA . VAL B 1 39 ? -15.5 30.016 8.031 1 98.38 39 VAL B CA 1
ATOM 2867 C C . VAL B 1 39 ? -16.781 29.938 7.215 1 98.38 39 VAL B C 1
ATOM 2869 O O . VAL B 1 39 ? -17.75 29.281 7.625 1 98.38 39 VAL B O 1
ATOM 2872 N N . GLU B 1 40 ? -16.719 30.562 6.059 1 98.44 40 GLU B N 1
ATOM 2873 C CA . GLU B 1 40 ? -17.875 30.516 5.172 1 98.44 40 GLU B CA 1
ATOM 2874 C C . GLU B 1 40 ? -18.188 29.078 4.746 1 98.44 40 GLU B C 1
ATOM 2876 O O . GLU B 1 40 ? -19.344 28.656 4.762 1 98.44 40 GLU B O 1
ATOM 2881 N N . PHE B 1 41 ? -17.219 28.359 4.383 1 98.5 41 PHE B N 1
ATOM 2882 C CA . PHE B 1 41 ? -17.375 26.984 3.916 1 98.5 41 PHE B CA 1
ATOM 2883 C C . PHE B 1 41 ? -17.938 26.094 5.023 1 98.5 41 PHE B C 1
ATOM 2885 O O . PHE B 1 41 ? -18.828 25.281 4.781 1 98.5 41 PHE B O 1
ATOM 2892 N N . ILE B 1 42 ? -17.453 26.25 6.238 1 98.75 42 ILE B N 1
ATOM 2893 C CA . ILE B 1 42 ? -17.922 25.469 7.383 1 98.75 42 ILE B CA 1
ATOM 2894 C C . ILE B 1 42 ? -19.406 25.734 7.605 1 98.75 42 ILE B C 1
ATOM 2896 O O . ILE B 1 42 ? -20.188 24.812 7.801 1 98.75 42 ILE B O 1
ATOM 2900 N N . HIS B 1 43 ? -19.781 26.984 7.523 1 98.69 43 HIS B N 1
ATOM 2901 C CA . HIS B 1 43 ? -21.188 27.328 7.723 1 98.69 43 HIS B CA 1
ATOM 2902 C C . HIS B 1 43 ? -22.047 26.75 6.609 1 98.69 43 HIS B C 1
ATOM 2904 O O . HIS B 1 43 ? -23.172 26.312 6.859 1 98.69 43 HIS B O 1
ATOM 2910 N N . GLN B 1 44 ? -21.531 26.766 5.418 1 98.75 44 GLN B N 1
ATOM 2911 C CA . GLN B 1 44 ? -22.25 26.141 4.316 1 98.75 44 GLN B CA 1
ATOM 2912 C C . GLN B 1 44 ? -22.469 24.641 4.574 1 98.75 44 GLN B C 1
ATOM 2914 O O . GLN B 1 44 ? -23.547 24.109 4.309 1 98.75 44 GLN B O 1
ATOM 2919 N N . LEU B 1 45 ? -21.484 23.984 5.059 1 98.81 45 LEU B N 1
ATOM 2920 C CA . LEU B 1 45 ? -21.578 22.562 5.371 1 98.81 45 LEU B CA 1
ATOM 2921 C C . LEU B 1 45 ? -22.594 22.328 6.477 1 98.81 45 LEU B C 1
ATOM 2923 O O . LEU B 1 45 ? -23.406 21.391 6.387 1 98.81 45 LEU B O 1
ATOM 2927 N N . VAL B 1 46 ? -22.578 23.156 7.516 1 98.62 46 VAL B N 1
ATOM 2928 C CA . VAL B 1 46 ? -23.484 23.016 8.648 1 98.62 46 VAL B CA 1
ATOM 2929 C C . VAL B 1 46 ? -24.922 23.203 8.18 1 98.62 46 VAL B C 1
ATOM 2931 O O . VAL B 1 46 ? -25.828 22.484 8.609 1 98.62 46 VAL B O 1
ATOM 2934 N N . ASP B 1 47 ? -25.094 24.203 7.293 1 98.5 47 ASP B N 1
ATOM 2935 C CA . ASP B 1 47 ? -26.438 24.484 6.77 1 98.5 47 ASP B CA 1
ATOM 2936 C C . ASP B 1 47 ? -26.953 23.312 5.938 1 98.5 47 ASP B C 1
ATOM 2938 O O . ASP B 1 47 ? -28.125 22.938 6.043 1 98.5 47 ASP B O 1
ATOM 2942 N N . LYS B 1 48 ? -26.109 22.75 5.172 1 98.12 48 LYS B N 1
ATOM 2943 C CA . LYS B 1 48 ? -26.516 21.688 4.262 1 98.12 48 LYS B CA 1
ATOM 2944 C C . LYS B 1 48 ? -26.656 20.359 5 1 98.12 48 LYS B C 1
ATOM 2946 O O . LYS B 1 48 ? -27.516 19.531 4.652 1 98.12 48 LYS B O 1
ATOM 2951 N N . TYR B 1 49 ? -25.781 20.172 5.973 1 98.06 49 TYR B N 1
ATOM 2952 C CA . TYR B 1 49 ? -25.766 18.906 6.719 1 98.06 49 TYR B CA 1
ATOM 2953 C C . TYR B 1 49 ? -25.812 19.172 8.219 1 98.06 49 TYR B C 1
ATOM 2955 O O . TYR B 1 49 ? -24.859 18.859 8.938 1 98.06 49 TYR B O 1
ATOM 2963 N N . PRO B 1 50 ? -26.922 19.609 8.742 1 97.81 50 PRO B N 1
ATOM 2964 C CA . PRO B 1 50 ? -27.031 19.891 10.172 1 97.81 50 PRO B CA 1
ATOM 2965 C C . PRO B 1 50 ? -26.734 18.672 11.031 1 97.81 50 PRO B C 1
ATOM 2967 O O . PRO B 1 50 ? -27.266 17.594 10.781 1 97.81 50 PRO B O 1
ATOM 2970 N N . GLY B 1 51 ? -25.781 18.844 11.922 1 97.88 51 GLY B N 1
ATOM 2971 C CA . GLY B 1 51 ? -25.469 17.766 12.844 1 97.88 51 GLY B CA 1
ATOM 2972 C C . GLY B 1 51 ? -24.266 16.953 12.414 1 97.88 51 GLY B C 1
ATOM 2973 O O . GLY B 1 51 ? -23.734 16.156 13.188 1 97.88 51 GLY B O 1
ATOM 2974 N N . GLN B 1 52 ? -23.781 17.156 11.211 1 98.12 52 GLN B N 1
ATOM 2975 C CA . GLN B 1 52 ? -22.609 16.438 10.68 1 98.12 52 GLN B CA 1
ATOM 2976 C C . GLN B 1 52 ? -21.328 16.938 11.328 1 98.12 52 GLN B C 1
ATOM 2978 O O . GLN B 1 52 ? -20.969 18.109 11.188 1 98.12 52 GLN B O 1
ATOM 2983 N N . LYS B 1 53 ? -20.656 16.031 11.992 1 98.31 53 LYS B N 1
ATOM 2984 C CA . LYS B 1 53 ? -19.391 16.391 12.625 1 98.31 53 LYS B CA 1
ATOM 2985 C C . LYS B 1 53 ? -18.359 16.797 11.578 1 98.31 53 LYS B C 1
ATOM 2987 O O . LYS B 1 53 ? -18.219 16.141 10.539 1 98.31 53 LYS B O 1
ATOM 2992 N N . ILE B 1 54 ? -17.672 17.922 11.859 1 98.88 54 ILE B N 1
ATOM 2993 C CA . ILE B 1 54 ? -16.672 18.469 10.953 1 98.88 54 ILE B CA 1
ATOM 2994 C C . ILE B 1 54 ? -15.367 18.719 11.711 1 98.88 54 ILE B C 1
ATOM 2996 O O . ILE B 1 54 ? -15.344 19.484 12.68 1 98.88 54 ILE B O 1
ATOM 3000 N N . TYR B 1 55 ? -14.297 18.031 11.25 1 98.88 55 TYR B N 1
ATOM 3001 C CA . TYR B 1 55 ? -12.969 18.297 11.781 1 98.88 55 TYR B CA 1
ATOM 3002 C C . TYR B 1 55 ? -12.312 19.453 11.031 1 98.88 55 TYR B C 1
ATOM 3004 O O . TYR B 1 55 ? -12.008 19.344 9.844 1 98.88 55 TYR B O 1
ATOM 3012 N N . VAL B 1 56 ? -12.117 20.562 11.719 1 98.81 56 VAL B N 1
ATOM 3013 C CA . VAL B 1 56 ? -11.289 21.625 11.188 1 98.81 56 VAL B CA 1
ATOM 3014 C C . VAL B 1 56 ? -9.828 21.375 11.539 1 98.81 56 VAL B C 1
ATOM 3016 O O . VAL B 1 56 ? -9.445 21.469 12.711 1 98.81 56 VAL B O 1
ATOM 3019 N N . ASP B 1 57 ? -9.062 21.062 10.555 1 98.25 57 ASP B N 1
ATOM 3020 C CA . ASP B 1 57 ? -7.648 20.734 10.703 1 98.25 57 ASP B CA 1
ATOM 3021 C C . ASP B 1 57 ? -6.785 21.984 10.727 1 98.25 57 ASP B C 1
ATOM 3023 O O . ASP B 1 57 ? -6.586 22.625 9.688 1 98.25 57 ASP B O 1
ATOM 3027 N N . LEU B 1 58 ? -6.238 22.281 11.891 1 97.75 58 LEU B N 1
ATOM 3028 C CA . LEU B 1 58 ? -5.449 23.484 12.117 1 97.75 58 LEU B CA 1
ATOM 3029 C C . LEU B 1 58 ? -3.982 23.25 11.773 1 97.75 58 LEU B C 1
ATOM 3031 O O . LEU B 1 58 ? -3.438 22.172 12.055 1 97.75 58 LEU B O 1
ATOM 3035 N N . GLN B 1 59 ? -3.377 24.203 11.234 1 93.25 59 GLN B N 1
ATOM 3036 C CA . GLN B 1 59 ? -2.023 24.109 10.695 1 93.25 59 GLN B CA 1
ATOM 3037 C C . GLN B 1 59 ? -1.01 23.828 11.805 1 93.25 59 GLN B C 1
ATOM 3039 O O . GLN B 1 59 ? -0.022 23.125 11.578 1 93.25 59 GLN B O 1
ATOM 3044 N N . GLY B 1 60 ? -1.208 24.375 12.938 1 92.81 60 GLY B N 1
ATOM 3045 C CA . GLY B 1 60 ? -0.249 24.234 14.016 1 92.81 60 GLY B CA 1
ATOM 3046 C C . GLY B 1 60 ? 1.103 24.844 13.703 1 92.81 60 GLY B C 1
ATOM 3047 O O . GLY B 1 60 ? 1.179 25.922 13.117 1 92.81 60 GLY B O 1
ATOM 3048 N N . SER B 1 61 ? 2.121 24.172 14.133 1 88.94 61 SER B N 1
ATOM 3049 C CA . SER B 1 61 ? 3.463 24.734 14.039 1 88.94 61 SER B CA 1
ATOM 3050 C C . SER B 1 61 ? 4.109 24.406 12.695 1 88.94 61 SER B C 1
ATOM 3052 O O . SER B 1 61 ? 5.273 24.734 12.469 1 88.94 61 SER B O 1
ATOM 3054 N N . LYS B 1 62 ? 3.387 23.781 11.836 1 89.31 62 LYS B N 1
ATOM 3055 C CA . LYS B 1 62 ? 3.949 23.453 10.531 1 89.31 62 LYS B CA 1
ATOM 3056 C C . LYS B 1 62 ? 4.379 24.703 9.773 1 89.31 62 LYS B C 1
ATOM 3058 O O . LYS B 1 62 ? 3.641 25.688 9.727 1 89.31 62 LYS B O 1
ATOM 3063 N N . ILE B 1 63 ? 5.609 24.641 9.336 1 90.12 63 ILE B N 1
ATOM 3064 C CA . ILE B 1 63 ? 6.105 25.734 8.516 1 90.12 63 ILE B CA 1
ATOM 3065 C C . ILE B 1 63 ? 5.656 25.547 7.07 1 90.12 63 ILE B C 1
ATOM 3067 O O . ILE B 1 63 ? 5.742 24.438 6.531 1 90.12 63 ILE B O 1
ATOM 3071 N N . ARG B 1 64 ? 5.168 26.625 6.48 1 91.94 64 ARG B N 1
ATOM 3072 C CA . ARG B 1 64 ? 4.656 26.531 5.117 1 91.94 64 ARG B CA 1
ATOM 3073 C C . ARG B 1 64 ? 5.172 27.672 4.254 1 91.94 64 ARG B C 1
ATOM 3075 O O . ARG B 1 64 ? 5.512 28.75 4.766 1 91.94 64 ARG B O 1
ATOM 3082 N N . ILE B 1 65 ? 5.203 27.375 3.008 1 92.38 65 ILE B N 1
ATOM 3083 C CA . ILE B 1 65 ? 5.379 28.422 2.016 1 92.38 65 ILE B CA 1
ATOM 3084 C C . ILE B 1 65 ? 4.223 29.422 2.107 1 92.38 65 ILE B C 1
ATOM 3086 O O . ILE B 1 65 ? 3.09 29.031 2.398 1 92.38 65 ILE B O 1
ATOM 3090 N N . SER B 1 66 ? 4.586 30.609 1.868 1 90.5 66 SER B N 1
ATOM 3091 C CA . SER B 1 66 ? 3.555 31.641 1.917 1 90.5 66 SER B CA 1
ATOM 3092 C C . SER B 1 66 ? 2.385 31.297 1.002 1 90.5 66 SER B C 1
ATOM 3094 O O . SER B 1 66 ? 2.584 30.812 -0.114 1 90.5 66 SER B O 1
ATOM 3096 N N . ARG B 1 67 ? 1.182 31.594 1.433 1 86.88 67 ARG B N 1
ATOM 3097 C CA . ARG B 1 67 ? -0.025 31.328 0.657 1 86.88 67 ARG B CA 1
ATOM 3098 C C . ARG B 1 67 ? -0.124 32.25 -0.542 1 86.88 67 ARG B C 1
ATOM 3100 O O . ARG B 1 67 ? -0.877 32 -1.482 1 86.88 67 ARG B O 1
ATOM 3107 N N . SER B 1 68 ? 0.637 33.312 -0.516 1 87.62 68 SER B N 1
ATOM 3108 C CA . SER B 1 68 ? 0.642 34.312 -1.599 1 87.62 68 SER B CA 1
ATOM 3109 C C . SER B 1 68 ? 1.796 34.062 -2.564 1 87.62 68 SER B C 1
ATOM 3111 O O . SER B 1 68 ? 2.016 34.812 -3.492 1 87.62 68 SER B O 1
ATOM 3113 N N . GLN B 1 69 ? 2.527 32.938 -2.275 1 92.62 69 GLN B N 1
ATOM 3114 C CA . GLN B 1 69 ? 3.621 32.562 -3.162 1 92.62 69 GLN B CA 1
ATOM 3115 C C . GLN B 1 69 ? 3.107 32.25 -4.566 1 92.62 69 GLN B C 1
ATOM 3117 O O . GLN B 1 69 ? 2.182 31.438 -4.73 1 92.62 69 GLN B O 1
ATOM 3122 N N . PRO B 1 70 ? 3.641 32.969 -5.605 1 92.25 70 PRO B N 1
ATOM 3123 C CA . PRO B 1 70 ? 3.307 32.531 -6.957 1 92.25 70 PRO B CA 1
ATOM 3124 C C . PRO B 1 70 ? 3.951 31.188 -7.309 1 92.25 70 PRO B C 1
ATOM 3126 O O . PRO B 1 70 ? 4.938 30.781 -6.68 1 92.25 70 PRO B O 1
ATOM 3129 N N . ASN B 1 71 ? 3.404 30.531 -8.266 1 93.44 71 ASN B N 1
ATOM 3130 C CA . ASN B 1 71 ? 4.039 29.312 -8.758 1 93.44 71 ASN B CA 1
ATOM 3131 C C . ASN B 1 71 ? 5.445 29.594 -9.281 1 93.44 71 ASN B C 1
ATOM 3133 O O . ASN B 1 71 ? 5.676 30.609 -9.945 1 93.44 71 ASN B O 1
ATOM 3137 N N . LEU B 1 72 ? 6.297 28.797 -8.898 1 94.12 72 LEU B N 1
ATOM 3138 C CA . LEU B 1 72 ? 7.699 28.969 -9.266 1 94.12 72 LEU B CA 1
ATOM 3139 C C . LEU B 1 72 ? 8.328 27.641 -9.656 1 94.12 72 LEU B C 1
ATOM 3141 O O . LEU B 1 72 ? 8.141 26.641 -8.961 1 94.12 72 LEU B O 1
ATOM 3145 N N . ILE B 1 73 ? 8.992 27.625 -10.773 1 95.62 73 ILE B N 1
ATOM 3146 C CA . ILE B 1 73 ? 9.719 26.422 -11.156 1 95.62 73 ILE B CA 1
ATOM 3147 C C . ILE B 1 73 ? 11.141 26.469 -10.594 1 95.62 73 ILE B C 1
ATOM 3149 O O . ILE B 1 73 ? 11.891 27.406 -10.867 1 95.62 73 ILE B O 1
ATOM 3153 N N . LEU B 1 74 ? 11.438 25.547 -9.82 1 96.81 74 LEU B N 1
ATOM 3154 C CA . LEU B 1 74 ? 12.781 25.391 -9.273 1 96.81 74 LEU B CA 1
ATOM 3155 C C . LEU B 1 74 ? 13.562 24.328 -10.039 1 96.81 74 LEU B C 1
ATOM 3157 O O . LEU B 1 74 ? 13.039 23.25 -10.32 1 96.81 74 LEU B O 1
ATOM 3161 N N . THR B 1 75 ? 14.781 24.625 -10.375 1 96.69 75 THR B N 1
ATOM 3162 C CA . THR B 1 75 ? 15.633 23.719 -11.125 1 96.69 75 THR B CA 1
ATOM 3163 C C . THR B 1 75 ? 16.812 23.25 -10.281 1 96.69 75 THR B C 1
ATOM 3165 O O . THR B 1 75 ? 17.406 24.047 -9.539 1 96.69 75 THR B O 1
ATOM 3168 N N . LYS B 1 76 ? 17.156 22.078 -10.461 1 96.94 76 LYS B N 1
ATOM 3169 C CA . LYS B 1 76 ? 18.297 21.516 -9.734 1 96.94 76 LYS B CA 1
ATOM 3170 C C . LYS B 1 76 ? 19.531 22.406 -9.891 1 96.94 76 LYS B C 1
ATOM 3172 O O . LYS B 1 76 ? 19.812 22.891 -10.984 1 96.94 76 LYS B O 1
ATOM 3177 N N . ASP B 1 77 ? 20.188 22.641 -8.836 1 97.25 77 ASP B N 1
ATOM 3178 C CA . ASP B 1 77 ? 21.469 23.328 -8.734 1 97.25 77 ASP B CA 1
ATOM 3179 C C . ASP B 1 77 ? 21.281 24.844 -8.82 1 97.25 77 ASP B C 1
ATOM 3181 O O . ASP B 1 77 ? 22.25 25.594 -8.688 1 97.25 77 ASP B O 1
ATOM 3185 N N . GLN B 1 78 ? 20.094 25.266 -8.953 1 96.81 78 GLN B N 1
ATOM 3186 C CA . GLN B 1 78 ? 19.844 26.703 -8.992 1 96.81 78 GLN B CA 1
ATOM 3187 C C . GLN B 1 78 ? 19.969 27.312 -7.602 1 96.81 78 GLN B C 1
ATOM 3189 O O . GLN B 1 78 ? 19.594 26.688 -6.605 1 96.81 78 GLN B O 1
ATOM 3194 N N . SER B 1 79 ? 20.516 28.578 -7.59 1 97.5 79 SER B N 1
ATOM 3195 C CA . SER B 1 79 ? 20.5 29.359 -6.355 1 97.5 79 SER B CA 1
ATOM 3196 C C . SER B 1 79 ? 19.156 30.062 -6.18 1 97.5 79 SER B C 1
ATOM 3198 O O . SER B 1 79 ? 18.594 30.578 -7.141 1 97.5 79 SER B O 1
ATOM 3200 N N . VAL B 1 80 ? 18.641 30 -4.961 1 97.69 80 VAL B N 1
ATOM 3201 C CA . VAL B 1 80 ? 17.344 30.609 -4.715 1 97.69 80 VAL B CA 1
ATOM 3202 C C . VAL B 1 80 ? 17.344 31.328 -3.367 1 97.69 80 VAL B C 1
ATOM 3204 O O . VAL B 1 80 ? 17.984 30.859 -2.416 1 97.69 80 VAL B O 1
ATOM 3207 N N . GLU B 1 81 ? 16.688 32.406 -3.322 1 97.19 81 GLU B N 1
ATOM 3208 C CA . GLU B 1 81 ? 16.547 33.156 -2.086 1 97.19 81 GLU B CA 1
ATOM 3209 C C . GLU B 1 81 ? 15.344 32.688 -1.272 1 97.19 81 GLU B C 1
ATOM 3211 O O . GLU B 1 81 ? 14.281 32.406 -1.83 1 97.19 81 GLU B O 1
ATOM 3216 N N . LEU B 1 82 ? 15.539 32.594 0.008 1 97.06 82 LEU B N 1
ATOM 3217 C CA . LEU B 1 82 ? 14.484 32.375 0.987 1 97.06 82 LEU B CA 1
ATOM 3218 C C . LEU B 1 82 ? 14.188 33.656 1.763 1 97.06 82 LEU B C 1
ATOM 3220 O O . LEU B 1 82 ? 15.109 34.312 2.242 1 97.06 82 LEU B O 1
ATOM 3224 N N . THR B 1 83 ? 12.93 33.938 1.859 1 96.38 83 THR B N 1
ATOM 3225 C CA . THR B 1 83 ? 12.648 35.188 2.564 1 96.38 83 THR B CA 1
ATOM 3226 C C . THR B 1 83 ? 11.305 35.125 3.275 1 96.38 83 THR B C 1
ATOM 3228 O O . THR B 1 83 ? 10.445 34.312 2.912 1 96.38 83 THR B O 1
ATOM 3231 N N . ILE B 1 84 ? 11.125 35.906 4.332 1 93.88 84 ILE B N 1
ATOM 3232 C CA . ILE B 1 84 ? 9.867 35.969 5.066 1 93.88 84 ILE B CA 1
ATOM 3233 C C . ILE B 1 84 ? 9.086 37.219 4.637 1 93.88 84 ILE B C 1
ATOM 3235 O O . ILE B 1 84 ? 8.023 37.531 5.188 1 93.88 84 ILE B O 1
ATOM 3239 N N . LYS B 1 85 ? 9.656 37.875 3.66 1 92.38 85 LYS B N 1
ATOM 3240 C CA . LYS B 1 85 ? 8.961 39.031 3.135 1 92.38 85 LYS B CA 1
ATOM 3241 C C . LYS B 1 85 ? 7.762 38.625 2.283 1 92.38 85 LYS B C 1
ATOM 3243 O O . LYS B 1 85 ? 7.711 37.5 1.771 1 92.38 85 LYS B O 1
ATOM 3248 N N . ALA B 1 86 ? 6.824 39.531 2.158 1 91.06 86 ALA B N 1
ATOM 3249 C CA . ALA B 1 86 ? 5.66 39.25 1.317 1 91.06 86 ALA B CA 1
ATOM 3250 C C . ALA B 1 86 ? 6.062 39.125 -0.148 1 91.06 86 ALA B C 1
ATOM 3252 O O . ALA B 1 86 ? 6.918 39.844 -0.639 1 91.06 86 ALA B O 1
ATOM 3253 N N . PRO B 1 87 ? 5.465 38.156 -0.771 1 91.56 87 PRO B N 1
ATOM 3254 C CA . PRO B 1 87 ? 5.836 37.938 -2.17 1 91.56 87 PRO B CA 1
ATOM 3255 C C . PRO B 1 87 ? 5.34 39.062 -3.092 1 91.56 87 PRO B C 1
ATOM 3257 O O . PRO B 1 87 ? 4.25 39.594 -2.883 1 91.56 87 PRO B O 1
ATOM 3260 N N . THR B 1 88 ? 6.211 39.344 -4.078 1 88.88 88 THR B N 1
ATOM 3261 C CA . THR B 1 88 ? 5.758 40.125 -5.215 1 88.88 88 THR B CA 1
ATOM 3262 C C . THR B 1 88 ? 5.32 39.25 -6.367 1 88.88 88 THR B C 1
ATOM 3264 O O . THR B 1 88 ? 5.648 38.062 -6.391 1 88.88 88 THR B O 1
ATOM 3267 N N . LYS B 1 89 ? 4.586 39.75 -7.289 1 86.56 89 LYS B N 1
ATOM 3268 C CA . LYS B 1 89 ? 4.051 38.938 -8.391 1 86.56 89 LYS B CA 1
ATOM 3269 C C . LYS B 1 89 ? 5.168 38.312 -9.203 1 86.56 89 LYS B C 1
ATOM 3271 O O . LYS B 1 89 ? 5.004 37.219 -9.734 1 86.56 89 LYS B O 1
ATOM 3276 N N . ASP B 1 90 ? 6.32 38.969 -9.266 1 88.44 90 ASP B N 1
ATOM 3277 C CA . ASP B 1 90 ? 7.387 38.5 -10.148 1 88.44 90 ASP B CA 1
ATOM 3278 C C . ASP B 1 90 ? 8.555 37.938 -9.344 1 88.44 90 ASP B C 1
ATOM 3280 O O . ASP B 1 90 ? 9.648 37.75 -9.875 1 88.44 90 ASP B O 1
ATOM 3284 N N . THR B 1 91 ? 8.273 37.562 -8.195 1 90.69 91 THR B N 1
ATOM 3285 C CA . THR B 1 91 ? 9.359 37.094 -7.324 1 90.69 91 THR B CA 1
ATOM 3286 C C . THR B 1 91 ? 9.953 35.812 -7.836 1 90.69 91 THR B C 1
ATOM 3288 O O . THR B 1 91 ? 9.266 35 -8.477 1 90.69 91 THR B O 1
ATOM 3291 N N . LYS B 1 92 ? 11.25 35.562 -7.602 1 92.56 92 LYS B N 1
ATOM 3292 C CA . LYS B 1 92 ? 11.945 34.312 -7.887 1 92.56 92 LYS B CA 1
ATOM 3293 C C . LYS B 1 92 ? 12.422 33.656 -6.602 1 92.56 92 LYS B C 1
ATOM 3295 O O . LYS B 1 92 ? 13.109 32.625 -6.648 1 92.56 92 LYS B O 1
ATOM 3300 N N . ALA B 1 93 ? 11.945 34.281 -5.523 1 96 93 ALA B N 1
ATOM 3301 C CA . ALA B 1 93 ? 12.344 33.781 -4.215 1 96 93 ALA B CA 1
ATOM 3302 C C . ALA B 1 93 ? 11.273 32.875 -3.619 1 96 93 ALA B C 1
ATOM 3304 O O . ALA B 1 93 ? 10.125 32.875 -4.074 1 96 93 ALA B O 1
ATOM 3305 N N . ILE B 1 94 ? 11.695 32.062 -2.676 1 96.38 94 ILE B N 1
ATOM 3306 C CA . ILE B 1 94 ? 10.773 31.281 -1.869 1 96.38 94 ILE B CA 1
ATOM 3307 C C . ILE B 1 94 ? 10.367 32.062 -0.626 1 96.38 94 ILE B C 1
ATOM 3309 O O . ILE B 1 94 ? 11.211 32.375 0.228 1 96.38 94 ILE B O 1
ATOM 3313 N N . HIS B 1 95 ? 9.156 32.375 -0.579 1 95.44 95 HIS B N 1
ATOM 3314 C CA . HIS B 1 95 ? 8.641 33.125 0.554 1 95.44 95 HIS B CA 1
ATOM 3315 C C . HIS B 1 95 ? 8.039 32.219 1.607 1 95.44 95 HIS B C 1
ATOM 3317 O O . HIS B 1 95 ? 7.145 31.422 1.305 1 95.44 95 HIS B O 1
ATOM 3323 N N . ILE B 1 96 ? 8.492 32.375 2.824 1 93.5 96 ILE B N 1
ATOM 3324 C CA . ILE B 1 96 ? 8.086 31.5 3.906 1 93.5 96 ILE B CA 1
ATOM 3325 C C . ILE B 1 96 ? 7.078 32.188 4.809 1 93.5 96 ILE B C 1
ATOM 3327 O O . ILE B 1 96 ? 7.25 33.375 5.145 1 93.5 96 ILE B O 1
ATOM 3331 N N . GLY B 1 97 ? 6.109 31.531 5.242 1 83.81 97 GLY B N 1
ATOM 3332 C CA . GLY B 1 97 ? 4.992 32.094 5.98 1 83.81 97 GLY B CA 1
ATOM 3333 C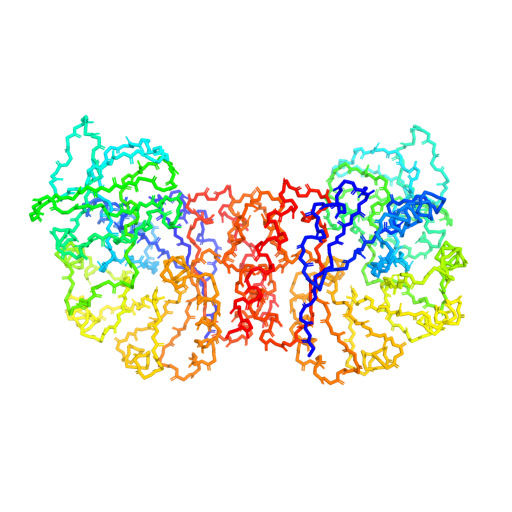 C . GLY B 1 97 ? 5.332 32.406 7.426 1 83.81 97 GLY B C 1
ATOM 3334 O O . GLY B 1 97 ? 4.797 33.375 8 1 83.81 97 GLY B O 1
ATOM 3335 N N . ASN B 1 98 ? 6.152 31.688 8.047 1 83 98 ASN B N 1
ATOM 3336 C CA . ASN B 1 98 ? 6.504 31.906 9.445 1 83 98 ASN B CA 1
ATOM 3337 C C . ASN B 1 98 ? 7.676 32.875 9.586 1 83 98 ASN B C 1
ATOM 3339 O O . ASN B 1 98 ? 8.797 32.562 9.172 1 83 98 ASN B O 1
ATOM 3343 N N . PRO B 1 99 ? 7.465 33.938 10.266 1 81.62 99 PRO B N 1
ATOM 3344 C CA . PRO B 1 99 ? 8.5 35 10.336 1 81.62 99 PRO B CA 1
ATOM 3345 C C . PRO B 1 99 ? 9.734 34.531 11.102 1 81.62 99 PRO B C 1
ATOM 3347 O O . PRO B 1 99 ? 10.797 35.156 10.984 1 81.62 99 PRO B O 1
ATOM 3350 N N . ASN B 1 100 ? 9.648 33.438 11.836 1 83.94 100 ASN B N 1
ATOM 3351 C CA . ASN B 1 100 ? 10.781 33 12.641 1 83.94 100 ASN B CA 1
ATOM 3352 C C . ASN B 1 100 ? 11.586 31.922 11.938 1 83.94 100 ASN B C 1
ATOM 3354 O O . ASN B 1 100 ? 12.547 31.391 12.5 1 83.94 100 ASN B O 1
ATOM 3358 N N . THR B 1 101 ? 11.328 31.625 10.758 1 88.44 101 THR B N 1
ATOM 3359 C CA . THR B 1 101 ? 11.883 30.469 10.078 1 88.44 101 THR B CA 1
ATOM 3360 C C . THR B 1 101 ? 13.359 30.688 9.742 1 88.44 101 THR B C 1
ATOM 3362 O O . THR B 1 101 ? 14.188 29.797 9.93 1 88.44 101 THR B O 1
ATOM 3365 N N . ILE B 1 102 ? 13.695 31.922 9.297 1 90.81 102 ILE B N 1
ATOM 3366 C CA . ILE B 1 102 ? 15.055 32.188 8.836 1 90.81 102 ILE B CA 1
ATOM 3367 C C . ILE B 1 102 ? 16.031 32.062 10 1 90.81 102 ILE B C 1
ATOM 3369 O O . ILE B 1 102 ? 17.156 31.578 9.82 1 90.81 102 ILE B O 1
ATOM 3373 N N . LYS B 1 103 ? 15.578 32.375 11.18 1 88.88 103 LYS B N 1
ATOM 3374 C CA . LYS B 1 103 ? 16.406 32.312 12.383 1 88.88 103 LYS B CA 1
ATOM 3375 C C . LYS B 1 103 ? 16.75 30.875 12.734 1 88.88 103 LYS B C 1
ATOM 3377 O O . LYS B 1 103 ? 17.703 30.625 13.477 1 88.88 103 LYS B O 1
ATOM 3382 N N . LEU B 1 104 ? 16 29.984 12.188 1 89 104 LEU B N 1
ATOM 3383 C CA . LEU B 1 104 ? 16.188 28.578 12.492 1 89 104 LEU B CA 1
ATOM 3384 C C . LEU B 1 104 ? 17.156 27.922 11.516 1 89 104 LEU B C 1
ATOM 3386 O O . LEU B 1 104 ? 17.562 26.781 11.695 1 89 104 LEU B O 1
ATOM 3390 N N . LEU B 1 105 ? 17.547 28.656 10.539 1 91.88 105 LEU B N 1
ATOM 3391 C CA . LEU B 1 105 ? 18.359 28.094 9.461 1 91.88 105 LEU B CA 1
ATOM 3392 C C . LEU B 1 105 ? 19.844 28.391 9.695 1 91.88 105 LEU B C 1
ATOM 3394 O O . LEU B 1 105 ? 20.188 29.375 10.359 1 91.88 105 LEU B O 1
ATOM 3398 N N . SER B 1 106 ? 20.625 27.484 9.289 1 93 106 SER B N 1
ATOM 3399 C CA . SER B 1 106 ? 22.078 27.641 9.242 1 93 106 SER B CA 1
ATOM 3400 C C . SER B 1 106 ? 22.656 27.062 7.957 1 93 106 SER B C 1
ATOM 3402 O O . SER B 1 106 ? 21.969 26.328 7.234 1 93 106 SER B O 1
ATOM 3404 N N . GLN B 1 107 ? 23.906 27.453 7.77 1 94.12 107 GLN B N 1
ATOM 3405 C CA . GLN B 1 107 ? 24.578 26.844 6.625 1 94.12 107 GLN B CA 1
ATOM 3406 C C . GLN B 1 107 ? 24.547 25.328 6.715 1 94.12 107 GLN B C 1
ATOM 3408 O O . GLN B 1 107 ? 24.844 24.75 7.766 1 94.12 107 GLN B O 1
ATOM 3413 N N . GLY B 1 108 ? 24.062 24.75 5.668 1 93.81 108 GLY B N 1
ATOM 3414 C CA . GLY B 1 108 ? 24.031 23.297 5.641 1 93.81 108 GLY B CA 1
ATOM 3415 C C . GLY B 1 108 ? 22.672 22.719 5.984 1 93.81 108 GLY B C 1
ATOM 3416 O O . GLY B 1 108 ? 22.422 21.531 5.77 1 93.81 108 GLY B O 1
ATOM 3417 N N . THR B 1 109 ? 21.766 23.594 6.395 1 93.44 109 THR B N 1
ATOM 3418 C CA . THR B 1 109 ? 20.422 23.109 6.723 1 93.44 109 THR B CA 1
ATOM 3419 C C . THR B 1 109 ? 19.734 22.547 5.484 1 93.44 109 THR B C 1
ATOM 3421 O O . THR B 1 109 ? 19.672 23.203 4.445 1 93.44 109 THR B O 1
ATOM 3424 N N . HIS B 1 110 ? 19.328 21.281 5.648 1 93.69 110 HIS B N 1
ATOM 3425 C CA . HIS B 1 110 ? 18.578 20.625 4.582 1 93.69 110 HIS B CA 1
ATOM 3426 C C . HIS B 1 110 ? 17.078 20.766 4.789 1 93.69 110 HIS B C 1
ATOM 3428 O O . HIS B 1 110 ? 16.562 20.484 5.875 1 93.69 110 HIS B O 1
ATOM 3434 N N . VAL B 1 111 ? 16.391 21.281 3.701 1 94.69 111 VAL B N 1
ATOM 3435 C CA . VAL B 1 111 ? 14.969 21.547 3.809 1 94.69 111 VAL B CA 1
ATOM 3436 C C . VAL B 1 111 ? 14.211 20.734 2.75 1 94.69 111 VAL B C 1
ATOM 3438 O O . VAL B 1 111 ? 14.594 20.734 1.575 1 94.69 111 VAL B O 1
ATOM 3441 N N . LYS B 1 112 ? 13.148 20.031 3.219 1 93.88 112 LYS B N 1
ATOM 3442 C CA . LYS B 1 112 ? 12.227 19.359 2.303 1 93.88 112 LYS B CA 1
ATOM 3443 C C . LYS B 1 112 ? 10.969 20.203 2.094 1 93.88 112 LYS B C 1
ATOM 3445 O O . LYS B 1 112 ? 10.414 20.75 3.049 1 93.88 112 LYS B O 1
ATOM 3450 N N . ILE B 1 113 ? 10.633 20.312 0.776 1 93.38 113 ILE B N 1
ATOM 3451 C CA . ILE B 1 113 ? 9.461 21.125 0.431 1 93.38 113 ILE B CA 1
ATOM 3452 C C . ILE B 1 113 ? 8.406 20.234 -0.225 1 93.38 113 ILE B C 1
ATOM 3454 O O . ILE B 1 113 ? 8.734 19.344 -1.017 1 93.38 113 ILE B O 1
ATOM 3458 N N . ASP B 1 114 ? 7.148 20.5 0.06 1 89.06 114 ASP B N 1
ATOM 3459 C CA . ASP B 1 114 ? 6.02 19.797 -0.525 1 89.06 114 ASP B CA 1
ATOM 3460 C C . ASP B 1 114 ? 6.16 18.281 -0.32 1 89.06 114 ASP B C 1
ATOM 3462 O O . ASP B 1 114 ? 6.16 17.516 -1.286 1 89.06 114 ASP B O 1
ATOM 3466 N N . ASP B 1 115 ? 6.312 18 0.968 1 78.12 115 ASP B N 1
ATOM 3467 C CA . ASP B 1 115 ? 6.375 16.609 1.424 1 78.12 115 ASP B CA 1
ATOM 3468 C C . ASP B 1 115 ? 7.547 15.875 0.779 1 78.12 115 ASP B C 1
ATOM 3470 O O . ASP B 1 115 ? 7.418 14.711 0.403 1 78.12 115 ASP B O 1
ATOM 3474 N N . GLY B 1 116 ? 8.578 16.609 0.487 1 83.25 116 GLY B N 1
ATOM 3475 C CA . GLY B 1 116 ? 9.805 16 0.003 1 83.25 116 GLY B CA 1
ATOM 3476 C C . GLY B 1 116 ? 9.906 15.969 -1.511 1 83.25 116 GLY B C 1
ATOM 3477 O O . GLY B 1 116 ? 10.898 15.5 -2.066 1 83.25 116 GLY B O 1
ATOM 3478 N N . ARG B 1 117 ? 8.977 16.484 -2.191 1 83.5 117 ARG B N 1
ATOM 3479 C CA . ARG B 1 117 ? 8.992 16.516 -3.65 1 83.5 117 ARG B CA 1
ATOM 3480 C C . ARG B 1 117 ? 10.086 17.453 -4.156 1 83.5 117 ARG B C 1
ATOM 3482 O O . ARG B 1 117 ? 10.562 17.312 -5.281 1 83.5 117 ARG B O 1
ATOM 3489 N N . MET B 1 118 ? 10.391 18.438 -3.336 1 92.56 118 MET B N 1
ATOM 3490 C CA . MET B 1 118 ? 11.508 19.344 -3.588 1 92.56 118 MET B CA 1
ATOM 3491 C C . MET B 1 118 ? 12.438 19.406 -2.381 1 92.56 118 MET B C 1
ATOM 3493 O O . MET B 1 118 ? 12.016 19.156 -1.252 1 92.56 118 MET B O 1
ATOM 3497 N N . GLU B 1 119 ? 13.664 19.656 -2.725 1 95.56 119 GLU B N 1
ATOM 3498 C CA . GLU B 1 119 ? 14.648 19.75 -1.656 1 95.56 119 GLU B CA 1
ATOM 3499 C C . GLU B 1 119 ? 15.625 20.906 -1.91 1 95.56 119 GLU B C 1
ATOM 3501 O O . GLU B 1 119 ? 16.031 21.141 -3.049 1 95.56 119 GLU B O 1
ATOM 3506 N N . ILE B 1 120 ? 16.016 21.594 -0.852 1 96.62 120 ILE B N 1
ATOM 3507 C CA . ILE B 1 120 ? 17.016 22.672 -0.941 1 96.62 120 ILE B CA 1
ATOM 3508 C C . ILE B 1 120 ? 18 22.547 0.219 1 96.62 120 ILE B C 1
ATOM 3510 O O . ILE B 1 120 ? 17.703 21.906 1.23 1 96.62 120 ILE B O 1
ATOM 3514 N N . VAL B 1 121 ? 19.156 23.125 0.05 1 97.25 121 VAL B N 1
ATOM 3515 C CA . VAL B 1 121 ? 20.156 23.234 1.106 1 97.25 121 VAL B CA 1
ATOM 3516 C C . VAL B 1 121 ? 20.578 24.688 1.285 1 97.25 121 VAL B C 1
ATOM 3518 O O . VAL B 1 121 ? 20.891 25.375 0.31 1 97.25 121 VAL B O 1
ATOM 3521 N N . VAL B 1 122 ? 20.562 25.125 2.504 1 96.88 122 VAL B N 1
ATOM 3522 C CA . VAL B 1 122 ? 20.891 26.516 2.805 1 96.88 122 VAL B CA 1
ATOM 3523 C C . VAL B 1 122 ? 22.406 26.719 2.672 1 96.88 122 VAL B C 1
ATOM 3525 O O . VAL B 1 122 ? 23.188 25.969 3.25 1 96.88 122 VAL B O 1
ATOM 3528 N N . ASN B 1 123 ? 22.75 27.734 1.935 1 97.12 123 ASN B N 1
ATOM 3529 C CA . ASN B 1 123 ? 24.156 28.047 1.717 1 97.12 123 ASN B CA 1
ATOM 3530 C C . ASN B 1 123 ? 24.641 29.094 2.699 1 97.12 123 ASN B C 1
ATOM 3532 O O . ASN B 1 123 ? 25.781 29.031 3.176 1 97.12 123 ASN B O 1
ATOM 3536 N N . SER B 1 124 ? 23.797 30.109 2.855 1 96.31 124 SER B N 1
ATOM 3537 C CA . SER B 1 124 ? 24.188 31.203 3.729 1 96.31 124 SER B CA 1
ATOM 3538 C C . SER B 1 124 ? 22.969 31.984 4.211 1 96.31 124 SER B C 1
ATOM 3540 O O . SER B 1 124 ? 21.906 31.953 3.568 1 96.31 124 SER B O 1
ATOM 3542 N N . ILE B 1 125 ? 23.234 32.625 5.348 1 96.06 125 ILE B N 1
ATOM 3543 C CA . ILE B 1 125 ? 22.234 33.531 5.879 1 96.06 125 ILE B CA 1
ATOM 3544 C C . ILE B 1 125 ? 22.656 34.969 5.602 1 96.06 125 ILE B C 1
ATOM 3546 O O . ILE B 1 125 ? 23.719 35.406 6.074 1 96.06 125 ILE B O 1
ATOM 3550 N N . LYS B 1 126 ? 21.859 35.625 4.875 1 95.31 126 LYS B N 1
ATOM 3551 C CA . LYS B 1 126 ? 22.203 37 4.527 1 95.31 126 LYS B CA 1
ATOM 3552 C C . LYS B 1 126 ? 21.891 37.969 5.676 1 95.31 126 LYS B C 1
ATOM 3554 O O . LYS B 1 126 ? 22.672 38.844 5.977 1 95.31 126 LYS B O 1
ATOM 3559 N N . ASP B 1 127 ? 20.672 37.844 6.188 1 93.62 127 ASP B N 1
ATOM 3560 C CA . ASP B 1 127 ? 20.203 38.625 7.324 1 93.62 127 ASP B CA 1
ATOM 3561 C C . ASP B 1 127 ? 19.047 37.906 8.047 1 93.62 127 ASP B C 1
ATOM 3563 O O . ASP B 1 127 ? 18.844 36.719 7.863 1 93.62 127 ASP B O 1
ATOM 3567 N N . SER B 1 128 ? 18.406 38.688 8.859 1 92.44 128 SER B N 1
ATOM 3568 C CA . SER B 1 128 ? 17.391 38.094 9.711 1 92.44 128 SER B CA 1
ATOM 3569 C C . SER B 1 128 ? 16.156 37.719 8.906 1 92.44 128 SER B C 1
ATOM 3571 O O . SER B 1 128 ? 15.297 36.969 9.398 1 92.44 128 SER B O 1
ATOM 3573 N N . GLU B 1 129 ? 16.109 38.125 7.633 1 95.06 129 GLU B N 1
ATOM 3574 C CA . GLU B 1 129 ? 14.891 37.906 6.859 1 95.06 129 GLU B CA 1
ATOM 3575 C C . GLU B 1 129 ? 15.18 37.125 5.578 1 95.06 129 GLU B C 1
ATOM 3577 O O . GLU B 1 129 ? 14.258 36.781 4.84 1 95.06 129 GLU B O 1
ATOM 3582 N N . THR B 1 130 ? 16.484 36.875 5.398 1 95.75 130 THR B N 1
ATOM 3583 C CA . THR B 1 130 ? 16.812 36.344 4.09 1 95.75 130 THR B CA 1
ATOM 3584 C C . THR B 1 130 ? 17.938 35.312 4.203 1 95.75 130 THR B C 1
ATOM 3586 O O . THR B 1 130 ? 18.891 35.531 4.953 1 95.75 130 THR B O 1
ATOM 3589 N N . ALA B 1 131 ? 17.766 34.219 3.471 1 97.12 131 ALA B N 1
ATOM 3590 C CA . ALA B 1 131 ? 18.797 33.219 3.307 1 97.12 131 ALA B CA 1
ATOM 3591 C C . ALA B 1 131 ? 18.953 32.812 1.844 1 97.12 131 ALA B C 1
ATOM 3593 O O . ALA B 1 131 ? 18.078 33.094 1.021 1 97.12 131 ALA B O 1
ATOM 3594 N N . ILE B 1 132 ? 20.125 32.25 1.564 1 97.81 132 ILE B N 1
ATOM 3595 C CA . ILE B 1 132 ? 20.391 31.75 0.222 1 97.81 132 ILE B CA 1
ATOM 3596 C C . ILE B 1 132 ? 20.531 30.219 0.263 1 97.81 132 ILE B C 1
ATOM 3598 O O . ILE B 1 132 ? 21.188 29.672 1.155 1 97.81 132 ILE B O 1
ATOM 3602 N N . ALA B 1 133 ? 19.875 29.578 -0.662 1 97.94 133 ALA B N 1
ATOM 3603 C CA . ALA B 1 133 ? 19.922 28.125 -0.703 1 97.94 133 ALA B CA 1
ATOM 3604 C C . ALA B 1 133 ? 20.172 27.625 -2.123 1 97.94 133 ALA B C 1
ATOM 3606 O O . ALA B 1 133 ? 20.078 28.391 -3.084 1 97.94 133 ALA B O 1
ATOM 3607 N N . THR B 1 134 ? 20.547 26.391 -2.234 1 98.31 134 THR B N 1
ATOM 3608 C CA . THR B 1 134 ? 20.688 25.688 -3.506 1 98.31 134 THR B CA 1
ATOM 3609 C C . THR B 1 134 ? 19.609 24.609 -3.641 1 98.31 134 THR B C 1
ATOM 3611 O O . THR B 1 134 ? 19.344 23.875 -2.693 1 98.31 134 THR B O 1
ATOM 3614 N N . VAL B 1 135 ? 19.047 24.562 -4.84 1 97.88 135 VAL B N 1
ATOM 3615 C CA . VAL B 1 135 ? 18.047 23.547 -5.113 1 97.88 135 VAL B CA 1
ATOM 3616 C C . VAL B 1 135 ? 18.719 22.203 -5.395 1 97.88 135 VAL B C 1
ATOM 3618 O O . VAL B 1 135 ? 19.547 22.094 -6.297 1 97.88 135 VAL B O 1
ATOM 3621 N N . ILE B 1 136 ? 18.344 21.219 -4.625 1 96.75 136 ILE B N 1
ATOM 3622 C CA . ILE B 1 136 ? 18.906 19.875 -4.777 1 96.75 136 ILE B CA 1
ATOM 3623 C C . ILE B 1 136 ? 17.953 19.031 -5.625 1 96.75 136 ILE B C 1
ATOM 3625 O O . ILE B 1 136 ? 18.406 18.234 -6.465 1 96.75 136 ILE B O 1
ATOM 3629 N N . LYS B 1 137 ? 16.734 19.141 -5.363 1 94 137 LYS B N 1
ATOM 3630 C CA . LYS B 1 137 ? 15.664 18.5 -6.121 1 94 137 LYS B CA 1
ATOM 3631 C C . LYS B 1 137 ? 14.625 19.531 -6.566 1 94 137 LYS B C 1
ATOM 3633 O O . LYS B 1 137 ? 13.961 20.156 -5.734 1 94 137 LYS B O 1
ATOM 3638 N N . GLY B 1 138 ? 14.438 19.656 -7.891 1 95.25 138 GLY B N 1
ATOM 3639 C CA . GLY B 1 138 ? 13.586 20.703 -8.445 1 95.25 138 GLY B CA 1
ATOM 3640 C C . GLY B 1 138 ? 12.141 20.266 -8.594 1 95.25 138 GLY B C 1
ATOM 3641 O O . GLY B 1 138 ? 11.781 19.141 -8.25 1 95.25 138 GLY B O 1
ATOM 3642 N N . GLY B 1 139 ? 11.297 21.266 -8.984 1 94.62 139 GLY B N 1
ATOM 3643 C CA . GLY B 1 139 ? 9.867 21.078 -9.18 1 94.62 139 GLY B CA 1
ATOM 3644 C C . GLY B 1 139 ? 9.086 22.375 -9.211 1 94.62 139 GLY B C 1
ATOM 3645 O O . GLY B 1 139 ? 9.672 23.453 -9.227 1 94.62 139 GLY B O 1
ATOM 3646 N N . GLU B 1 140 ? 7.848 22.234 -9.312 1 94.44 140 GLU B N 1
ATOM 3647 C CA . GLU B 1 140 ? 6.977 23.406 -9.281 1 94.44 140 GLU B CA 1
ATOM 3648 C C . GLU B 1 140 ? 6.559 23.75 -7.859 1 94.44 140 GLU B C 1
ATOM 3650 O O . GLU B 1 140 ? 5.832 22.984 -7.219 1 94.44 140 GLU B O 1
ATOM 3655 N N . LEU B 1 141 ? 7.004 24.875 -7.406 1 94.31 141 LEU B N 1
ATOM 3656 C CA . LEU B 1 141 ? 6.621 25.375 -6.086 1 94.31 141 LEU B CA 1
ATOM 3657 C C . LEU B 1 141 ? 5.238 26.016 -6.125 1 94.31 141 LEU B C 1
ATOM 3659 O O . LEU B 1 141 ? 4.988 26.906 -6.934 1 94.31 141 LEU B O 1
ATOM 3663 N N . LYS B 1 142 ? 4.434 25.531 -5.262 1 90 142 LYS B N 1
ATOM 3664 C CA . LYS B 1 142 ? 3.068 26.047 -5.164 1 90 142 LYS B CA 1
ATOM 3665 C C . LYS B 1 142 ? 2.818 26.688 -3.801 1 90 142 LYS B C 1
ATOM 3667 O O . LYS B 1 142 ? 3.514 26.375 -2.83 1 90 142 LYS B O 1
ATOM 3672 N N . PRO B 1 143 ? 1.819 27.531 -3.773 1 88.94 143 PRO B N 1
ATOM 3673 C CA . PRO B 1 143 ? 1.516 28.219 -2.512 1 88.94 143 PRO B CA 1
ATOM 3674 C 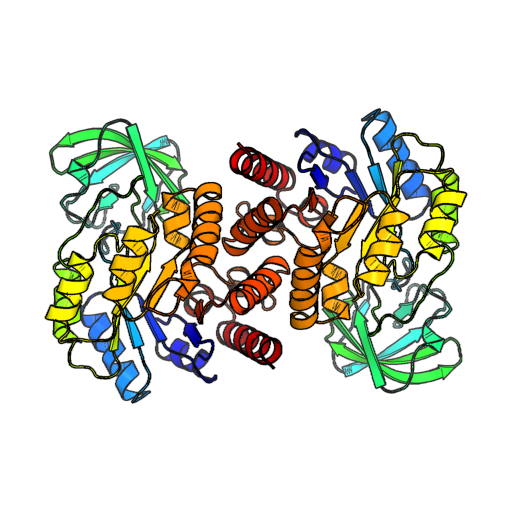C . PRO B 1 143 ? 1.098 27.25 -1.407 1 88.94 143 PRO B C 1
ATOM 3676 O O . PRO B 1 143 ? 0.396 26.266 -1.673 1 88.94 143 PRO B O 1
ATOM 3679 N N . GLY B 1 144 ? 1.607 27.562 -0.241 1 88.12 144 GLY B N 1
ATOM 3680 C CA . GLY B 1 144 ? 1.089 26.906 0.948 1 88.12 144 GLY B CA 1
ATOM 3681 C C . GLY B 1 144 ? 1.695 25.531 1.182 1 88.12 144 GLY B C 1
ATOM 3682 O O . GLY B 1 144 ? 1.344 24.844 2.145 1 88.12 144 GLY B O 1
ATOM 3683 N N . LYS B 1 145 ? 2.646 25.156 0.378 1 89.62 145 LYS B N 1
ATOM 3684 C CA . LYS B 1 145 ? 3.248 23.844 0.525 1 89.62 145 LYS B CA 1
ATOM 3685 C C . LYS B 1 145 ? 4.145 23.781 1.757 1 89.62 145 LYS B C 1
ATOM 3687 O O . LYS B 1 145 ? 4.637 24.797 2.225 1 89.62 145 LYS B O 1
ATOM 3692 N N . GLY B 1 146 ? 4.262 22.625 2.215 1 91.12 146 GLY B N 1
ATOM 3693 C CA . GLY B 1 146 ? 5.051 22.422 3.42 1 91.12 146 GLY B CA 1
ATOM 3694 C C . GLY B 1 146 ? 6.52 22.75 3.234 1 91.12 146 GLY B C 1
ATOM 3695 O O . GLY B 1 146 ? 7.098 22.469 2.182 1 91.12 146 GLY B O 1
ATOM 3696 N N . PHE B 1 147 ? 7.094 23.406 4.223 1 93.12 147 PHE B N 1
ATOM 3697 C CA . PHE B 1 147 ? 8.508 23.719 4.391 1 93.12 147 PHE B CA 1
ATOM 3698 C C . PHE B 1 147 ? 9.078 23 5.609 1 93.12 147 PHE B C 1
ATOM 3700 O O . PHE B 1 147 ? 8.945 23.484 6.738 1 93.12 147 PHE B O 1
ATOM 3707 N N . ASN B 1 148 ? 9.797 21.891 5.348 1 91.81 148 ASN B N 1
ATOM 3708 C CA . ASN B 1 148 ? 10.062 20.984 6.457 1 91.81 148 ASN B CA 1
ATOM 3709 C C . ASN B 1 148 ? 11.539 21.016 6.863 1 91.81 148 ASN B C 1
ATOM 3711 O O . ASN B 1 148 ? 12.414 20.766 6.035 1 91.81 148 ASN B O 1
ATOM 3715 N N . LEU B 1 149 ? 11.758 21.344 8.133 1 89.69 149 LEU B N 1
ATOM 3716 C CA . LEU B 1 149 ? 13.062 21.203 8.781 1 89.69 1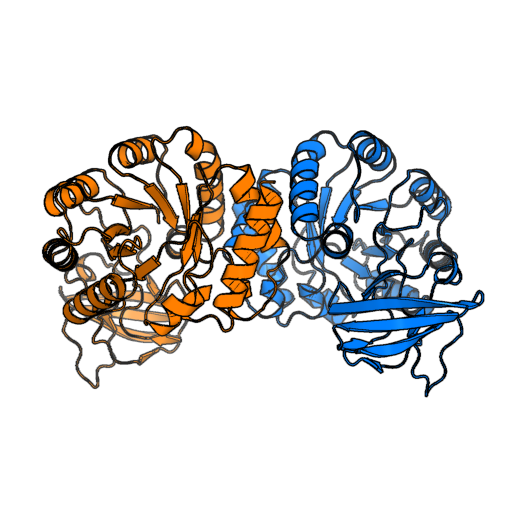49 LEU B CA 1
ATOM 3717 C C . LEU B 1 149 ? 13.117 19.953 9.641 1 89.69 149 LEU B C 1
ATOM 3719 O O . LEU B 1 149 ? 12.125 19.578 10.281 1 89.69 149 LEU B O 1
ATOM 3723 N N . GLN B 1 150 ? 14.281 19.25 9.594 1 84.12 150 GLN B N 1
ATOM 3724 C CA . GLN B 1 150 ? 14.461 18.031 10.375 1 84.12 150 GLN B CA 1
ATOM 3725 C C . GLN B 1 150 ? 15.633 18.156 11.336 1 84.12 150 GLN B C 1
ATOM 3727 O O . GLN B 1 150 ? 16.75 18.469 10.922 1 84.12 150 GLN B O 1
ATOM 3732 N N . PRO B 1 151 ? 15.367 17.953 12.516 1 81.38 151 PRO B N 1
ATOM 3733 C CA . PRO B 1 151 ? 14.094 17.719 13.195 1 81.38 151 PRO B CA 1
ATOM 3734 C C . PRO B 1 151 ? 13.203 18.953 13.242 1 81.38 151 PRO B C 1
ATOM 3736 O O . PRO B 1 151 ? 13.695 20.078 13.109 1 81.38 151 PRO B O 1
ATOM 3739 N N . HIS B 1 152 ? 11.906 18.703 13.375 1 83.62 152 HIS B N 1
ATOM 3740 C CA . HIS B 1 152 ? 11.008 19.844 13.5 1 83.62 152 HIS B CA 1
ATOM 3741 C C . HIS B 1 152 ? 11.438 20.766 14.641 1 83.62 152 HIS B C 1
ATOM 3743 O O . HIS B 1 152 ? 11.555 20.312 15.789 1 83.62 152 HIS B O 1
ATOM 3749 N N . PRO B 1 153 ? 11.484 22 14.344 1 75.94 153 PRO B N 1
ATOM 3750 C CA . PRO B 1 153 ? 12.219 22.844 15.289 1 75.94 153 PRO B CA 1
ATOM 3751 C C . PRO B 1 153 ? 11.312 23.5 16.328 1 75.94 153 PRO B C 1
ATOM 3753 O O . PRO B 1 153 ? 11.805 24.094 17.297 1 75.94 153 PRO B O 1
ATOM 3756 N N . PHE B 1 154 ? 10.086 23.422 16.156 1 78.62 154 PHE B N 1
ATOM 3757 C CA . PHE B 1 154 ? 9.219 24.234 17 1 78.62 154 PHE B CA 1
ATOM 3758 C C . PHE B 1 154 ? 8.516 23.375 18.031 1 78.62 154 PHE B C 1
ATOM 3760 O O . PHE B 1 154 ? 8.062 22.266 17.734 1 78.62 154 PHE B O 1
ATOM 3767 N N . VAL B 1 155 ? 8.625 23.953 19.219 1 79.06 155 VAL B N 1
ATOM 3768 C CA . VAL B 1 155 ? 7.703 23.531 20.281 1 79.06 155 VAL B CA 1
ATOM 3769 C C . VAL B 1 155 ? 6.723 24.656 20.578 1 79.06 155 VAL B C 1
ATOM 3771 O O . VAL B 1 155 ? 7.121 25.734 21.062 1 79.06 155 VAL B O 1
ATOM 3774 N N . GLN B 1 156 ? 5.543 24.469 20.188 1 83.81 156 GLN B N 1
ATOM 3775 C CA . GLN B 1 156 ? 4.527 25.5 20.375 1 83.81 156 GLN B CA 1
ATOM 3776 C C . GLN B 1 156 ? 3.705 25.234 21.641 1 83.81 156 GLN B C 1
ATOM 3778 O O . GLN B 1 156 ? 3.078 24.172 21.766 1 83.81 156 GLN B O 1
ATOM 3783 N N . ASN B 1 157 ? 3.66 26.25 22.484 1 88 157 ASN B N 1
ATOM 3784 C CA . ASN B 1 157 ? 2.891 26.125 23.703 1 88 157 ASN B CA 1
ATOM 3785 C C . ASN B 1 157 ? 1.514 26.766 23.578 1 88 157 ASN B C 1
ATOM 3787 O O . ASN B 1 157 ? 0.631 26.516 24.406 1 88 157 ASN B O 1
ATOM 3791 N N . GLN B 1 158 ? 1.447 27.625 22.547 1 92.44 158 GLN B N 1
ATOM 3792 C CA . GLN B 1 158 ? 0.187 28.297 22.266 1 92.44 158 GLN B CA 1
ATOM 3793 C C . GLN B 1 158 ? -0.142 28.234 20.781 1 92.44 158 GLN B C 1
ATOM 3795 O O . GLN B 1 158 ? 0.746 28.031 19.953 1 92.44 158 GLN B O 1
ATOM 3800 N N . LEU B 1 159 ? -1.374 28.422 20.516 1 94.69 159 LEU B N 1
ATOM 3801 C CA . LEU B 1 159 ? -1.8 28.438 19.125 1 94.69 159 LEU B CA 1
ATOM 3802 C C . LEU B 1 159 ? -1.188 29.609 18.375 1 94.69 159 LEU B C 1
ATOM 3804 O O . LEU B 1 159 ? -0.943 30.672 18.969 1 94.69 159 LEU B O 1
ATOM 3808 N N . SER B 1 160 ? -0.959 29.406 17.125 1 90.44 160 SER B N 1
ATOM 3809 C CA . SER B 1 160 ? -0.625 30.547 16.281 1 90.44 160 SER B CA 1
ATOM 3810 C C . SER B 1 160 ? -1.773 31.547 16.219 1 90.44 160 SER B C 1
ATOM 3812 O O . SER B 1 160 ? -2.916 31.203 16.547 1 90.44 160 SER B O 1
ATOM 3814 N N . GLU B 1 161 ? -1.492 32.75 15.789 1 91.44 161 GLU B N 1
ATOM 3815 C CA . GLU B 1 161 ? -2.525 33.781 15.648 1 91.44 161 GLU B CA 1
ATOM 3816 C C . GLU B 1 161 ? -3.611 33.344 14.672 1 91.44 161 GLU B C 1
ATOM 3818 O O . GLU B 1 161 ? -4.801 33.531 14.922 1 91.44 161 GLU B O 1
ATOM 3823 N N . ARG B 1 162 ? -3.178 32.75 13.656 1 91.31 162 ARG B N 1
ATOM 3824 C CA . ARG B 1 162 ? -4.125 32.281 12.656 1 91.31 162 ARG B CA 1
ATOM 3825 C C . ARG B 1 162 ? -5.051 31.203 13.234 1 91.31 162 ARG B C 1
ATOM 3827 O O . ARG B 1 162 ? -6.27 31.266 13.047 1 91.31 162 ARG B O 1
ATOM 3834 N N . ASP B 1 163 ? -4.48 30.234 13.859 1 96.5 163 ASP B N 1
ATOM 3835 C CA . ASP B 1 163 ? -5.281 29.172 14.438 1 96.5 163 ASP B CA 1
ATOM 3836 C C . ASP B 1 163 ? -6.227 29.703 15.508 1 96.5 163 ASP B C 1
ATOM 3838 O O . ASP B 1 163 ? -7.379 29.281 15.602 1 96.5 163 ASP B O 1
ATOM 3842 N N . ALA B 1 164 ? -5.719 30.641 16.281 1 97.06 164 ALA B N 1
ATOM 3843 C CA . ALA B 1 164 ? -6.555 31.266 17.312 1 97.06 164 ALA B CA 1
ATOM 3844 C C . ALA B 1 164 ? -7.754 31.969 16.688 1 97.06 164 ALA B C 1
ATOM 3846 O O . ALA B 1 164 ? -8.867 31.906 17.219 1 97.06 164 ALA B O 1
ATOM 3847 N N . GLU B 1 165 ? -7.527 32.656 15.617 1 97.81 165 GLU B N 1
ATOM 3848 C CA . GLU B 1 165 ? -8.609 33.344 14.906 1 97.81 165 GLU B CA 1
ATOM 3849 C C . GLU B 1 165 ? -9.656 32.344 14.406 1 97.81 165 GLU B C 1
ATOM 3851 O O . GLU B 1 165 ? -10.859 32.594 14.547 1 97.81 165 GLU B O 1
ATOM 3856 N N . ILE B 1 166 ? -9.211 31.266 13.867 1 98.38 166 ILE B N 1
ATOM 3857 C CA . ILE B 1 166 ? -10.117 30.234 13.367 1 98.38 166 ILE B CA 1
ATOM 3858 C C . ILE B 1 166 ? -10.969 29.703 14.516 1 98.38 166 ILE B C 1
ATOM 3860 O O . ILE B 1 166 ? -12.188 29.594 14.391 1 98.38 166 ILE B O 1
ATOM 3864 N N . VAL B 1 167 ? -10.305 29.406 15.625 1 98.69 167 VAL B N 1
ATOM 3865 C CA . VAL B 1 167 ? -10.984 28.844 16.781 1 98.69 167 VAL B CA 1
ATOM 3866 C C . VAL B 1 167 ? -12.023 29.828 17.312 1 98.69 167 VAL B C 1
ATOM 3868 O O . VAL B 1 167 ? -13.164 29.453 17.594 1 98.69 167 VAL B O 1
ATOM 3871 N N . GLU B 1 168 ? -11.633 31.062 17.359 1 98.5 168 GLU B N 1
ATOM 3872 C CA . GLU B 1 168 ? -12.547 32.094 17.844 1 98.5 168 GLU B CA 1
ATOM 3873 C C . GLU B 1 168 ? -13.805 32.156 16.984 1 98.5 168 GLU B C 1
ATOM 3875 O O . GLU B 1 168 ? -14.914 32.312 17.5 1 98.5 168 GLU B O 1
ATOM 3880 N N . LYS B 1 169 ? -13.68 32.031 15.758 1 98.56 169 LYS B N 1
ATOM 3881 C CA . LYS B 1 169 ? -14.781 32.219 14.812 1 98.56 169 LYS B CA 1
ATOM 3882 C C . LYS B 1 169 ? -15.656 30.969 14.75 1 98.56 169 LYS B C 1
ATOM 3884 O O . LYS B 1 169 ? -16.812 31.047 14.336 1 98.56 169 LYS B O 1
ATOM 3889 N N . LEU B 1 170 ? -15.117 29.828 15.188 1 98.62 170 LEU B N 1
ATOM 3890 C CA . LEU B 1 170 ? -15.844 28.594 14.938 1 98.62 170 LEU B CA 1
ATOM 3891 C C . LEU B 1 170 ? -16.141 27.859 16.234 1 98.62 170 LEU B C 1
ATOM 3893 O O . LEU B 1 170 ? -16.812 26.828 16.234 1 98.62 170 LEU B O 1
ATOM 3897 N N . LYS B 1 171 ? -15.703 28.359 17.438 1 98.19 171 LYS B N 1
ATOM 3898 C CA . LYS B 1 171 ? -15.805 27.688 18.719 1 98.19 171 LYS B CA 1
ATOM 3899 C C . LYS B 1 171 ? -17.266 27.453 19.109 1 98.19 171 LYS B C 1
ATOM 3901 O O . LYS B 1 171 ? -17.578 26.5 19.828 1 98.19 171 LYS B O 1
ATOM 3906 N N . ASP B 1 172 ? -18.172 28.219 18.578 1 98 172 ASP B N 1
ATOM 3907 C CA . ASP B 1 172 ? -19.578 28.125 18.984 1 98 172 ASP B CA 1
ATOM 3908 C C . ASP B 1 172 ? -20.375 27.328 17.969 1 98 172 ASP B C 1
ATOM 3910 O O . ASP B 1 172 ? -21.594 27.141 18.141 1 98 172 ASP B O 1
ATOM 3914 N N . VAL B 1 173 ? -19.781 26.859 16.906 1 98.31 173 VAL B N 1
ATOM 3915 C CA . VAL B 1 173 ? -20.438 26 15.93 1 98.31 173 VAL B CA 1
ATOM 3916 C C . VAL B 1 173 ? -20.484 24.562 16.453 1 98.31 173 VAL B C 1
ATOM 3918 O O . VAL B 1 173 ? -19.438 23.906 16.578 1 98.31 173 VAL B O 1
ATOM 3921 N N . LYS B 1 174 ? -21.578 24.094 16.656 1 97.81 174 LYS B N 1
ATOM 3922 C CA . LYS B 1 174 ? -21.797 22.844 17.375 1 97.81 174 LYS B CA 1
ATOM 3923 C C . LYS B 1 174 ? -21.125 21.672 16.656 1 97.81 174 LYS B C 1
ATOM 3925 O O . LYS B 1 174 ? -20.578 20.781 17.297 1 97.81 174 LYS B O 1
ATOM 3930 N N . GLU B 1 175 ? -21.109 21.656 15.367 1 98.44 175 GLU B N 1
ATOM 3931 C CA . GLU B 1 175 ? -20.672 20.531 14.555 1 98.44 175 GLU B CA 1
ATOM 3932 C C . GLU B 1 175 ? -19.141 20.469 14.484 1 98.44 175 GLU B C 1
ATOM 3934 O O . GLU B 1 175 ? -18.578 19.469 14.055 1 98.44 175 GLU B O 1
ATOM 3939 N N . VAL B 1 176 ? -18.453 21.484 14.961 1 98.69 176 VAL B N 1
ATOM 3940 C CA . VAL B 1 176 ? -17.031 21.641 14.68 1 98.69 176 VAL B CA 1
ATOM 3941 C C . VAL B 1 176 ? -16.219 20.984 15.789 1 98.69 176 VAL B C 1
ATOM 3943 O O . VAL B 1 176 ? -16.5 21.172 16.969 1 98.69 176 VAL B O 1
ATOM 3946 N N . CYS B 1 177 ? -15.242 20.188 15.359 1 98.62 177 CYS B N 1
ATOM 3947 C CA . CYS B 1 177 ? -14.102 19.703 16.125 1 98.62 177 CYS B CA 1
ATOM 3948 C C . CYS B 1 177 ? -12.797 20.266 15.57 1 98.62 177 CYS B C 1
ATOM 3950 O O . CYS B 1 177 ? -12.742 20.703 14.414 1 98.62 177 CYS B O 1
ATOM 3952 N N . PHE B 1 178 ? -11.781 20.281 16.438 1 98.81 178 PHE B N 1
ATOM 3953 C CA . PHE B 1 178 ? -10.508 20.812 15.969 1 98.81 178 PHE B CA 1
ATOM 3954 C C . PHE B 1 178 ? -9.422 19.734 16 1 98.81 178 PHE B C 1
ATOM 3956 O O . PHE B 1 178 ? -9.297 19 16.984 1 98.81 178 PHE B O 1
ATOM 3963 N N . ALA B 1 179 ? -8.742 19.578 14.914 1 98.69 179 ALA B N 1
ATOM 3964 C CA . ALA B 1 179 ? -7.523 18.781 14.844 1 98.69 179 ALA B CA 1
ATOM 3965 C C . ALA B 1 179 ? -6.289 19.672 14.758 1 98.69 179 ALA B C 1
ATOM 3967 O O . ALA B 1 179 ? -6.234 20.594 13.93 1 98.69 179 ALA B O 1
ATOM 3968 N N . LEU B 1 180 ? -5.312 19.438 15.625 1 98 180 LEU B N 1
ATOM 3969 C CA . LEU B 1 180 ? -4.145 20.297 15.711 1 98 180 LEU B CA 1
ATOM 3970 C C . LEU B 1 180 ? -2.896 19.578 15.211 1 98 180 LEU B C 1
ATOM 3972 O O . LEU B 1 180 ? -2.521 18.531 15.75 1 98 180 LEU B O 1
ATOM 3976 N N . SER B 1 181 ? -2.24 20.172 14.258 1 96.06 181 SER B N 1
ATOM 3977 C CA . SER B 1 181 ? -1.067 19.562 13.633 1 96.06 181 SER B CA 1
ATOM 3978 C C . SER B 1 181 ? 0.172 19.734 14.5 1 96.06 181 SER B C 1
ATOM 3980 O O . SER B 1 181 ? 0.311 20.734 15.203 1 96.06 181 SER B O 1
ATOM 3982 N N . PHE B 1 182 ? 1.085 18.766 14.469 1 94.5 182 PHE B N 1
ATOM 3983 C CA . PHE B 1 182 ? 2.439 18.766 15.008 1 94.5 182 PHE B CA 1
ATOM 3984 C C . PHE B 1 182 ? 2.416 18.922 16.531 1 94.5 182 PHE B C 1
ATOM 3986 O O . PHE B 1 182 ? 3.258 19.609 17.094 1 94.5 182 PHE B O 1
ATOM 3993 N N . VAL B 1 183 ? 1.473 18.328 17.109 1 95.81 183 VAL B N 1
ATOM 3994 C CA . VAL B 1 183 ? 1.413 18.344 18.562 1 95.81 183 VAL B CA 1
ATOM 3995 C C . VAL B 1 183 ? 2.6 17.578 19.141 1 95.81 183 VAL B C 1
ATOM 3997 O O . VAL B 1 183 ? 2.914 16.484 18.672 1 95.81 183 VAL B O 1
ATOM 4000 N N . CYS B 1 184 ? 3.287 18.25 20.172 1 92.88 184 CYS B N 1
ATOM 4001 C CA . CYS B 1 184 ? 4.395 17.547 20.812 1 92.88 184 CYS B CA 1
ATOM 4002 C C . CYS B 1 184 ? 4.434 17.828 22.312 1 92.88 184 CYS B C 1
ATOM 4004 O O . CYS B 1 184 ? 5.25 17.266 23.031 1 92.88 184 CYS B O 1
ATOM 4006 N N . VAL B 1 185 ? 3.51 18.719 22.781 1 93.62 185 VAL B N 1
ATOM 4007 C CA . VAL B 1 185 ? 3.41 19.031 24.203 1 93.62 185 VAL B CA 1
ATOM 4008 C C . VAL B 1 185 ? 1.943 19.203 24.594 1 93.62 185 VAL B C 1
ATOM 4010 O O . VAL B 1 185 ? 1.092 19.453 23.734 1 93.62 185 VAL B O 1
ATOM 4013 N N . VAL B 1 186 ? 1.675 19.078 25.844 1 95.88 186 VAL B N 1
ATOM 4014 C CA . VAL B 1 186 ? 0.301 19.141 26.344 1 95.88 186 VAL B CA 1
ATOM 4015 C C . VAL B 1 186 ? -0.184 20.578 26.344 1 95.88 186 VAL B C 1
ATOM 4017 O O . VAL B 1 186 ? -1.38 20.844 26.203 1 95.88 186 VAL B O 1
ATOM 4020 N N . GLU B 1 187 ? 0.748 21.5 26.453 1 95.69 187 GLU B N 1
ATOM 4021 C CA . GLU B 1 187 ? 0.407 22.906 26.609 1 95.69 187 GLU B CA 1
ATOM 4022 C C . GLU B 1 187 ? -0.393 23.422 25.422 1 95.69 187 GLU B C 1
ATOM 4024 O O . GLU B 1 187 ? -1.347 24.188 25.594 1 95.69 187 GLU B O 1
ATOM 4029 N N . GLU B 1 188 ? -0.042 23.031 24.281 1 93 188 GLU B N 1
ATOM 4030 C CA . GLU B 1 188 ? -0.746 23.516 23.094 1 93 188 GLU B CA 1
ATOM 4031 C C . GLU B 1 188 ? -2.182 23 23.062 1 93 188 GLU B C 1
ATOM 4033 O O . GLU B 1 188 ? -3.092 23.719 22.625 1 93 188 GLU B O 1
ATOM 4038 N N . ILE B 1 189 ? -2.377 21.812 23.469 1 96.94 189 ILE B N 1
ATOM 4039 C CA . ILE B 1 189 ? -3.707 21.219 23.547 1 96.94 189 ILE B CA 1
ATOM 4040 C C . ILE B 1 189 ? -4.547 21.953 24.578 1 96.94 189 ILE B C 1
ATOM 4042 O O . ILE B 1 189 ? -5.723 22.25 24.344 1 96.94 189 ILE B O 1
ATOM 4046 N N . GLN B 1 190 ? -3.928 22.234 25.688 1 97.25 190 GLN B N 1
ATOM 4047 C CA . GLN B 1 190 ? -4.621 22.938 26.766 1 97.25 190 GLN B CA 1
ATOM 4048 C C . GLN B 1 190 ? -5.055 24.328 26.312 1 97.25 190 GLN B C 1
ATOM 4050 O O . GLN B 1 190 ? -6.152 24.781 26.641 1 97.25 190 GLN B O 1
ATOM 4055 N N . ASP B 1 191 ? -4.176 24.953 25.609 1 97.69 191 ASP B N 1
ATOM 4056 C CA . ASP B 1 191 ? -4.52 26.266 25.078 1 97.69 191 ASP B CA 1
ATOM 4057 C C . ASP B 1 191 ? -5.707 26.172 24.109 1 97.69 191 ASP B C 1
ATOM 4059 O O . ASP B 1 191 ? -6.641 26.984 24.188 1 97.69 191 ASP B O 1
ATOM 4063 N N . LEU B 1 192 ? -5.668 25.25 23.25 1 98.19 192 LEU B N 1
ATOM 4064 C CA . LEU B 1 192 ? -6.758 25.031 22.297 1 98.19 192 LEU B CA 1
ATOM 4065 C C . LEU B 1 192 ? -8.055 24.719 23.031 1 98.19 192 LEU B C 1
ATOM 4067 O O . LEU B 1 192 ? -9.117 25.234 22.656 1 98.19 192 LEU B O 1
ATOM 4071 N N . LYS B 1 193 ? -7.977 23.938 24.031 1 97.62 193 LYS B N 1
ATOM 4072 C CA . LYS B 1 193 ? -9.148 23.578 24.812 1 97.62 193 LYS B CA 1
ATOM 4073 C C . LYS B 1 193 ? -9.773 24.797 25.469 1 97.62 193 LYS B C 1
ATOM 4075 O O . LYS B 1 193 ? -11 24.969 25.453 1 97.62 193 LYS B O 1
ATOM 4080 N N . LYS B 1 194 ? -8.938 25.594 25.984 1 97.62 194 LYS B N 1
ATOM 4081 C CA . LYS B 1 194 ? -9.398 26.812 26.625 1 97.62 194 LYS B CA 1
ATOM 4082 C C . LYS B 1 194 ? -10.062 27.75 25.625 1 97.62 194 LYS B C 1
ATOM 4084 O O . LYS B 1 194 ? -11.164 28.25 25.859 1 97.62 194 LYS B O 1
ATOM 4089 N N . ARG B 1 195 ? -9.391 27.938 24.516 1 97.88 195 ARG B N 1
ATOM 4090 C CA . ARG B 1 195 ? -9.867 28.875 23.5 1 97.88 195 ARG B CA 1
ATOM 4091 C C . ARG B 1 195 ? -11.141 28.375 22.844 1 97.88 195 ARG B C 1
ATOM 4093 O O . ARG B 1 195 ? -11.984 29.172 22.422 1 97.88 195 ARG B O 1
ATOM 4100 N N . SER B 1 196 ? -11.32 27.094 22.797 1 97.88 196 SER B N 1
ATOM 4101 C CA . SER B 1 196 ? -12.43 26.516 22.062 1 97.88 196 SER B CA 1
ATOM 4102 C C . SER B 1 196 ? -13.617 26.219 22.969 1 97.88 196 SER B C 1
ATOM 4104 O O . SER B 1 196 ? -14.609 25.641 22.547 1 97.88 196 SER B O 1
ATOM 4106 N N . ASN B 1 197 ? -13.547 26.578 24.234 1 95.62 197 ASN B N 1
ATOM 4107 C CA . ASN B 1 197 ? -14.578 26.328 25.25 1 95.62 197 ASN B CA 1
ATOM 4108 C C . ASN B 1 197 ? -14.875 24.844 25.391 1 95.62 197 ASN B C 1
ATOM 4110 O O . ASN B 1 197 ? -16.047 24.438 25.438 1 95.62 197 ASN B O 1
ATOM 4114 N N . GLY B 1 198 ? -13.812 24.016 25.266 1 94.88 198 GLY B N 1
ATOM 4115 C CA . GLY B 1 198 ? -13.93 22.594 25.547 1 94.88 198 GLY B CA 1
ATOM 4116 C C . GLY B 1 198 ? -14.383 21.781 24.359 1 94.88 198 GLY B C 1
ATOM 4117 O O . GLY B 1 198 ? -14.945 20.703 24.516 1 94.88 198 GLY B O 1
ATOM 4118 N N . LYS B 1 199 ? -14.188 22.203 23.188 1 96.81 199 LYS B N 1
ATOM 4119 C CA . LYS B 1 199 ? -14.531 21.469 21.969 1 96.81 199 LYS B CA 1
ATOM 4120 C C . LYS B 1 199 ? -13.758 20.156 21.891 1 96.81 199 LYS B C 1
ATOM 4122 O O . LYS B 1 199 ? -12.781 19.969 22.609 1 96.81 199 LYS B O 1
ATOM 4127 N N . TYR B 1 200 ? -14.336 19.25 21.062 1 98.12 200 TYR B N 1
ATOM 4128 C CA . TYR B 1 200 ? -13.641 18 20.734 1 98.12 200 TYR B CA 1
ATOM 4129 C C . TYR B 1 200 ? -12.32 18.281 20.031 1 98.12 200 TYR B C 1
ATOM 4131 O O . TYR B 1 200 ? -12.289 19 19.031 1 98.12 200 TYR B O 1
ATOM 4139 N N . ILE B 1 201 ? -11.195 17.703 20.625 1 98.56 201 ILE B N 1
ATOM 4140 C CA . ILE B 1 201 ? -9.867 18.047 20.125 1 98.56 201 ILE B CA 1
ATOM 4141 C C . ILE B 1 201 ? -9.125 16.781 19.703 1 98.56 201 ILE B C 1
ATOM 4143 O O . ILE B 1 201 ? -9.125 15.789 20.438 1 98.56 201 ILE B O 1
ATOM 4147 N N . VAL B 1 202 ? -8.531 16.859 18.516 1 98.69 202 VAL B N 1
ATOM 4148 C CA . VAL B 1 202 ? -7.668 15.812 17.969 1 98.69 202 VAL B CA 1
ATOM 4149 C C . VAL B 1 202 ? -6.215 16.281 18 1 98.69 202 VAL B C 1
ATOM 4151 O O . VAL B 1 202 ? -5.906 17.391 17.578 1 98.69 202 VAL B O 1
ATOM 4154 N N . ALA B 1 203 ? -5.336 15.461 18.547 1 98.19 203 ALA B N 1
ATOM 4155 C CA . ALA B 1 203 ? -3.898 15.703 18.453 1 98.19 203 ALA B CA 1
ATOM 4156 C C . ALA B 1 203 ? -3.297 14.93 17.281 1 98.19 203 ALA B C 1
ATOM 4158 O O . ALA B 1 203 ? -3.393 13.703 17.219 1 98.19 203 ALA B O 1
ATOM 4159 N N . LYS B 1 204 ? -2.713 15.609 16.406 1 97.88 204 LYS B N 1
ATOM 4160 C CA . LYS B 1 204 ? -2.021 14.969 15.289 1 97.88 204 LYS B CA 1
ATOM 4161 C C . LYS B 1 204 ? -0.548 14.75 15.617 1 97.88 204 LYS B C 1
ATOM 4163 O O . LYS B 1 204 ? 0.186 15.695 15.891 1 97.88 204 LYS B O 1
ATOM 4168 N N . ILE B 1 205 ? -0.157 13.539 15.57 1 96.81 205 ILE B N 1
ATOM 4169 C CA . ILE B 1 205 ? 1.222 13.133 15.828 1 96.81 205 ILE B CA 1
ATOM 4170 C C . ILE B 1 205 ? 1.963 12.961 14.508 1 96.81 205 ILE B C 1
ATOM 4172 O O . ILE B 1 205 ? 1.677 12.031 13.742 1 96.81 205 ILE B O 1
ATOM 4176 N N . GLU B 1 206 ? 2.967 13.852 14.289 1 95.31 206 GLU B N 1
ATOM 4177 C CA . GLU B 1 206 ? 3.662 13.883 13.008 1 95.31 206 GLU B CA 1
ATOM 4178 C C . GLU B 1 206 ? 5.172 13.789 13.195 1 95.31 206 GLU B C 1
ATOM 4180 O O . GLU B 1 206 ? 5.934 13.945 12.234 1 95.31 206 GLU B O 1
ATOM 4185 N N . ARG B 1 207 ? 5.625 13.562 14.383 1 90.56 207 ARG B N 1
ATOM 4186 C CA . ARG B 1 207 ? 7.035 13.359 14.703 1 90.56 207 ARG B CA 1
ATOM 4187 C C . ARG B 1 207 ? 7.199 12.281 15.781 1 90.56 207 ARG B C 1
ATOM 4189 O O . ARG B 1 207 ? 6.211 11.812 16.344 1 90.56 207 ARG B O 1
ATOM 4196 N N . GLU B 1 208 ? 8.406 11.883 15.977 1 89.94 208 GLU B N 1
ATOM 4197 C CA . GLU B 1 208 ? 8.656 10.844 16.969 1 89.94 208 GLU B CA 1
ATOM 4198 C C . GLU B 1 208 ? 8.383 11.352 18.375 1 89.94 208 GLU B C 1
ATOM 4200 O O . GLU B 1 208 ? 8.672 12.508 18.703 1 89.94 208 GLU B O 1
ATOM 4205 N N . MET B 1 209 ? 7.797 10.445 19.141 1 91.12 209 MET B N 1
ATOM 4206 C CA . MET B 1 209 ? 7.465 10.734 20.531 1 91.12 209 MET B CA 1
ATOM 4207 C C . MET B 1 209 ? 7.535 9.469 21.375 1 91.12 209 MET B C 1
ATOM 4209 O O . MET B 1 209 ? 7.184 8.383 20.922 1 91.12 209 MET B O 1
ATOM 4213 N N . ASP B 1 210 ? 7.926 9.664 22.625 1 90.38 210 ASP B N 1
ATOM 4214 C CA . ASP B 1 210 ? 7.957 8.5 23.5 1 90.38 210 ASP B CA 1
ATOM 4215 C C . ASP B 1 210 ? 6.59 8.25 24.125 1 90.38 210 ASP B C 1
ATOM 4217 O O . ASP B 1 210 ? 5.684 9.078 24.016 1 90.38 210 ASP B O 1
ATOM 4221 N N . LEU B 1 211 ? 6.492 7.176 24.719 1 92.62 211 LEU B N 1
ATOM 4222 C CA . LEU B 1 211 ? 5.23 6.707 25.281 1 92.62 211 LEU B CA 1
ATOM 4223 C C . LEU B 1 211 ? 4.727 7.656 26.359 1 92.62 211 LEU B C 1
ATOM 4225 O O . LEU B 1 211 ? 3.529 7.934 26.453 1 92.62 211 LEU B O 1
ATOM 4229 N N . GLU B 1 212 ? 5.617 8.086 27.156 1 94.06 212 GLU B N 1
ATOM 4230 C CA . GLU B 1 212 ? 5.219 8.953 28.25 1 94.06 212 GLU B CA 1
ATOM 4231 C C . GLU B 1 212 ? 4.574 10.242 27.734 1 94.06 212 GLU B C 1
ATOM 4233 O O . GLU B 1 212 ? 3.543 10.68 28.25 1 94.06 212 GLU B O 1
ATOM 4238 N N . ARG B 1 213 ? 5.133 10.789 26.719 1 94 213 ARG B N 1
ATOM 4239 C CA . ARG B 1 213 ? 4.586 12 26.109 1 94 213 ARG B CA 1
ATOM 4240 C C . ARG B 1 213 ? 3.256 11.711 25.422 1 94 213 ARG B C 1
ATOM 4242 O O . ARG B 1 213 ? 2.318 12.5 25.516 1 94 213 ARG B O 1
ATOM 4249 N N . LEU B 1 214 ? 3.193 10.625 24.766 1 96.06 214 LEU B N 1
ATOM 4250 C CA . LEU B 1 214 ? 1.961 10.234 24.094 1 96.06 214 LEU B CA 1
ATOM 4251 C C . LEU B 1 214 ? 0.826 10.047 25.094 1 96.06 214 LEU B C 1
ATOM 4253 O O . LEU B 1 214 ? -0.307 10.461 24.844 1 96.06 214 LEU B O 1
ATOM 4257 N N . LYS B 1 215 ? 1.158 9.477 26.203 1 96.69 215 LYS B N 1
ATOM 4258 C CA . LYS B 1 215 ? 0.162 9.281 27.266 1 96.69 215 LYS B CA 1
ATOM 4259 C C . LYS B 1 215 ? -0.333 10.617 27.812 1 96.69 215 LYS B C 1
ATOM 4261 O O . LYS B 1 215 ? -1.533 10.797 28.016 1 96.69 215 LYS B O 1
ATOM 4266 N N . ALA B 1 216 ? 0.606 11.469 28.031 1 96.88 216 ALA B N 1
ATOM 4267 C CA . ALA B 1 216 ? 0.254 12.797 28.531 1 96.88 216 ALA B CA 1
ATOM 4268 C C . ALA B 1 216 ? -0.67 13.523 27.562 1 96.88 216 ALA B C 1
ATOM 4270 O O . ALA B 1 216 ? -1.684 14.094 27.969 1 96.88 216 ALA B O 1
ATOM 4271 N N . ILE B 1 217 ? -0.375 13.453 26.312 1 96.81 217 ILE B N 1
ATOM 4272 C CA . ILE B 1 217 ? -1.168 14.109 25.281 1 96.81 217 ILE B CA 1
ATOM 4273 C C . ILE B 1 217 ? -2.543 13.453 25.203 1 96.81 217 ILE B C 1
ATOM 4275 O O . ILE B 1 217 ? -3.564 14.148 25.141 1 96.81 217 ILE B O 1
ATOM 4279 N N . SER B 1 218 ? -2.582 12.148 25.25 1 97.25 218 SER B N 1
ATOM 4280 C CA . SER B 1 218 ? -3.824 11.391 25.109 1 97.25 218 SER B CA 1
ATOM 4281 C C . SER B 1 218 ? -4.785 11.688 26.25 1 97.25 218 SER B C 1
ATOM 4283 O O . SER B 1 218 ? -6 11.555 26.109 1 97.25 218 SER B O 1
ATOM 4285 N N . SER B 1 219 ? -4.234 12.125 27.359 1 97.19 219 SER B N 1
ATOM 4286 C CA . SER B 1 219 ? -5.059 12.445 28.516 1 97.19 219 SER B CA 1
ATOM 4287 C C . SER B 1 219 ? -5.691 13.828 28.375 1 97.19 219 SER B C 1
ATOM 4289 O O . SER B 1 219 ? -6.633 14.156 29.094 1 97.19 219 SER B O 1
ATOM 4291 N N . GLN B 1 220 ? -5.191 14.594 27.391 1 97.19 220 GLN B N 1
ATOM 4292 C CA . GLN B 1 220 ? -5.648 15.977 27.266 1 97.19 220 GLN B CA 1
ATOM 4293 C C . GLN B 1 220 ? -6.484 16.172 26 1 97.19 220 GLN B C 1
ATOM 4295 O O . GLN B 1 220 ? -7.129 17.203 25.828 1 97.19 220 GLN B O 1
ATOM 4300 N N . CYS B 1 221 ? -6.516 15.172 25.141 1 97.94 221 CYS B N 1
ATOM 4301 C CA . CYS B 1 221 ? -7.258 15.297 23.891 1 97.94 221 CYS B CA 1
ATOM 4302 C C . CYS B 1 221 ? -8.297 14.188 23.766 1 97.94 221 CYS B C 1
ATOM 4304 O O . CYS B 1 221 ? -8.398 13.32 24.625 1 97.94 221 CYS B O 1
ATOM 4306 N N . ASN B 1 222 ? -9.18 14.297 22.766 1 98.19 222 ASN B N 1
ATOM 4307 C CA . ASN B 1 222 ? -10.273 13.344 22.609 1 98.19 222 ASN B CA 1
ATOM 4308 C C . ASN B 1 222 ? -9.906 12.234 21.625 1 98.19 222 ASN B C 1
ATOM 4310 O O . ASN B 1 222 ? -10.531 11.18 21.609 1 98.19 222 ASN B O 1
ATOM 4314 N N . GLU B 1 223 ? -8.906 12.477 20.828 1 98.12 223 GLU B N 1
ATOM 4315 C CA . GLU B 1 223 ? -8.516 11.586 19.75 1 98.12 223 GLU B CA 1
ATOM 4316 C C . GLU B 1 223 ? -7.082 11.859 19.297 1 98.12 223 GLU B C 1
ATOM 4318 O O . GLU B 1 223 ? -6.613 12.992 19.359 1 98.12 223 GLU B O 1
ATOM 4323 N N . ILE B 1 224 ? -6.371 10.836 18.859 1 98.12 224 ILE B N 1
ATOM 4324 C CA . ILE B 1 224 ? -5.035 10.992 18.297 1 98.12 224 ILE B CA 1
ATOM 4325 C C . ILE B 1 224 ? -5.023 10.508 16.859 1 98.12 224 ILE B C 1
ATOM 4327 O O . ILE B 1 224 ? -5.562 9.438 16.547 1 98.12 224 ILE B O 1
ATOM 4331 N N . TRP B 1 225 ? -4.527 11.344 16 1 98.5 225 TRP B N 1
ATOM 4332 C CA . TRP B 1 225 ? -4.242 10.938 14.625 1 98.5 225 TRP B CA 1
ATOM 4333 C C . TRP B 1 225 ? -2.752 10.688 14.43 1 98.5 225 TRP B C 1
ATOM 4335 O O . TRP B 1 225 ? -1.927 11.555 14.734 1 98.5 225 TRP B O 1
ATOM 4345 N N . ILE B 1 226 ? -2.426 9.539 14.023 1 97.56 226 ILE B N 1
ATOM 4346 C CA . ILE B 1 226 ? -1.073 9.281 13.547 1 97.56 226 ILE B CA 1
ATOM 4347 C C . ILE B 1 226 ? -0.97 9.656 12.07 1 97.56 226 ILE B C 1
ATOM 4349 O O . ILE B 1 226 ? -1.571 9 11.211 1 97.56 226 ILE B O 1
ATOM 4353 N N . CYS B 1 227 ? -0.186 10.672 11.805 1 96.56 227 CYS B N 1
ATOM 4354 C CA . CYS B 1 227 ? -0.182 11.266 10.469 1 96.56 227 CYS B CA 1
ATOM 4355 C C . CYS B 1 227 ? 1.12 10.961 9.742 1 96.56 227 CYS B C 1
ATOM 4357 O O . CYS B 1 227 ? 2.127 11.641 9.945 1 96.56 227 CYS B O 1
ATOM 4359 N N . ARG B 1 228 ? 1.065 10.133 8.758 1 96 228 ARG B N 1
ATOM 4360 C CA . ARG B 1 228 ? 2.268 9.555 8.172 1 96 228 ARG B CA 1
ATOM 4361 C C . ARG B 1 228 ? 2.822 10.445 7.066 1 96 228 ARG B C 1
ATOM 4363 O O . ARG B 1 228 ? 3.971 10.281 6.645 1 96 228 ARG B O 1
ATOM 4370 N N . GLY B 1 229 ? 1.978 11.328 6.551 1 91.81 229 GLY B N 1
ATOM 4371 C CA . GLY B 1 229 ? 2.479 12.227 5.523 1 91.81 229 GLY B CA 1
ATOM 4372 C C . GLY B 1 229 ? 3.676 13.047 5.977 1 91.81 229 GLY B C 1
ATOM 4373 O O . GLY B 1 229 ? 4.801 12.805 5.531 1 91.81 229 GLY B O 1
ATOM 4374 N N . ASP B 1 230 ? 3.48 13.875 6.945 1 90.81 230 ASP B N 1
ATOM 4375 C CA . ASP B 1 230 ? 4.535 14.727 7.492 1 90.81 230 ASP B CA 1
ATOM 4376 C C . ASP B 1 230 ? 5.566 13.898 8.258 1 90.81 230 ASP B C 1
ATOM 4378 O O . ASP B 1 230 ? 6.754 14.227 8.266 1 90.81 230 ASP B O 1
ATOM 4382 N N . MET B 1 231 ? 5.129 12.898 8.875 1 94 231 MET B N 1
ATOM 4383 C CA . MET B 1 231 ? 6.035 12.047 9.641 1 94 231 MET B CA 1
ATOM 4384 C C . MET B 1 231 ? 7.102 11.438 8.734 1 94 231 MET B C 1
ATOM 4386 O O . MET B 1 231 ? 8.273 11.352 9.117 1 94 231 MET B O 1
ATOM 4390 N N . GLY B 1 232 ? 6.645 10.961 7.578 1 93.19 232 GLY B N 1
ATOM 4391 C CA . GLY B 1 232 ? 7.586 10.414 6.613 1 93.19 232 GLY B CA 1
ATOM 4392 C C . GLY B 1 232 ? 8.664 11.398 6.207 1 93.19 232 GLY B C 1
ATOM 4393 O O . GLY B 1 232 ? 9.812 11 5.965 1 93.19 232 GLY B O 1
ATOM 4394 N N . VAL B 1 233 ? 8.281 12.617 6.121 1 89.31 233 VAL B N 1
ATOM 4395 C CA . VAL B 1 233 ? 9.242 13.664 5.773 1 89.31 233 VAL B CA 1
ATOM 4396 C C . VAL B 1 233 ? 10.195 13.906 6.941 1 89.31 233 VAL B C 1
ATOM 4398 O O . VAL B 1 233 ? 11.391 14.102 6.742 1 89.31 233 VAL B O 1
ATOM 4401 N N . GLN B 1 234 ? 9.695 13.828 8.164 1 89.56 234 GLN B N 1
ATOM 4402 C CA . GLN B 1 234 ? 10.445 14.133 9.375 1 89.56 234 GLN B CA 1
ATOM 4403 C C . GLN B 1 234 ? 11.406 13 9.727 1 89.56 234 GLN B C 1
ATOM 4405 O O . GLN B 1 234 ? 12.578 13.242 10.039 1 89.56 234 GLN B O 1
ATOM 4410 N N . LEU B 1 235 ? 10.945 11.797 9.586 1 93 235 LEU B N 1
ATOM 4411 C CA . LEU B 1 235 ? 11.68 10.672 10.148 1 93 235 LEU B CA 1
ATOM 4412 C C . LEU B 1 235 ? 12.297 9.82 9.039 1 93 235 LEU B C 1
ATOM 4414 O O . LEU B 1 235 ? 13.102 8.93 9.312 1 93 235 LEU B O 1
ATOM 4418 N N . GLY B 1 236 ? 11.969 10.141 7.863 1 93.06 236 GLY B N 1
ATOM 4419 C CA . GLY B 1 236 ? 12.289 9.203 6.801 1 93.06 236 GLY B CA 1
ATOM 4420 C C . GLY B 1 236 ? 11.375 7.996 6.773 1 93.06 236 GLY B C 1
ATOM 4421 O O . GLY B 1 236 ? 10.578 7.793 7.691 1 93.06 236 GLY B O 1
ATOM 4422 N N . PHE B 1 237 ? 11.539 7.195 5.746 1 94.94 237 PHE B N 1
ATOM 4423 C CA . PHE B 1 237 ? 10.625 6.078 5.547 1 94.94 237 PHE B CA 1
ATOM 4424 C C . PHE B 1 237 ? 10.82 5.016 6.617 1 94.94 237 PHE B C 1
ATOM 4426 O O . PHE B 1 237 ? 9.852 4.5 7.18 1 94.94 237 PHE B O 1
ATOM 4433 N N . VAL B 1 238 ? 12.055 4.688 6.945 1 97.44 238 VAL B N 1
ATOM 4434 C CA . VAL B 1 238 ? 12.344 3.656 7.938 1 97.44 238 VAL B CA 1
ATOM 4435 C C . VAL B 1 238 ? 11.93 4.145 9.32 1 97.44 238 VAL B C 1
ATOM 4437 O O . VAL B 1 238 ? 11.289 3.41 10.078 1 97.44 238 VAL B O 1
ATOM 4440 N N . GLY B 1 239 ? 12.312 5.418 9.609 1 96.56 239 GLY B N 1
ATOM 4441 C CA . GLY B 1 239 ? 11.914 5.988 10.891 1 96.56 239 GLY B CA 1
ATOM 4442 C C . GLY B 1 239 ? 10.406 6.023 11.086 1 96.56 239 GLY B C 1
ATOM 4443 O O . GLY B 1 239 ? 9.914 5.711 12.164 1 96.56 239 GLY B O 1
ATOM 4444 N N . MET B 1 240 ? 9.719 6.379 10.062 1 96.75 240 MET B N 1
ATOM 4445 C CA . MET B 1 240 ? 8.258 6.402 10.109 1 96.75 240 MET B CA 1
ATOM 4446 C C . MET B 1 240 ? 7.699 5.008 10.367 1 96.75 240 MET B C 1
ATOM 4448 O O . MET B 1 240 ? 6.867 4.82 11.258 1 96.75 240 MET B O 1
ATOM 4452 N N . ALA B 1 241 ? 8.203 4.027 9.586 1 97.94 241 ALA B N 1
ATOM 4453 C CA . ALA B 1 241 ? 7.711 2.66 9.734 1 97.94 241 ALA B CA 1
ATOM 4454 C C . ALA B 1 241 ? 7.953 2.133 11.141 1 97.94 241 ALA B C 1
ATOM 4456 O O . ALA B 1 241 ? 7.07 1.518 11.742 1 97.94 241 ALA B O 1
ATOM 4457 N N . LYS B 1 242 ? 9.102 2.402 11.68 1 97.31 242 LYS B N 1
ATOM 4458 C CA . LYS B 1 242 ? 9.453 1.938 13.016 1 97.31 242 LYS B CA 1
ATOM 4459 C C . LYS B 1 242 ? 8.586 2.621 14.078 1 97.31 242 LYS B C 1
ATOM 4461 O O . LYS B 1 242 ? 8.078 1.966 14.984 1 97.31 242 LYS B O 1
ATOM 4466 N N . PHE B 1 243 ? 8.391 3.889 13.945 1 97.25 243 PHE B N 1
ATOM 4467 C CA . PHE B 1 243 ? 7.625 4.629 14.938 1 97.25 243 PHE B CA 1
ATOM 4468 C C . PHE B 1 243 ? 6.164 4.203 14.914 1 97.25 243 PHE B C 1
ATOM 4470 O O . PHE B 1 243 ? 5.551 4.02 15.969 1 97.25 243 PHE B O 1
ATOM 4477 N N . VAL B 1 244 ? 5.613 4.082 13.734 1 97.75 244 VAL B N 1
ATOM 4478 C CA . VAL B 1 244 ? 4.211 3.695 13.617 1 97.75 244 VAL B CA 1
ATOM 4479 C C . VAL B 1 244 ? 4.004 2.316 14.242 1 97.75 244 VAL B C 1
ATOM 4481 O O . VAL B 1 244 ? 3.002 2.082 14.922 1 97.75 244 VAL B O 1
ATOM 4484 N N . ARG B 1 245 ? 4.918 1.431 13.969 1 96.69 245 ARG B N 1
ATOM 4485 C CA . ARG B 1 245 ? 4.832 0.115 14.594 1 96.69 245 ARG B CA 1
ATOM 4486 C C . ARG B 1 245 ? 4.879 0.229 16.109 1 96.69 245 ARG B C 1
ATOM 4488 O O . ARG B 1 245 ? 4.09 -0.408 16.812 1 96.69 245 ARG B O 1
ATOM 4495 N N . GLU B 1 246 ? 5.809 0.971 16.594 1 96.31 246 GLU B N 1
ATOM 4496 C CA . GLU B 1 246 ? 5.922 1.193 18.047 1 96.31 246 GLU B CA 1
ATOM 4497 C C . GLU B 1 246 ? 4.637 1.793 18.609 1 96.31 246 GLU B C 1
ATOM 4499 O O . GLU B 1 246 ? 4.129 1.33 19.625 1 96.31 246 GLU B O 1
ATOM 4504 N N . TYR B 1 247 ? 4.141 2.768 17.969 1 97.31 247 TYR B N 1
ATOM 4505 C CA . TYR B 1 247 ? 2.898 3.404 18.391 1 97.31 247 TYR B CA 1
ATOM 4506 C C . TYR B 1 247 ? 1.766 2.389 18.484 1 97.31 247 TYR B C 1
ATOM 4508 O O . TYR B 1 247 ? 0.966 2.42 19.422 1 97.31 247 TYR B O 1
ATOM 4516 N N . THR B 1 248 ? 1.676 1.56 17.422 1 96.69 248 THR B N 1
ATOM 4517 C CA . THR B 1 248 ? 0.616 0.559 17.359 1 96.69 248 THR B CA 1
ATOM 4518 C C . THR B 1 248 ? 0.669 -0.367 18.578 1 96.69 248 THR B C 1
ATOM 4520 O O . THR B 1 248 ? -0.369 -0.801 19.078 1 96.69 248 THR B O 1
ATOM 4523 N N . THR B 1 249 ? 1.828 -0.556 19.062 1 92.69 249 THR B N 1
ATOM 4524 C CA . THR B 1 249 ? 1.979 -1.4 20.25 1 92.69 249 THR B CA 1
ATOM 4525 C C . THR B 1 249 ? 1.534 -0.658 21.5 1 92.69 249 THR B C 1
ATOM 4527 O O . THR B 1 249 ? 1.027 -1.27 22.453 1 92.69 249 THR B O 1
ATOM 4530 N N . PHE B 1 250 ? 1.683 0.715 21.453 1 90.94 250 PHE B N 1
ATOM 4531 C CA . PHE B 1 250 ? 1.419 1.568 22.594 1 90.94 250 PHE B CA 1
ATOM 4532 C C . PHE B 1 250 ? -0.045 1.992 22.641 1 90.94 250 PHE B C 1
ATOM 4534 O O . PHE B 1 250 ? -0.57 2.338 23.688 1 90.94 250 PHE B O 1
ATOM 4541 N N . MET B 1 251 ? -0.664 1.91 21.578 1 92.88 251 MET B N 1
ATOM 4542 C CA . MET B 1 251 ? -1.925 2.623 21.406 1 92.88 251 MET B CA 1
ATOM 4543 C C . MET B 1 251 ? -2.984 2.1 22.359 1 92.88 251 MET B C 1
ATOM 4545 O O . MET B 1 251 ? -3.854 2.854 22.812 1 92.88 251 MET B O 1
ATOM 4549 N N . LYS B 1 252 ? -2.879 0.9 22.828 1 92.06 252 LYS B N 1
ATOM 4550 C CA . LYS B 1 252 ? -3.842 0.308 23.75 1 92.06 252 LYS B CA 1
ATOM 4551 C C . LYS B 1 252 ? -3.709 0.913 25.141 1 92.06 252 LYS B C 1
ATOM 4553 O O . LYS B 1 252 ? -4.625 0.807 25.969 1 92.06 252 LYS B O 1
ATOM 4558 N N . GLN B 1 253 ? -2.631 1.514 25.344 1 95 253 GLN B N 1
ATOM 4559 C CA . GLN B 1 253 ? -2.365 2.111 26.641 1 95 253 GLN B CA 1
ATOM 4560 C C . GLN B 1 253 ? -2.789 3.578 26.672 1 95 253 GLN B C 1
ATOM 4562 O O . GLN B 1 253 ? -2.682 4.242 27.719 1 95 253 GLN B O 1
ATOM 4567 N N . LEU B 1 254 ? -3.213 4.102 25.578 1 95.44 254 LEU B N 1
ATOM 4568 C CA . LEU B 1 254 ? -3.582 5.508 25.484 1 95.44 254 LEU B CA 1
ATOM 4569 C C . LEU B 1 254 ? -5.016 5.723 25.969 1 95.44 254 LEU B C 1
ATOM 4571 O O . LEU B 1 254 ? -5.812 4.781 26 1 95.44 254 LEU B O 1
ATOM 4575 N N . ASN B 1 255 ? -5.344 6.98 26.25 1 91.62 255 ASN B N 1
ATOM 4576 C CA . ASN B 1 255 ? -6.609 7.324 26.906 1 91.62 255 ASN B CA 1
ATOM 4577 C C . ASN B 1 255 ? -7.668 7.719 25.875 1 91.62 255 ASN B C 1
ATOM 4579 O O . ASN B 1 255 ? -8.773 8.125 26.234 1 91.62 255 ASN B O 1
ATOM 4583 N N . CYS B 1 256 ? -7.34 7.676 24.688 1 95.88 256 CYS B N 1
ATOM 4584 C CA . CYS B 1 256 ? -8.273 8.086 23.641 1 95.88 256 CYS B CA 1
ATOM 4585 C C . CYS B 1 256 ? -8.078 7.254 22.375 1 95.88 256 CYS B C 1
ATOM 4587 O O . CYS B 1 256 ? -7.078 6.543 22.25 1 95.88 256 CYS B O 1
ATOM 4589 N N . PRO B 1 257 ? -9.109 7.258 21.453 1 97.44 257 PRO B N 1
ATOM 4590 C CA . PRO B 1 257 ? -9.008 6.48 20.203 1 97.44 257 PRO B CA 1
ATOM 4591 C C . PRO B 1 257 ? -7.898 6.969 19.281 1 97.44 257 PRO B C 1
ATOM 4593 O O . PRO B 1 257 ? -7.535 8.148 19.328 1 97.44 257 PRO B O 1
ATOM 4596 N N . SER B 1 258 ? -7.391 6.074 18.484 1 98.12 258 SER B N 1
ATOM 4597 C CA . SER B 1 258 ? -6.336 6.352 17.516 1 98.12 258 SER B CA 1
ATOM 4598 C C . SER B 1 258 ? -6.852 6.215 16.078 1 98.12 258 SER B C 1
ATOM 4600 O O . SER B 1 258 ? -7.496 5.223 15.734 1 98.12 258 SER B O 1
ATOM 4602 N N . ILE B 1 259 ? -6.605 7.184 15.281 1 98.56 259 ILE B N 1
ATOM 4603 C CA . ILE B 1 259 ? -7 7.223 13.875 1 98.56 259 ILE B CA 1
ATOM 4604 C C . ILE B 1 259 ? -5.758 7.281 12.992 1 98.56 259 ILE B C 1
ATOM 4606 O O . ILE B 1 259 ? -4.809 8.016 13.289 1 98.56 259 ILE B O 1
ATOM 4610 N N . MET B 1 260 ? -5.695 6.461 11.922 1 98.62 260 MET B N 1
ATOM 4611 C CA . MET B 1 260 ? -4.586 6.492 10.969 1 98.62 260 MET B CA 1
ATOM 4612 C C . MET B 1 260 ? -4.84 7.523 9.875 1 98.62 260 MET B C 1
ATOM 4614 O O . MET B 1 260 ? -5.914 7.539 9.266 1 98.62 260 MET B O 1
ATOM 4618 N N . ALA B 1 261 ? -3.854 8.352 9.719 1 97.75 261 ALA B N 1
ATOM 4619 C CA . ALA B 1 261 ? -3.947 9.383 8.688 1 97.75 261 ALA B CA 1
ATOM 4620 C C . ALA B 1 261 ? -2.691 9.406 7.82 1 97.75 261 ALA B C 1
ATOM 4622 O O . ALA B 1 261 ? -1.624 8.961 8.25 1 97.75 261 ALA B O 1
ATOM 4623 N N . GLY B 1 262 ? -2.846 9.945 6.621 1 93.81 262 GLY B N 1
ATOM 4624 C CA . GLY B 1 262 ? -1.727 10.102 5.707 1 93.81 262 GLY B CA 1
ATOM 4625 C C . GLY B 1 262 ? -1.598 8.969 4.711 1 93.81 262 GLY B C 1
ATOM 4626 O O . GLY B 1 262 ? -0.924 7.973 4.98 1 93.81 262 GLY B O 1
ATOM 4627 N N . GLU B 1 263 ? -2.162 9.195 3.625 1 90.12 263 GLU B N 1
ATOM 4628 C CA . GLU B 1 263 ? -2.021 8.312 2.475 1 90.12 263 GLU B CA 1
ATOM 4629 C C . GLU B 1 263 ? -2.354 6.871 2.844 1 90.12 263 GLU B C 1
ATOM 4631 O O . GLU B 1 263 ? -1.562 5.961 2.588 1 90.12 263 GLU B O 1
ATOM 4636 N N . VAL B 1 264 ? -3.5 6.676 3.385 1 95.69 264 VAL B N 1
ATOM 4637 C CA . VAL B 1 264 ? -3.91 5.355 3.859 1 95.69 264 VAL B CA 1
ATOM 4638 C C . VAL B 1 264 ? -4.246 4.461 2.668 1 95.69 264 VAL B C 1
ATOM 4640 O O . VAL B 1 264 ? -3.824 3.303 2.617 1 95.69 264 VAL B O 1
ATOM 4643 N N . MET B 1 265 ? -4.984 5.027 1.726 1 97 265 MET B N 1
ATOM 4644 C CA . MET B 1 265 ? -5.387 4.332 0.506 1 97 265 MET B CA 1
ATOM 4645 C C . MET B 1 265 ? -5 5.141 -0.73 1 97 265 MET B C 1
ATOM 4647 O O . MET B 1 265 ? -5.84 5.395 -1.596 1 97 265 MET B O 1
ATOM 4651 N N . GLU B 1 266 ? -3.725 5.465 -0.798 1 94.56 266 GLU B N 1
ATOM 4652 C CA . GLU B 1 266 ? -3.232 6.391 -1.814 1 94.56 266 GLU B CA 1
ATOM 4653 C C . GLU B 1 266 ? -3.455 5.84 -3.219 1 94.56 266 GLU B C 1
ATOM 4655 O O . GLU B 1 266 ? -3.711 6.598 -4.156 1 94.56 266 GLU B O 1
ATOM 4660 N N . HIS B 1 267 ? -3.402 4.535 -3.375 1 94.31 267 HIS B N 1
ATOM 4661 C CA . HIS B 1 267 ? -3.58 3.906 -4.68 1 94.31 267 HIS B CA 1
ATOM 4662 C C . HIS B 1 267 ? -4.98 4.164 -5.23 1 94.31 267 HIS B C 1
ATOM 4664 O O . HIS B 1 267 ? -5.188 4.145 -6.445 1 94.31 267 HIS B O 1
ATOM 4670 N N . LEU B 1 268 ? -5.945 4.492 -4.41 1 95.81 268 LEU B N 1
ATOM 4671 C CA . LEU B 1 268 ? -7.328 4.727 -4.809 1 95.81 268 LEU B CA 1
ATOM 4672 C C . LEU B 1 268 ? -7.492 6.117 -5.41 1 95.81 268 LEU B C 1
ATOM 4674 O O . LEU B 1 268 ? -8.539 6.434 -5.977 1 95.81 268 LEU B O 1
ATOM 4678 N N . CYS B 1 269 ? -6.477 6.945 -5.293 1 94.94 269 CYS B N 1
ATOM 4679 C CA . CYS B 1 269 ? -6.547 8.242 -5.949 1 94.94 269 CYS B CA 1
ATOM 4680 C C . CYS B 1 269 ? -6.707 8.086 -7.457 1 94.94 269 CYS B C 1
ATOM 4682 O O . CYS B 1 269 ? -7.43 8.852 -8.094 1 94.94 269 CYS B O 1
ATOM 4684 N N . ASP B 1 270 ? -6.02 7.047 -7.977 1 93.56 270 ASP B N 1
ATOM 4685 C CA . ASP B 1 270 ? -5.977 6.91 -9.43 1 93.56 270 ASP B CA 1
ATOM 4686 C C . ASP B 1 270 ? -6.57 5.578 -9.875 1 93.56 270 ASP B C 1
ATOM 4688 O O . ASP B 1 270 ? -6.691 5.312 -11.078 1 93.56 270 ASP B O 1
ATOM 4692 N N . ASN B 1 271 ? -6.891 4.73 -8.891 1 91.06 271 ASN B N 1
ATOM 4693 C CA . ASN B 1 271 ? -7.402 3.396 -9.18 1 91.06 271 ASN B CA 1
ATOM 4694 C C . ASN B 1 271 ? -8.672 3.096 -8.383 1 91.06 271 ASN B C 1
ATOM 4696 O O . ASN B 1 271 ? -8.922 3.727 -7.355 1 91.06 271 ASN B O 1
ATOM 4700 N N . THR B 1 272 ? -9.422 2.182 -8.828 1 90.81 272 THR B N 1
ATOM 4701 C CA . THR B 1 272 ? -10.664 1.85 -8.148 1 90.81 272 THR B CA 1
ATOM 4702 C C . THR B 1 272 ? -10.453 0.702 -7.164 1 90.81 272 THR B C 1
ATOM 4704 O O . THR B 1 272 ? -11.312 0.433 -6.32 1 90.81 272 THR B O 1
ATOM 4707 N N . ILE B 1 273 ? -9.273 0.058 -7.289 1 89.81 273 ILE B N 1
ATOM 4708 C CA . ILE B 1 273 ? -8.945 -1.051 -6.398 1 89.81 273 ILE B CA 1
ATOM 4709 C C . ILE B 1 273 ? -7.605 -0.79 -5.719 1 89.81 273 ILE B C 1
ATOM 4711 O O . ILE B 1 273 ? -6.625 -0.445 -6.379 1 89.81 273 ILE B O 1
ATOM 4715 N N . PRO B 1 274 ? -7.551 -0.915 -4.426 1 93.88 274 PRO B N 1
ATOM 4716 C CA . PRO B 1 274 ? -6.27 -0.715 -3.742 1 93.88 274 PRO B CA 1
ATOM 4717 C C . PRO B 1 274 ? -5.277 -1.843 -4.008 1 93.88 274 PRO B C 1
ATOM 4719 O O . PRO B 1 274 ? -5.652 -2.893 -4.535 1 93.88 274 PRO B O 1
ATOM 4722 N N . THR B 1 275 ? -4.047 -1.595 -3.674 1 93.19 275 THR B N 1
ATOM 4723 C CA . THR B 1 275 ? -3.051 -2.658 -3.758 1 93.19 275 THR B CA 1
ATOM 4724 C C . THR B 1 275 ? -3.291 -3.709 -2.676 1 93.19 275 THR B C 1
ATOM 4726 O O . THR B 1 275 ? -3.953 -3.436 -1.673 1 93.19 275 THR B O 1
ATOM 4729 N N . ARG B 1 276 ? -2.744 -4.859 -2.891 1 93.75 276 ARG B N 1
ATOM 4730 C CA . ARG B 1 276 ? -2.865 -5.906 -1.881 1 93.75 276 ARG B CA 1
ATOM 4731 C C . ARG B 1 276 ? -2.236 -5.469 -0.562 1 93.75 276 ARG B C 1
ATOM 4733 O O . ARG B 1 276 ? -2.727 -5.824 0.512 1 93.75 276 ARG B O 1
ATOM 4740 N N . SER B 1 277 ? -1.146 -4.734 -0.657 1 95.56 277 SER B N 1
ATOM 4741 C CA . SER B 1 277 ? -0.492 -4.254 0.556 1 95.56 277 SER B CA 1
ATOM 4742 C C . SER B 1 277 ? -1.364 -3.24 1.29 1 95.56 277 SER B C 1
ATOM 4744 O O . SER B 1 277 ? -1.453 -3.264 2.52 1 95.56 277 SER B O 1
ATOM 4746 N N . GLU B 1 278 ? -2.021 -2.352 0.549 1 96.31 278 GLU B N 1
ATOM 4747 C CA . GLU B 1 278 ? -2.945 -1.408 1.172 1 96.31 278 GLU B CA 1
ATOM 4748 C C . GLU B 1 278 ? -4.113 -2.135 1.829 1 96.31 278 GLU B C 1
ATOM 4750 O O . GLU B 1 278 ? -4.551 -1.76 2.92 1 96.31 278 GLU B O 1
ATOM 4755 N N . ILE B 1 279 ? -4.539 -3.182 1.158 1 96.62 279 ILE B N 1
ATOM 4756 C CA . ILE B 1 279 ? -5.66 -3.967 1.664 1 96.62 279 ILE B CA 1
ATOM 4757 C C . ILE B 1 279 ? -5.258 -4.668 2.959 1 96.62 279 ILE B C 1
ATOM 4759 O O . ILE B 1 279 ? -5.969 -4.59 3.963 1 96.62 279 ILE B O 1
ATOM 4763 N N . CYS B 1 280 ? -4.148 -5.352 2.922 1 97.44 280 CYS B N 1
ATOM 4764 C CA . CYS B 1 280 ? -3.682 -6.059 4.109 1 97.44 280 CYS B CA 1
ATOM 4765 C C . CYS B 1 280 ? -3.369 -5.086 5.238 1 97.44 280 CYS B C 1
ATOM 4767 O O . CYS B 1 280 ? -3.623 -5.383 6.406 1 97.44 280 CYS B O 1
ATOM 4769 N N . TYR B 1 281 ? -2.865 -3.908 4.895 1 97.62 281 TYR B N 1
ATOM 4770 C CA . TYR B 1 281 ? -2.568 -2.9 5.906 1 97.62 281 TYR B CA 1
ATOM 4771 C C . TYR B 1 281 ? -3.848 -2.393 6.562 1 97.62 281 TYR B C 1
ATOM 4773 O O . TYR B 1 281 ? -3.906 -2.23 7.785 1 97.62 281 TYR B O 1
ATOM 4781 N N . LEU B 1 282 ? -4.844 -2.154 5.773 1 98 282 LEU B N 1
ATOM 4782 C CA . LEU B 1 282 ? -6.133 -1.757 6.324 1 98 282 LEU B CA 1
ATOM 4783 C C . LEU B 1 282 ? -6.676 -2.826 7.266 1 98 282 LEU B C 1
ATOM 4785 O O . LEU B 1 282 ? -7.18 -2.508 8.344 1 98 282 LEU B O 1
ATOM 4789 N N . GLY B 1 283 ? -6.59 -4.078 6.844 1 97.88 283 GLY B N 1
ATOM 4790 C CA . GLY B 1 283 ? -6.969 -5.164 7.73 1 97.88 283 GLY B CA 1
ATOM 4791 C C . GLY B 1 283 ? -6.219 -5.145 9.047 1 97.88 283 GLY B C 1
ATOM 4792 O O . GLY B 1 283 ? -6.812 -5.336 10.109 1 97.88 283 GLY B O 1
ATOM 4793 N N . ASN B 1 284 ? -4.93 -4.902 8.945 1 97.69 284 ASN B N 1
ATOM 4794 C CA . ASN B 1 284 ? -4.102 -4.828 10.148 1 97.69 284 ASN B CA 1
ATOM 4795 C C . ASN B 1 284 ? -4.527 -3.68 11.055 1 97.69 284 ASN B C 1
ATOM 4797 O O . ASN B 1 284 ? -4.52 -3.816 12.281 1 97.69 284 ASN B O 1
ATOM 4801 N N . LEU B 1 285 ? -4.844 -2.541 10.453 1 97.94 285 LEU B N 1
ATOM 4802 C CA . LEU B 1 285 ? -5.281 -1.402 11.25 1 97.94 285 LEU B CA 1
ATOM 4803 C C . LEU B 1 285 ? -6.504 -1.764 12.094 1 97.94 285 LEU B C 1
ATOM 4805 O O . LEU B 1 285 ? -6.547 -1.467 13.289 1 97.94 285 LEU B O 1
ATOM 4809 N N . ILE B 1 286 ? -7.445 -2.43 11.469 1 97.69 286 ILE B N 1
ATOM 4810 C CA . ILE B 1 286 ? -8.664 -2.838 12.156 1 97.69 286 ILE B CA 1
ATOM 4811 C C . ILE B 1 286 ? -8.328 -3.834 13.258 1 97.69 286 ILE B C 1
ATOM 4813 O O . ILE B 1 286 ? -8.727 -3.654 14.414 1 97.69 286 ILE B O 1
ATOM 4817 N N . ALA B 1 287 ? -7.539 -4.789 12.922 1 96.31 287 ALA B N 1
ATOM 4818 C CA . ALA B 1 287 ? -7.211 -5.867 13.852 1 96.31 287 ALA B CA 1
ATOM 4819 C C . ALA B 1 287 ? -6.398 -5.344 15.039 1 96.31 287 ALA B C 1
ATOM 4821 O O . ALA B 1 287 ? -6.531 -5.844 16.156 1 96.31 287 ALA B O 1
ATOM 4822 N N . ASP B 1 288 ? -5.555 -4.367 14.781 1 96.44 288 ASP B N 1
ATOM 4823 C CA . ASP B 1 288 ? -4.672 -3.83 15.812 1 96.44 288 ASP B CA 1
ATOM 4824 C C . ASP B 1 288 ? -5.426 -2.896 16.75 1 96.44 288 ASP B C 1
ATOM 4826 O O . ASP B 1 288 ? -4.938 -2.566 17.828 1 96.44 288 ASP B O 1
ATOM 4830 N N . GLY B 1 289 ? -6.617 -2.391 16.266 1 96.31 289 GLY B N 1
ATOM 4831 C CA . GLY B 1 289 ? -7.453 -1.636 17.188 1 96.31 289 GLY B CA 1
ATOM 4832 C C . GLY B 1 289 ? -7.562 -0.167 16.828 1 96.31 289 GLY B C 1
ATOM 4833 O O . GLY B 1 289 ? -8.031 0.642 17.641 1 96.31 289 GLY B O 1
ATOM 4834 N N . TYR B 1 290 ? -7.062 0.228 15.68 1 98 290 TYR B N 1
ATOM 4835 C CA . TYR B 1 290 ? -7.324 1.593 15.234 1 98 290 TYR B CA 1
ATOM 4836 C C . TYR B 1 290 ? -8.82 1.852 15.125 1 98 290 TYR B C 1
ATOM 4838 O O . TYR B 1 290 ? -9.594 0.94 14.82 1 98 290 TYR B O 1
ATOM 4846 N N . ASN B 1 291 ? -9.195 3.078 15.328 1 98.12 291 ASN B N 1
ATOM 4847 C CA . ASN B 1 291 ? -10.609 3.412 15.414 1 98.12 291 ASN B CA 1
ATOM 4848 C C . ASN B 1 291 ? -11.109 4.082 14.141 1 98.12 291 ASN B C 1
ATOM 4850 O O . ASN B 1 291 ? -12.297 4.395 14.016 1 98.12 291 ASN B O 1
ATOM 4854 N N . GLY B 1 292 ? -10.234 4.277 13.211 1 98.44 292 GLY B N 1
ATOM 4855 C CA . GLY B 1 292 ? -10.664 4.914 11.977 1 98.44 292 GLY B CA 1
ATOM 4856 C C . GLY B 1 292 ? -9.508 5.281 11.062 1 98.44 292 GLY B C 1
ATOM 4857 O O . GLY B 1 292 ? -8.352 4.992 11.367 1 98.44 292 GLY B O 1
ATOM 4858 N N . ILE B 1 293 ? -9.883 5.898 9.898 1 98.75 293 ILE B N 1
ATOM 4859 C CA . ILE B 1 293 ? -8.898 6.359 8.93 1 98.75 293 ILE B CA 1
ATOM 4860 C C . ILE B 1 293 ? -9.305 7.73 8.391 1 98.75 293 ILE B C 1
ATOM 4862 O O . ILE B 1 293 ? -10.492 8.039 8.297 1 98.75 293 ILE B O 1
ATOM 4866 N N . VAL B 1 294 ? -8.305 8.484 8.133 1 98.75 294 VAL B N 1
ATOM 4867 C CA . VAL B 1 294 ? -8.492 9.75 7.422 1 98.75 294 VAL B CA 1
ATOM 4868 C C . VAL B 1 294 ? -8.156 9.562 5.945 1 98.75 294 VAL B C 1
ATOM 4870 O O . VAL B 1 294 ? -7.113 8.992 5.605 1 98.75 294 VAL B O 1
ATOM 4873 N N . LEU B 1 295 ? -9.094 9.938 5.098 1 98.38 295 LEU B N 1
ATOM 4874 C CA . LEU B 1 295 ? -8.859 9.961 3.66 1 98.38 295 LEU B CA 1
ATOM 4875 C C . LEU B 1 295 ? -8.633 11.383 3.168 1 98.38 295 LEU B C 1
ATOM 4877 O O . LEU B 1 295 ? -9.555 12.203 3.182 1 98.38 295 LEU B O 1
ATOM 4881 N N . SER B 1 296 ? -7.445 11.641 2.736 1 95.56 296 SER B N 1
ATOM 4882 C CA . SER B 1 296 ? -7.055 13 2.379 1 95.56 296 SER B CA 1
ATOM 4883 C C . SER B 1 296 ? -7.078 13.203 0.868 1 95.56 296 SER B C 1
ATOM 4885 O O . SER B 1 296 ? -8.125 13.508 0.292 1 95.56 296 SER B O 1
ATOM 4887 N N . ASP B 1 297 ? -5.988 12.836 0.156 1 93.5 297 ASP B N 1
ATOM 4888 C CA . ASP B 1 297 ? -5.902 13.023 -1.289 1 93.5 297 ASP B CA 1
ATOM 4889 C C . ASP B 1 297 ? -6.93 12.164 -2.018 1 93.5 297 ASP B C 1
ATOM 4891 O O . ASP B 1 297 ? -7.434 12.547 -3.074 1 93.5 297 ASP B O 1
ATOM 4895 N N . GLU B 1 298 ? -7.297 11.039 -1.458 1 96.69 298 GLU B N 1
ATOM 4896 C CA . GLU B 1 298 ? -8.234 10.102 -2.07 1 96.69 298 GLU B CA 1
ATOM 4897 C C . GLU B 1 298 ? -9.578 10.773 -2.352 1 96.69 298 GLU B C 1
ATOM 4899 O O . GLU B 1 298 ? -10.234 10.461 -3.352 1 96.69 298 GLU B O 1
ATOM 4904 N N . THR B 1 299 ? -9.93 11.742 -1.487 1 97.62 299 THR B N 1
ATOM 4905 C CA . THR B 1 299 ? -11.266 12.312 -1.616 1 97.62 299 THR B CA 1
ATOM 4906 C C . THR B 1 299 ? -11.203 13.742 -2.135 1 97.62 299 THR B C 1
ATOM 4908 O O . THR B 1 299 ? -12.211 14.289 -2.594 1 97.62 299 THR B O 1
ATOM 4911 N N . VAL B 1 300 ? -10 14.367 -2.07 1 95.81 300 VAL B N 1
ATOM 4912 C CA . VAL B 1 300 ? -9.867 15.742 -2.541 1 95.81 300 VAL B CA 1
ATOM 4913 C C . VAL B 1 300 ? -9.445 15.742 -4.008 1 95.81 300 VAL B C 1
ATOM 4915 O O . VAL B 1 300 ? -10.047 16.453 -4.828 1 95.81 300 VAL B O 1
ATOM 4918 N N . PHE B 1 301 ? -8.438 14.922 -4.277 1 93.94 301 PHE B N 1
ATOM 4919 C CA . PHE B 1 301 ? -7.84 14.953 -5.605 1 93.94 301 PHE B CA 1
ATOM 4920 C C . PHE B 1 301 ? -8.109 13.656 -6.355 1 93.94 301 PHE B C 1
ATOM 4922 O O . PHE B 1 301 ? -7.867 13.57 -7.559 1 93.94 301 PHE B O 1
ATOM 4929 N N . GLY B 1 302 ? -8.555 12.648 -5.672 1 95.94 302 GLY B N 1
ATOM 4930 C CA . GLY B 1 302 ? -8.773 11.344 -6.277 1 95.94 302 GLY B CA 1
ATOM 4931 C C . GLY B 1 302 ? -9.82 11.367 -7.375 1 95.94 302 GLY B C 1
ATOM 4932 O O . GLY B 1 302 ? -10.781 12.133 -7.305 1 95.94 302 GLY B O 1
ATOM 4933 N N . LYS B 1 303 ? -9.688 10.523 -8.312 1 96.44 303 LYS B N 1
ATOM 4934 C CA . LYS B 1 303 ? -10.602 10.422 -9.453 1 96.44 303 LYS B CA 1
ATOM 4935 C C . LYS B 1 303 ? -11.922 9.773 -9.047 1 96.44 303 LYS B C 1
ATOM 4937 O O . LYS B 1 303 ? -12.945 9.969 -9.703 1 96.44 303 LYS B O 1
ATOM 4942 N N . TYR B 1 304 ? -11.891 9.055 -7.914 1 96.88 304 TYR B N 1
ATOM 4943 C CA . TYR B 1 304 ? -13.031 8.211 -7.574 1 96.88 304 TYR B CA 1
ATOM 4944 C C . TYR B 1 304 ? -13.383 8.336 -6.098 1 96.88 304 TYR B C 1
ATOM 4946 O O . TYR B 1 304 ? -13.445 7.336 -5.379 1 96.88 304 TYR B O 1
ATOM 4954 N N . PRO B 1 305 ? -13.742 9.523 -5.656 1 97.94 305 PRO B N 1
ATOM 4955 C CA . PRO B 1 305 ? -13.969 9.711 -4.223 1 97.94 305 PRO B CA 1
ATOM 4956 C C . PRO B 1 305 ? -15.109 8.852 -3.684 1 97.94 305 PRO B C 1
ATOM 4958 O O . PRO B 1 305 ? -14.992 8.266 -2.6 1 97.94 305 PRO B O 1
ATOM 4961 N N . GLN B 1 306 ? -16.188 8.75 -4.406 1 98 306 GLN B N 1
ATOM 4962 C CA . GLN B 1 306 ? -17.312 7.941 -3.955 1 98 306 GLN B CA 1
ATOM 4963 C C . GLN B 1 306 ? -16.938 6.465 -3.891 1 98 306 GLN B C 1
ATOM 4965 O O . GLN B 1 306 ? -17.234 5.785 -2.904 1 98 306 GLN B O 1
ATOM 4970 N N . GLN B 1 307 ? -16.281 5.961 -4.918 1 97.31 307 GLN B N 1
ATOM 4971 C CA . GLN B 1 307 ? -15.859 4.566 -4.961 1 97.31 307 GLN B CA 1
ATOM 4972 C C . GLN B 1 307 ? -14.867 4.254 -3.846 1 97.31 307 GLN B C 1
ATOM 4974 O O . GLN B 1 307 ? -14.867 3.152 -3.293 1 97.31 307 GLN B O 1
ATOM 4979 N N . THR B 1 308 ? -14.016 5.242 -3.576 1 98 308 THR B N 1
ATOM 4980 C CA . THR B 1 308 ? -13.078 5.102 -2.473 1 98 308 THR B CA 1
ATOM 4981 C C . THR B 1 308 ? -13.812 4.875 -1.156 1 98 308 THR B C 1
ATOM 4983 O O . THR B 1 308 ? -13.492 3.945 -0.412 1 98 308 THR B O 1
ATOM 4986 N N . MET B 1 309 ? -14.844 5.727 -0.904 1 98.38 309 MET B N 1
ATOM 4987 C CA . MET B 1 309 ? -15.648 5.578 0.307 1 98.38 309 MET B CA 1
ATOM 4988 C C . MET B 1 309 ? -16.359 4.23 0.326 1 98.38 309 MET B C 1
ATOM 4990 O O . MET B 1 309 ? -16.391 3.557 1.358 1 98.38 309 MET B O 1
ATOM 4994 N N . ASP B 1 310 ? -16.906 3.838 -0.834 1 98.06 310 ASP B N 1
ATOM 4995 C CA . ASP B 1 310 ? -17.609 2.562 -0.938 1 98.06 310 ASP B CA 1
ATOM 4996 C C . ASP B 1 310 ? -16.688 1.396 -0.585 1 98.06 310 ASP B C 1
ATOM 4998 O O . ASP B 1 310 ? -17.062 0.525 0.206 1 98.06 310 ASP B O 1
ATOM 5002 N N . PHE B 1 311 ? -15.562 1.429 -1.112 1 97.56 311 PHE B N 1
ATOM 5003 C CA . PHE B 1 311 ? -14.625 0.339 -0.878 1 97.56 311 PHE B CA 1
ATOM 5004 C C . PHE B 1 311 ? -14.266 0.245 0.599 1 97.56 311 PHE B C 1
ATOM 5006 O O . PHE B 1 311 ? -14.367 -0.824 1.203 1 97.56 311 PHE B O 1
ATOM 5013 N N . CYS B 1 312 ? -13.789 1.344 1.147 1 98.31 312 CYS B N 1
ATOM 5014 C CA . CYS B 1 312 ? -13.336 1.354 2.533 1 98.31 312 CYS B CA 1
ATOM 5015 C C . CYS B 1 312 ? -14.453 0.924 3.477 1 98.31 312 CYS B C 1
ATOM 5017 O O . CYS B 1 312 ? -14.242 0.095 4.363 1 98.31 312 CYS B O 1
ATOM 5019 N N . TYR B 1 313 ? -15.633 1.464 3.275 1 97.88 313 TYR B N 1
ATOM 5020 C CA . TYR B 1 313 ? -16.766 1.147 4.137 1 97.88 313 TYR B CA 1
ATOM 5021 C C . TYR B 1 313 ? -17.125 -0.332 4.047 1 97.88 313 TYR B C 1
ATOM 5023 O O . TYR B 1 313 ? -17.281 -1.004 5.07 1 97.88 313 TYR B O 1
ATOM 5031 N N . ASP B 1 314 ? -17.219 -0.84 2.842 1 97.38 314 ASP B N 1
ATOM 5032 C CA . ASP B 1 314 ? -17.609 -2.234 2.633 1 97.38 314 ASP B CA 1
ATOM 5033 C C . ASP B 1 314 ? -16.562 -3.182 3.219 1 97.38 314 ASP B C 1
ATOM 5035 O O . ASP B 1 314 ? -16.906 -4.188 3.84 1 97.38 314 ASP B O 1
ATOM 5039 N N . PHE B 1 315 ? -15.328 -2.881 2.969 1 97.94 315 PHE B N 1
ATOM 5040 C CA . PHE B 1 315 ? -14.242 -3.703 3.498 1 97.94 315 PHE B CA 1
ATOM 5041 C C . PHE B 1 315 ? -14.32 -3.787 5.02 1 97.94 315 PHE B C 1
ATOM 5043 O O . PHE B 1 315 ? -14.281 -4.879 5.586 1 97.94 315 PHE B O 1
ATOM 5050 N N . VAL B 1 316 ? -14.477 -2.641 5.68 1 98.06 316 VAL B N 1
ATOM 5051 C CA . VAL B 1 316 ? -14.469 -2.572 7.137 1 98.06 316 VAL B CA 1
ATOM 5052 C C . VAL B 1 316 ? -15.688 -3.299 7.699 1 98.06 316 VAL B C 1
ATOM 5054 O O . VAL B 1 316 ? -15.578 -4.047 8.672 1 98.06 316 VAL B O 1
ATOM 5057 N N . GLN B 1 317 ? -16.844 -3.078 7.07 1 97.25 317 GLN B N 1
ATOM 5058 C CA . GLN B 1 317 ? -18.062 -3.752 7.523 1 97.25 317 GLN B CA 1
ATOM 5059 C C . GLN B 1 317 ? -17.922 -5.27 7.438 1 97.25 317 GLN B C 1
ATOM 5061 O O . GLN B 1 317 ? -18.281 -5.984 8.375 1 97.25 317 GLN B O 1
ATOM 5066 N N . GLN B 1 318 ? -17.375 -5.691 6.363 1 96.94 318 GLN B N 1
ATOM 5067 C CA . GLN B 1 318 ? -17.188 -7.129 6.18 1 96.94 318 GLN B CA 1
ATOM 5068 C C . GLN B 1 318 ? -16.141 -7.672 7.152 1 96.94 318 GLN B C 1
ATOM 5070 O O . GLN B 1 318 ? -16.297 -8.781 7.668 1 96.94 318 GLN B O 1
ATOM 5075 N N . TYR B 1 319 ? -15.086 -6.926 7.316 1 97.56 319 TYR B N 1
ATOM 5076 C CA . TYR B 1 319 ? -14.008 -7.367 8.195 1 97.56 319 TYR B CA 1
ATOM 5077 C C . TYR B 1 319 ? -14.5 -7.52 9.633 1 97.56 319 TYR B C 1
ATOM 5079 O O . TYR B 1 319 ? -14.102 -8.453 10.328 1 97.56 319 TYR B O 1
ATOM 5087 N N . LEU B 1 320 ? -15.359 -6.637 10.094 1 96.06 320 LEU B N 1
ATOM 5088 C CA . LEU B 1 320 ? -15.812 -6.598 11.477 1 96.06 320 LEU B CA 1
ATOM 5089 C C . LEU B 1 320 ? -16.969 -7.574 11.703 1 96.06 320 LEU B C 1
ATOM 5091 O O . LEU B 1 320 ? -17.266 -7.941 12.836 1 96.06 320 LEU B O 1
ATOM 5095 N N . ASN B 1 321 ? -17.703 -7.984 10.703 1 87.75 321 ASN B N 1
ATOM 5096 C CA . ASN B 1 321 ? -18.812 -8.914 10.836 1 87.75 321 ASN B CA 1
ATOM 5097 C C . ASN B 1 321 ? -18.375 -10.359 10.625 1 87.75 321 ASN B C 1
ATOM 5099 O O . ASN B 1 321 ? -18.891 -11.266 11.273 1 87.75 321 ASN B O 1
#

Radius of gyration: 27.5 Å; Cα contacts (8 Å, |Δi|>4): 1437; chains: 2; bounding box: 54×77×64 Å

Sequence (642 aa):
MSFIFIPTVRTLHQAELVLNHKNTYLRVNSSHMEVPQLVEFIHQLVDKYPGQKIYVDLQGSKIRISRSQPNLILTKDQSVELTIKAPTKDTKAIHIGNPNTIKLLSQGTHVKIDDGRMEIVVNSIKDSETAIATVIKGGELKPGKGFNLQPHPFVQNQLSERDAEIVEKLKDVKEVCFALSFVCVVEEIQDLKKRSNGKYIVAKIEREMDLERLKAISSQCNEIWICRGDMGVQLGFVGMAKFVREYTTFMKQLNCPSIMAGEVMEHLCDNTIPTRSEICYLGNLIADGYNGIVLSDETVFGKYPQQTMDFCYDFVQQYLNMSFIFIPTVRTLHQAELVLNHKNTYLRVNSSHMEVPQLVEFIHQLVDKYPGQKIYVDLQGSKIRISRSQPNLILTKDQSVELTIKAPTKDTKAIHIGNPNTIKLLSQGTHVKIDDGRMEIVVNSIKDSETAIATVIKGGELKPGKGFNLQPHPFVQNQLSERDAEIVEKLKDVKEVCFALSFVCVVEEIQDLKKRSNGKYIVAKIEREMDLERLKAISSQCNEIWICRGDMGVQLGFVGMAKFVREYTTFMKQLNCPSIMAGEVMEHLCDNTIPTRSEICYLGNLIADGYNGIVLSDETVFGKYPQQTMDFCYDFVQQYLN